Protein AF-A0A0D0AJJ2-F1 (afdb_monomer)

Radius of gyration: 29.8 Å; Cα contacts (8 Å, |Δi|>4): 495; chains: 1; bounding box: 60×66×116 Å

Organism: NCBI:txid930992

Structure (mmCIF, N/CA/C/O backbone):
data_AF-A0A0D0AJJ2-F1
#
_entry.id   AF-A0A0D0AJJ2-F1
#
loop_
_atom_site.group_PDB
_atom_site.id
_atom_site.type_symbol
_atom_site.label_atom_id
_atom_site.label_alt_id
_atom_site.label_comp_id
_atom_site.label_asym_id
_atom_site.label_entity_id
_atom_site.label_seq_id
_atom_site.pdbx_PDB_ins_code
_atom_site.Cartn_x
_atom_site.Cartn_y
_atom_site.Cartn_z
_atom_site.occupancy
_atom_site.B_iso_or_equiv
_atom_site.auth_seq_id
_atom_site.auth_comp_id
_atom_site.auth_asym_id
_atom_site.auth_atom_id
_atom_site.pdbx_PDB_model_num
ATOM 1 N N . MET A 1 1 ? -5.517 36.984 -80.073 1.00 37.66 1 MET A N 1
ATOM 2 C CA . MET A 1 1 ? -5.107 38.208 -80.796 1.00 37.66 1 MET A CA 1
ATOM 3 C C . MET A 1 1 ? -4.324 39.102 -79.851 1.00 37.66 1 MET A C 1
ATOM 5 O O . MET A 1 1 ? -4.838 39.381 -78.784 1.00 37.66 1 MET A O 1
ATOM 9 N N . ARG A 1 2 ? -3.126 39.508 -80.302 1.00 31.66 2 ARG A N 1
ATOM 10 C CA . ARG A 1 2 ? -2.302 40.687 -79.943 1.00 31.66 2 ARG A CA 1
ATOM 11 C C . ARG A 1 2 ? -1.964 40.911 -78.452 1.00 31.66 2 ARG A C 1
ATOM 13 O O . ARG A 1 2 ? -2.852 41.133 -77.652 1.00 31.66 2 ARG A O 1
ATOM 20 N N . CYS A 1 3 ? -0.715 40.757 -78.002 1.00 28.09 3 CYS A N 1
ATOM 21 C CA . CYS A 1 3 ? 0.563 41.408 -78.376 1.00 28.09 3 CYS A CA 1
ATOM 22 C C . CYS A 1 3 ? 0.842 42.684 -77.554 1.00 28.09 3 CYS A C 1
ATOM 24 O O . CYS A 1 3 ? 0.042 43.613 -77.550 1.00 28.09 3 CYS A O 1
ATOM 26 N N . GLY A 1 4 ? 2.016 42.696 -76.911 1.00 30.55 4 GLY A N 1
ATOM 27 C CA . GLY A 1 4 ? 2.645 43.797 -76.173 1.00 30.55 4 GLY A CA 1
ATOM 28 C C . GLY A 1 4 ? 3.995 43.305 -75.616 1.00 30.55 4 GLY A C 1
ATOM 29 O O . GLY A 1 4 ? 3.999 42.688 -74.563 1.00 30.55 4 GLY A O 1
ATOM 30 N N . ILE A 1 5 ? 5.074 43.247 -76.421 1.00 34.22 5 ILE A N 1
ATOM 31 C CA . ILE A 1 5 ? 6.163 44.262 -76.512 1.00 34.22 5 ILE A CA 1
ATOM 32 C C . ILE A 1 5 ? 6.996 44.262 -75.204 1.00 34.22 5 ILE A C 1
ATOM 34 O O . ILE A 1 5 ? 6.437 44.506 -74.150 1.00 34.22 5 ILE A O 1
ATOM 38 N N . ARG A 1 6 ? 8.314 44.020 -75.112 1.00 32.75 6 ARG A N 1
ATOM 39 C CA . ARG A 1 6 ? 9.496 44.157 -75.992 1.00 32.75 6 ARG A CA 1
ATOM 40 C C . ARG A 1 6 ? 10.627 43.298 -75.386 1.00 32.75 6 ARG A C 1
ATOM 42 O O . ARG A 1 6 ? 10.822 43.344 -74.175 1.00 32.75 6 ARG A O 1
ATOM 49 N N . ARG A 1 7 ? 11.442 42.621 -76.201 1.00 29.42 7 ARG A N 1
ATOM 50 C CA . ARG A 1 7 ? 12.826 42.265 -75.830 1.00 29.42 7 ARG A CA 1
ATOM 51 C C . ARG A 1 7 ? 13.749 42.548 -77.006 1.00 29.42 7 ARG A C 1
ATOM 53 O O . ARG A 1 7 ? 13.540 42.041 -78.103 1.00 29.42 7 ARG A O 1
ATOM 60 N N . THR A 1 8 ? 14.737 43.389 -76.742 1.00 36.38 8 THR A N 1
ATOM 61 C CA . THR A 1 8 ? 15.866 43.683 -77.618 1.00 36.38 8 THR A CA 1
ATOM 62 C C . THR A 1 8 ? 16.871 42.540 -77.513 1.00 36.38 8 THR A C 1
ATOM 64 O O . THR A 1 8 ? 17.176 42.078 -76.415 1.00 36.38 8 THR A O 1
ATOM 67 N N . VAL A 1 9 ? 17.364 42.091 -78.663 1.00 33.66 9 VAL A N 1
ATOM 68 C CA . VAL A 1 9 ? 18.460 41.131 -78.811 1.00 33.66 9 VAL A CA 1
ATOM 69 C C . VAL A 1 9 ? 19.753 41.919 -79.011 1.00 33.66 9 VAL A C 1
ATOM 71 O O . VAL A 1 9 ? 19.797 42.782 -79.884 1.00 33.66 9 VAL A O 1
ATOM 74 N N . ILE A 1 10 ? 20.808 41.588 -78.264 1.00 36.53 10 ILE A N 1
ATOM 75 C CA . ILE A 1 10 ? 22.197 41.854 -78.662 1.00 36.53 10 ILE A CA 1
ATOM 76 C C . ILE A 1 10 ? 22.985 40.554 -78.462 1.00 36.53 10 ILE A C 1
ATOM 78 O O . ILE A 1 10 ? 22.958 39.957 -77.389 1.00 36.53 10 ILE A O 1
ATOM 82 N N . TRP A 1 11 ? 23.637 40.109 -79.534 1.00 31.25 11 TRP A N 1
ATOM 83 C CA . TRP A 1 11 ? 24.570 38.983 -79.585 1.00 31.25 11 TRP A CA 1
ATOM 84 C C . TRP A 1 11 ? 25.996 39.458 -79.274 1.00 31.25 11 TRP A C 1
ATOM 86 O O . TRP A 1 11 ? 26.391 40.477 -79.831 1.00 31.25 11 TRP A O 1
ATOM 96 N N . ALA A 1 12 ? 26.782 38.676 -78.515 1.00 30.44 12 ALA A N 1
ATOM 97 C CA . ALA A 1 12 ? 28.177 38.329 -78.855 1.00 30.44 12 ALA A CA 1
ATOM 98 C C . ALA A 1 12 ? 28.852 37.377 -77.833 1.00 30.44 12 ALA A C 1
ATOM 100 O O . ALA A 1 12 ? 29.087 37.736 -76.688 1.00 30.44 12 ALA A O 1
ATOM 101 N N . LYS A 1 13 ? 29.168 36.172 -78.333 1.00 31.47 13 LYS A N 1
ATOM 102 C CA . LYS A 1 13 ? 30.389 35.338 -78.211 1.00 31.47 13 LYS A CA 1
ATOM 103 C C . LYS A 1 13 ? 31.195 35.190 -76.892 1.00 31.47 13 LYS A C 1
ATOM 105 O O . LYS A 1 13 ? 31.893 36.095 -76.467 1.00 31.47 13 LYS A O 1
ATOM 110 N N . SER A 1 14 ? 31.214 33.921 -76.450 1.00 34.16 14 SER A N 1
ATOM 111 C CA . SER A 1 14 ? 32.345 33.013 -76.120 1.00 34.16 14 SER A CA 1
ATOM 112 C C . SER A 1 14 ? 33.456 33.415 -75.135 1.00 34.16 14 SER A C 1
ATOM 114 O O . SER A 1 14 ? 34.305 34.226 -75.487 1.00 34.16 14 SER A O 1
ATOM 116 N N . SER A 1 15 ? 33.590 32.646 -74.045 1.00 31.12 15 SER A N 1
ATOM 117 C CA . SER A 1 15 ? 34.752 31.770 -73.756 1.00 31.12 15 SER A CA 1
ATOM 118 C C . SER A 1 15 ? 34.526 30.957 -72.468 1.00 31.12 15 SER A C 1
ATOM 120 O O . SER A 1 15 ? 33.682 31.298 -71.647 1.00 31.12 15 SER A O 1
ATOM 122 N N . GLU A 1 16 ? 35.246 29.847 -72.347 1.00 37.22 16 GLU A N 1
ATOM 123 C CA . GLU A 1 16 ? 35.117 28.768 -71.362 1.00 37.22 16 GLU A CA 1
ATOM 124 C C . GLU A 1 16 ? 35.533 29.110 -69.914 1.00 37.22 16 GLU A C 1
ATOM 126 O O . GLU A 1 16 ? 36.331 30.010 -69.665 1.00 37.22 16 GLU A O 1
ATOM 131 N N . SER A 1 17 ? 35.085 28.232 -69.002 1.00 42.56 17 SER A N 1
ATOM 132 C CA . SER A 1 17 ? 35.671 27.855 -67.698 1.00 42.56 17 SER A CA 1
ATOM 133 C C . SER A 1 17 ? 35.572 28.832 -66.515 1.00 42.56 17 SER A C 1
ATOM 135 O O . SER A 1 17 ? 36.281 29.823 -66.438 1.00 42.56 17 SER A O 1
ATOM 137 N N . HIS A 1 18 ? 34.728 28.500 -65.532 1.00 34.88 18 HIS A N 1
ATOM 138 C CA . HIS A 1 18 ? 35.127 28.032 -64.192 1.00 34.88 18 HIS A CA 1
ATOM 139 C C . HIS A 1 18 ? 33.882 27.903 -63.292 1.00 34.88 18 HIS A C 1
ATOM 141 O O . HIS A 1 18 ? 32.962 28.713 -63.341 1.00 34.88 18 HIS A O 1
ATOM 147 N N . LEU A 1 19 ? 33.837 26.820 -62.516 1.00 46.78 19 LEU A N 1
ATOM 148 C CA . LEU A 1 19 ? 32.821 26.534 -61.504 1.00 46.78 19 LEU A CA 1
ATOM 149 C C . LEU A 1 19 ? 32.898 27.568 -60.373 1.00 46.78 19 LEU A C 1
ATOM 151 O O . LEU A 1 19 ? 33.898 27.583 -59.663 1.00 46.78 19 LEU A O 1
ATOM 155 N N . ASP A 1 20 ? 31.828 28.338 -60.161 1.00 35.00 20 ASP A N 1
ATOM 156 C CA . ASP A 1 20 ? 31.618 29.118 -58.936 1.00 35.00 20 ASP A CA 1
ATOM 157 C C . ASP A 1 20 ? 30.305 28.694 -58.269 1.00 35.00 20 ASP A C 1
ATOM 159 O O . ASP A 1 20 ? 29.195 29.062 -58.657 1.00 35.00 20 ASP A O 1
ATOM 163 N N . VAL A 1 21 ? 30.459 27.855 -57.248 1.00 45.28 21 VAL A N 1
ATOM 164 C CA . VAL A 1 21 ? 29.452 27.556 -56.235 1.00 45.28 21 VAL A CA 1
ATOM 165 C C . VAL A 1 21 ? 29.857 28.362 -55.013 1.00 45.28 21 VAL A C 1
ATOM 167 O O . VAL A 1 21 ? 30.838 27.987 -54.385 1.00 45.28 21 VAL A O 1
ATOM 170 N N . CYS A 1 22 ? 29.128 29.428 -54.670 1.00 46.69 22 CYS A N 1
ATOM 171 C CA . CYS A 1 22 ? 28.903 29.886 -53.288 1.00 46.69 22 CYS A CA 1
ATOM 172 C C . CYS A 1 22 ? 28.241 31.268 -53.259 1.00 46.69 22 CYS A C 1
ATOM 174 O O . CYS A 1 22 ? 28.935 32.262 -53.392 1.00 46.69 22 CYS A O 1
ATOM 176 N N . GLU A 1 23 ? 26.934 31.344 -52.970 1.00 45.22 23 GLU A N 1
ATOM 177 C CA . GLU A 1 23 ? 26.356 32.499 -52.246 1.00 45.22 23 GLU A CA 1
ATOM 178 C C . GLU A 1 23 ? 24.932 32.238 -51.696 1.00 45.22 23 GLU A C 1
ATOM 180 O O . GLU A 1 23 ? 24.041 33.078 -51.747 1.00 45.22 23 GLU A O 1
ATOM 185 N N . HIS A 1 24 ? 24.677 31.046 -51.140 1.00 45.22 24 HIS A N 1
ATOM 186 C CA . HIS A 1 24 ? 23.452 30.757 -50.355 1.00 45.22 24 HIS A CA 1
ATOM 187 C C . HIS A 1 24 ? 23.743 30.354 -48.894 1.00 45.22 24 HIS A C 1
ATOM 189 O O . HIS A 1 24 ? 22.840 30.020 -48.129 1.00 45.22 24 HIS A O 1
ATOM 195 N N . SER A 1 25 ? 25.009 30.442 -48.471 1.00 47.09 25 SER A N 1
ATOM 196 C CA . SER A 1 25 ? 25.468 30.038 -47.134 1.00 47.09 25 SER A CA 1
ATOM 197 C C . SER A 1 25 ? 25.171 31.077 -46.033 1.00 47.09 25 SER A C 1
ATOM 199 O O . SER A 1 25 ? 24.982 30.712 -44.871 1.00 47.09 25 SER A O 1
ATOM 201 N N . SER A 1 26 ? 25.047 32.372 -46.362 1.00 55.12 26 SER A N 1
ATOM 202 C CA . SER A 1 26 ? 24.964 33.421 -45.327 1.00 55.12 26 SER A CA 1
ATOM 203 C C . SER A 1 26 ? 23.614 33.465 -44.595 1.00 55.12 26 SER A C 1
ATOM 205 O O . SER A 1 26 ? 23.579 33.690 -43.386 1.00 55.12 26 SER A O 1
ATOM 207 N N . SER A 1 27 ? 22.503 33.161 -45.275 1.00 50.34 27 SER A N 1
ATOM 208 C CA . SER A 1 27 ? 21.161 33.223 -44.672 1.00 50.34 27 SER A CA 1
ATOM 209 C C . SER A 1 27 ? 20.883 32.033 -43.742 1.00 50.34 27 SER A C 1
ATOM 211 O O . SER A 1 27 ? 20.305 32.193 -42.667 1.00 50.34 27 SER A O 1
ATOM 213 N N . ILE A 1 28 ? 21.397 30.845 -44.090 1.00 48.75 28 ILE A N 1
ATOM 214 C CA . ILE A 1 28 ? 21.332 29.648 -43.237 1.00 48.75 28 ILE A CA 1
ATOM 215 C C . ILE A 1 28 ? 22.198 29.828 -41.989 1.00 48.75 28 ILE A C 1
ATOM 217 O O . ILE A 1 28 ? 21.760 29.483 -40.897 1.00 48.75 28 ILE A O 1
ATOM 221 N N . HIS A 1 29 ? 23.387 30.423 -42.107 1.00 51.34 29 HIS A N 1
ATOM 222 C CA . HIS A 1 29 ? 24.236 30.697 -40.945 1.00 51.34 29 HIS A CA 1
ATOM 223 C C . HIS A 1 29 ? 23.624 31.712 -39.973 1.00 51.34 29 HIS A C 1
ATOM 225 O O . HIS A 1 29 ? 23.730 31.539 -38.757 1.00 51.34 29 HIS A O 1
ATOM 231 N N . VAL A 1 30 ? 22.937 32.741 -40.477 1.00 65.62 30 VAL A N 1
ATOM 232 C CA . VAL A 1 30 ? 22.210 33.705 -39.633 1.00 65.62 30 VAL A CA 1
ATOM 233 C C . VAL A 1 30 ? 21.010 33.046 -38.950 1.00 65.62 30 VAL A C 1
ATOM 235 O O . VAL A 1 30 ? 20.792 33.264 -37.755 1.00 65.62 30 VAL A O 1
ATOM 238 N N . LEU A 1 31 ? 20.271 32.192 -39.666 1.00 50.78 31 LEU A N 1
ATOM 239 C CA . LEU A 1 31 ? 19.170 31.416 -39.097 1.00 50.78 31 LEU A CA 1
ATOM 240 C C . LEU A 1 31 ? 19.677 30.450 -38.017 1.00 50.78 31 LEU A C 1
ATOM 242 O O . LEU A 1 31 ? 19.117 30.403 -36.927 1.00 50.78 31 LEU A O 1
ATOM 246 N N . PHE A 1 32 ? 20.786 29.755 -38.275 1.00 52.06 32 PHE A N 1
ATOM 247 C CA . PHE A 1 32 ? 21.394 28.812 -37.340 1.00 52.06 32 PHE A CA 1
ATOM 248 C C . PHE A 1 32 ? 21.908 29.516 -36.083 1.00 52.06 32 PHE A C 1
ATOM 250 O O . PHE A 1 32 ? 21.661 29.042 -34.980 1.00 52.06 32 PHE A O 1
ATOM 257 N N . ARG A 1 33 ? 22.532 30.697 -36.213 1.00 61.56 33 ARG A N 1
ATOM 258 C CA . ARG A 1 33 ? 22.940 31.516 -35.058 1.00 61.56 33 ARG A CA 1
ATOM 259 C C . ARG A 1 33 ? 21.752 32.034 -34.254 1.00 61.56 33 ARG A C 1
ATOM 261 O O . ARG A 1 33 ? 21.841 32.066 -33.032 1.00 61.56 33 ARG A O 1
ATOM 268 N N . ARG A 1 34 ? 20.642 32.408 -34.899 1.00 57.22 34 ARG A N 1
ATOM 269 C CA . ARG A 1 34 ? 19.408 32.805 -34.197 1.00 57.22 34 ARG A CA 1
ATOM 270 C C . ARG A 1 34 ? 18.747 31.628 -33.490 1.00 57.22 34 ARG A C 1
ATOM 272 O O . ARG A 1 34 ? 18.330 31.783 -32.349 1.00 57.22 34 ARG A O 1
ATOM 279 N N . VAL A 1 35 ? 18.710 30.455 -34.119 1.00 54.44 35 VAL A N 1
ATOM 280 C CA . VAL A 1 35 ? 18.224 29.220 -33.489 1.00 54.44 35 VAL A CA 1
ATOM 281 C C . VAL A 1 35 ? 19.116 28.839 -32.312 1.00 54.44 35 VAL A C 1
ATOM 283 O O . VAL A 1 35 ? 18.584 28.534 -31.255 1.00 54.44 35 VAL A O 1
ATOM 286 N N . LEU A 1 36 ? 20.444 28.940 -32.434 1.00 49.81 36 LEU A N 1
ATOM 287 C CA . LEU A 1 36 ? 21.376 28.711 -31.325 1.00 49.81 36 LEU A CA 1
ATOM 288 C C . LEU A 1 36 ? 21.236 29.747 -30.209 1.00 49.81 36 LEU A C 1
ATOM 290 O O . LEU A 1 36 ? 21.339 29.387 -29.045 1.00 49.81 36 LEU A O 1
ATOM 294 N N . ALA A 1 37 ? 20.989 31.016 -30.535 1.00 63.06 37 ALA A N 1
ATOM 295 C CA . ALA A 1 37 ? 20.765 32.060 -29.541 1.00 63.06 37 ALA A CA 1
ATOM 296 C C . ALA A 1 37 ? 19.466 31.816 -28.763 1.00 63.06 37 ALA A C 1
ATOM 298 O O . ALA A 1 37 ? 19.498 31.823 -27.540 1.00 63.06 37 ALA A O 1
ATOM 299 N N . VAL A 1 38 ? 18.365 31.490 -29.451 1.00 56.25 38 VAL A N 1
ATOM 300 C CA . VAL A 1 38 ? 17.088 31.111 -28.820 1.00 56.25 38 VAL A CA 1
ATOM 301 C C . VAL A 1 38 ? 17.230 29.800 -28.045 1.00 56.25 38 VAL A C 1
ATOM 303 O O . VAL A 1 38 ? 16.714 29.678 -26.943 1.00 56.25 38 VAL A O 1
ATOM 306 N N . HIS A 1 39 ? 17.970 28.826 -28.575 1.00 50.66 39 HIS A N 1
ATOM 307 C CA . HIS A 1 39 ? 18.276 27.573 -27.889 1.00 50.66 39 HIS A CA 1
ATOM 308 C C . HIS A 1 39 ? 19.058 27.831 -26.596 1.00 50.66 39 HIS A C 1
ATOM 310 O O . HIS A 1 39 ? 18.680 27.328 -25.545 1.00 50.66 39 HIS A O 1
ATOM 316 N N . ASN A 1 40 ? 20.079 28.685 -26.638 1.00 54.28 40 ASN A N 1
ATOM 317 C CA . ASN A 1 40 ? 20.877 29.060 -25.473 1.00 54.28 40 ASN A CA 1
ATOM 318 C C . ASN A 1 40 ? 20.111 29.957 -24.492 1.00 54.28 40 ASN A C 1
ATOM 320 O O . ASN A 1 40 ? 20.358 29.876 -23.296 1.00 54.28 40 ASN A O 1
ATOM 324 N N . GLU A 1 41 ? 19.163 30.767 -24.959 1.00 53.69 41 GLU A N 1
ATOM 325 C CA . GLU A 1 41 ? 18.272 31.582 -24.125 1.00 53.69 41 GLU A CA 1
ATOM 326 C C . GLU A 1 41 ? 17.201 30.721 -23.430 1.00 53.69 41 GLU A C 1
ATOM 328 O O . GLU A 1 41 ? 16.898 30.922 -22.256 1.00 53.69 41 GLU A O 1
ATOM 333 N N . VAL A 1 42 ? 16.691 29.687 -24.108 1.00 49.16 42 VAL A N 1
ATOM 334 C CA . VAL A 1 42 ? 15.792 28.669 -23.533 1.00 49.16 42 VAL A CA 1
ATOM 335 C C . VAL A 1 42 ? 16.531 27.764 -22.535 1.00 49.16 42 VAL A C 1
ATOM 337 O O . VAL A 1 42 ? 15.946 27.356 -21.525 1.00 49.16 42 VAL A O 1
ATOM 340 N N . LEU A 1 43 ? 17.812 27.478 -22.797 1.00 45.22 43 LEU A N 1
ATOM 341 C CA . LEU A 1 43 ? 18.710 26.712 -21.927 1.00 45.22 43 LEU A CA 1
ATOM 342 C C . LEU A 1 43 ? 19.395 27.558 -20.843 1.00 45.22 43 LEU A C 1
ATOM 344 O O . LEU A 1 43 ? 20.015 26.984 -19.944 1.00 45.22 43 LEU A O 1
ATOM 348 N N . ALA A 1 44 ? 19.285 28.892 -20.883 1.00 47.28 44 ALA A N 1
ATOM 349 C CA . ALA A 1 44 ? 19.825 29.769 -19.854 1.00 47.28 44 ALA A CA 1
ATOM 350 C C . ALA A 1 44 ? 19.129 29.453 -18.523 1.00 47.28 44 ALA A C 1
ATOM 352 O O . ALA A 1 44 ? 17.945 29.711 -18.292 1.00 47.28 44 ALA A O 1
ATOM 353 N N . VAL A 1 45 ? 19.903 28.792 -17.671 1.00 50.97 45 VAL A N 1
ATOM 354 C CA . VAL A 1 45 ? 19.521 28.179 -16.407 1.00 50.97 45 VAL A CA 1
ATOM 355 C C . VAL A 1 45 ? 18.888 29.228 -15.491 1.00 50.97 45 VAL A C 1
ATOM 357 O O . VAL A 1 45 ? 19.569 30.088 -14.946 1.00 50.97 45 VAL A O 1
ATOM 360 N N . GLY A 1 46 ? 17.569 29.150 -15.310 1.00 45.09 46 GLY A N 1
ATOM 361 C CA . GLY A 1 46 ? 16.859 30.027 -14.373 1.00 45.09 46 GLY A CA 1
ATOM 362 C C . GLY A 1 46 ? 15.364 29.760 -14.224 1.00 45.09 46 GLY A C 1
ATOM 363 O O . GLY A 1 46 ? 14.807 29.998 -13.154 1.00 45.09 46 GLY A O 1
ATOM 364 N N . ARG A 1 47 ? 14.691 29.209 -15.245 1.00 47.91 47 ARG A N 1
ATOM 365 C CA . ARG A 1 47 ? 13.261 28.866 -15.154 1.00 47.91 47 ARG A CA 1
ATOM 366 C C . ARG A 1 47 ? 13.022 27.373 -15.366 1.00 47.91 47 ARG A C 1
ATOM 368 O O . ARG A 1 47 ? 13.464 26.777 -16.347 1.00 47.91 47 ARG A O 1
ATOM 375 N N . SER A 1 48 ? 12.312 26.771 -14.412 1.00 45.12 48 SER A N 1
ATOM 376 C CA . SER A 1 48 ? 11.869 25.377 -14.466 1.00 45.12 48 SER A CA 1
ATOM 377 C C . SER A 1 48 ? 10.800 25.246 -15.552 1.00 45.12 48 SER A C 1
ATOM 379 O O . SER A 1 48 ? 9.633 25.559 -15.330 1.00 45.12 48 SER A O 1
ATOM 381 N N . ASN A 1 49 ? 11.213 24.847 -16.754 1.00 49.06 49 ASN A N 1
ATOM 382 C CA . ASN A 1 49 ? 10.312 24.481 -17.841 1.00 49.06 49 ASN A CA 1
ATOM 383 C C . ASN A 1 49 ? 10.396 22.957 -18.084 1.00 49.06 49 ASN A C 1
ATOM 385 O O . ASN A 1 49 ? 11.329 22.284 -17.635 1.00 49.06 49 ASN A O 1
ATOM 389 N N . THR A 1 50 ? 9.397 22.391 -18.767 1.00 44.88 50 THR A N 1
ATOM 390 C CA . THR A 1 50 ? 9.316 20.942 -19.038 1.00 44.88 50 THR A CA 1
ATOM 391 C C . THR A 1 50 ? 10.526 20.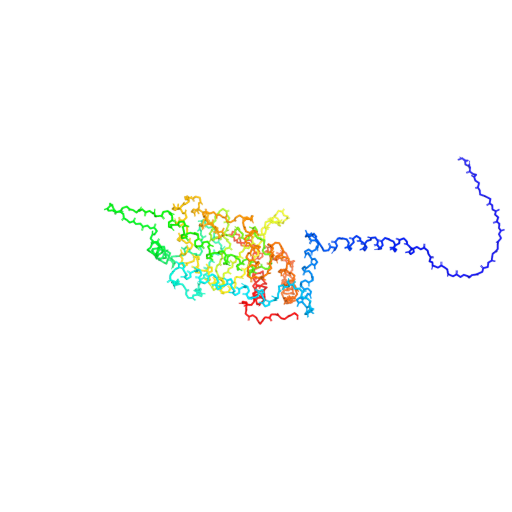422 -19.824 1.00 44.88 50 THR A C 1
ATOM 393 O O . THR A 1 50 ? 10.958 19.296 -19.587 1.00 44.88 50 THR A O 1
ATOM 396 N N . PHE A 1 51 ? 11.100 21.245 -20.708 1.00 39.56 51 PHE A N 1
ATOM 397 C CA . PHE A 1 51 ? 12.273 20.904 -21.518 1.00 39.56 51 PHE A CA 1
ATOM 398 C C . PHE A 1 51 ? 13.559 20.838 -20.687 1.00 39.56 51 PHE A C 1
ATOM 400 O O . PHE A 1 51 ? 14.308 19.879 -20.811 1.00 39.56 51 PHE A O 1
ATOM 407 N N . ASN A 1 52 ? 13.765 21.776 -19.765 1.00 49.59 52 ASN A N 1
ATOM 408 C CA . ASN A 1 52 ? 14.893 21.813 -18.839 1.00 49.59 52 ASN A CA 1
ATOM 409 C C . ASN A 1 52 ? 14.843 20.633 -17.868 1.00 49.59 52 ASN A C 1
ATOM 411 O O . ASN A 1 52 ? 15.883 20.068 -17.551 1.00 49.59 52 ASN A O 1
ATOM 415 N N . MET A 1 53 ? 13.647 20.205 -17.446 1.00 52.28 53 MET A N 1
ATOM 416 C CA . MET A 1 53 ? 13.510 18.958 -16.689 1.00 52.28 53 MET A CA 1
ATOM 417 C C . MET A 1 53 ? 13.885 17.741 -17.537 1.00 52.28 53 MET A C 1
ATOM 419 O O . MET A 1 53 ? 14.680 16.932 -17.082 1.00 52.28 53 MET A O 1
ATOM 423 N N . LEU A 1 54 ? 13.356 17.609 -18.760 1.00 47.22 54 LEU A N 1
ATOM 424 C CA . LEU A 1 54 ? 13.694 16.506 -19.674 1.00 47.22 54 LEU A CA 1
ATOM 425 C C . LEU A 1 54 ? 15.195 16.445 -19.986 1.00 47.22 54 LEU A C 1
ATOM 427 O O . LEU A 1 54 ? 15.774 15.366 -19.944 1.00 47.22 54 LEU A O 1
ATOM 431 N N . PHE A 1 55 ? 15.829 17.592 -20.219 1.00 49.75 55 PHE A N 1
ATOM 432 C CA . PHE A 1 55 ? 17.266 17.698 -20.445 1.00 49.75 55 PHE A CA 1
ATOM 433 C C . PHE A 1 55 ? 18.070 17.340 -19.191 1.00 49.75 55 PHE A C 1
ATOM 435 O O . PHE A 1 55 ? 19.010 16.563 -19.278 1.00 49.75 55 PHE A O 1
ATOM 442 N N . GLN A 1 56 ? 17.674 17.816 -18.005 1.00 55.00 56 GLN A N 1
ATOM 443 C CA . GLN A 1 56 ? 18.288 17.394 -16.740 1.00 55.00 56 GLN A CA 1
ATOM 444 C C . GLN A 1 56 ? 18.090 15.897 -16.473 1.00 55.00 56 GLN A C 1
ATOM 446 O O . GLN A 1 56 ? 18.980 15.267 -15.914 1.00 55.00 56 GLN A O 1
ATOM 451 N N . TYR A 1 57 ? 16.964 15.314 -16.895 1.00 58.66 57 TYR A N 1
ATOM 452 C CA . TYR A 1 57 ? 16.716 13.873 -16.828 1.00 58.66 57 TYR A CA 1
ATOM 453 C C . TYR A 1 57 ? 17.601 13.096 -17.791 1.00 58.66 57 TYR A C 1
ATOM 455 O O . TYR A 1 57 ? 18.200 12.111 -17.385 1.00 58.66 57 TYR A O 1
ATOM 463 N N . GLN A 1 58 ? 17.736 13.553 -19.033 1.00 53.94 58 GLN A N 1
ATOM 464 C CA . GLN A 1 58 ? 18.658 12.955 -19.991 1.00 53.94 58 GLN A CA 1
ATOM 465 C C . GLN A 1 58 ? 20.099 13.085 -19.509 1.00 53.94 58 GLN A C 1
ATOM 467 O O . GLN A 1 58 ? 20.822 12.103 -19.554 1.00 53.94 58 GLN A O 1
ATOM 472 N N . GLN A 1 59 ? 20.505 14.237 -18.969 1.00 54.78 59 GLN A N 1
ATOM 473 C CA . GLN A 1 59 ? 21.811 14.408 -18.335 1.00 54.78 59 GLN A CA 1
ATOM 474 C C . GLN A 1 59 ? 21.977 13.515 -17.108 1.00 54.78 59 GLN A C 1
ATOM 476 O O . GLN A 1 59 ? 23.074 13.026 -16.876 1.00 54.78 59 GLN A O 1
ATOM 481 N N . PHE A 1 60 ? 20.919 13.291 -16.329 1.00 58.47 60 PHE A N 1
ATOM 482 C CA . PHE A 1 60 ? 20.936 12.393 -15.182 1.00 58.47 60 PHE A CA 1
ATOM 483 C C . PHE A 1 60 ? 21.111 10.933 -15.613 1.00 58.47 60 PHE A C 1
ATOM 485 O O . PHE A 1 60 ? 22.069 10.301 -15.182 1.00 58.47 60 PHE A O 1
ATOM 492 N N . SER A 1 61 ? 20.255 10.426 -16.501 1.00 51.06 61 SER A N 1
ATOM 493 C CA . SER A 1 61 ? 20.355 9.076 -17.065 1.00 51.06 61 SER A CA 1
ATOM 494 C C . SER A 1 61 ? 21.685 8.872 -17.782 1.00 51.06 61 SER A C 1
ATOM 496 O O . SER A 1 61 ? 22.387 7.918 -17.484 1.00 51.06 61 SER A O 1
ATOM 498 N N . SER A 1 62 ? 22.115 9.844 -18.591 1.00 50.25 62 SER A N 1
ATOM 499 C CA . SER A 1 62 ? 23.435 9.824 -19.233 1.00 50.25 62 SER A CA 1
ATOM 500 C C . SER A 1 62 ? 24.569 9.901 -18.212 1.00 50.25 62 SER A C 1
ATOM 502 O O . SER A 1 62 ? 25.627 9.344 -18.444 1.00 50.25 62 SER A O 1
ATOM 504 N N . SER A 1 63 ? 24.399 10.580 -17.072 1.00 54.31 63 SER A N 1
ATOM 505 C CA . SER A 1 63 ? 25.426 10.615 -16.022 1.00 54.31 63 SER A CA 1
ATOM 506 C C . SER A 1 63 ? 25.509 9.327 -15.213 1.00 54.31 63 SER A C 1
ATOM 508 O O . SER A 1 63 ? 26.593 8.996 -14.741 1.00 54.31 63 SER A O 1
ATOM 510 N N . LEU A 1 64 ? 24.383 8.626 -15.059 1.00 52.47 64 LEU A N 1
ATOM 511 C CA . LEU A 1 64 ? 24.335 7.287 -14.486 1.00 52.47 64 LEU A CA 1
ATOM 512 C C . LEU A 1 64 ? 25.002 6.276 -15.434 1.00 52.47 64 LEU A C 1
ATOM 514 O O . LEU A 1 64 ? 25.782 5.457 -14.966 1.00 52.47 64 LEU A O 1
ATOM 518 N N . ALA A 1 65 ? 24.753 6.401 -16.740 1.00 47.59 65 ALA A N 1
ATOM 519 C CA . ALA A 1 65 ? 25.345 5.584 -17.799 1.00 47.59 65 ALA A CA 1
ATOM 520 C C . ALA A 1 65 ? 26.850 5.832 -18.004 1.00 47.59 65 ALA A C 1
ATOM 522 O O . ALA A 1 65 ? 27.648 4.911 -18.115 1.00 47.59 65 ALA A O 1
ATOM 523 N N . LEU A 1 66 ? 27.267 7.103 -18.045 1.00 44.09 66 LEU A N 1
ATOM 524 C CA . LEU A 1 66 ? 28.607 7.504 -18.498 1.00 44.09 66 LEU A CA 1
ATOM 525 C C . LEU A 1 66 ? 29.602 7.781 -17.364 1.00 44.09 66 LEU A C 1
ATOM 527 O O . LEU A 1 66 ? 30.689 8.289 -17.631 1.00 44.09 66 LEU A O 1
ATOM 531 N N . ASN A 1 67 ? 29.249 7.499 -16.105 1.00 43.06 67 ASN A N 1
ATOM 532 C CA . ASN A 1 67 ? 30.131 7.624 -14.934 1.00 43.06 67 ASN A CA 1
ATOM 533 C C . ASN A 1 67 ? 30.920 8.961 -14.860 1.00 43.06 67 ASN A C 1
ATOM 535 O O . ASN A 1 67 ? 32.062 9.015 -14.403 1.00 43.06 67 ASN A O 1
ATOM 539 N N . GLN A 1 68 ? 30.345 10.070 -15.352 1.00 42.22 68 GLN A N 1
ATOM 540 C CA . GLN A 1 68 ? 31.053 11.353 -15.439 1.00 42.22 68 GLN A CA 1
ATOM 541 C C . GLN A 1 68 ? 30.947 12.149 -14.131 1.00 42.22 68 GLN A C 1
ATOM 543 O O . GLN A 1 68 ? 29.882 12.676 -13.788 1.00 42.22 68 GLN A O 1
ATOM 548 N N . GLN A 1 69 ? 32.084 12.303 -13.444 1.00 38.72 69 GLN A N 1
ATOM 549 C CA . GLN A 1 69 ? 32.296 13.168 -12.277 1.00 38.72 69 GLN A CA 1
ATOM 550 C C . GLN A 1 69 ? 32.048 14.658 -12.600 1.00 38.72 69 GLN A C 1
ATOM 552 O O . GLN A 1 69 ? 32.961 15.374 -13.003 1.00 38.72 69 GLN A O 1
ATOM 557 N N . ARG A 1 70 ? 30.826 15.165 -12.392 1.00 39.56 70 ARG A N 1
ATOM 558 C CA . ARG A 1 70 ? 30.556 16.605 -12.177 1.00 39.56 70 ARG A CA 1
ATOM 559 C C . ARG A 1 70 ? 29.420 16.787 -11.146 1.00 39.56 70 ARG A C 1
ATOM 561 O O . ARG A 1 70 ? 28.295 16.353 -11.386 1.00 39.56 70 ARG A O 1
ATOM 568 N N . GLU A 1 71 ? 29.755 17.389 -10.001 1.00 46.41 71 GLU A N 1
ATOM 569 C CA . GLU A 1 71 ? 28.947 17.736 -8.797 1.00 46.41 71 GLU A CA 1
ATOM 570 C C . GLU A 1 71 ? 28.058 19.002 -8.979 1.00 46.41 71 GLU A C 1
ATOM 572 O O . GLU A 1 71 ? 28.298 19.733 -9.944 1.00 46.41 71 GLU A O 1
ATOM 577 N N . PRO A 1 72 ? 27.124 19.385 -8.059 1.00 47.25 72 PRO A N 1
ATOM 578 C CA . PRO A 1 72 ? 26.487 18.664 -6.942 1.00 47.25 72 PRO A CA 1
ATOM 579 C C . PRO A 1 72 ? 24.934 18.605 -7.075 1.00 47.25 72 PRO A C 1
ATOM 581 O O . PRO A 1 72 ? 24.307 19.491 -7.652 1.00 47.25 72 PRO A O 1
ATOM 584 N N . LYS A 1 73 ? 24.283 17.603 -6.459 1.00 46.34 73 LYS A N 1
ATOM 585 C CA . LYS A 1 73 ? 22.832 17.237 -6.518 1.00 46.34 73 LYS A CA 1
ATOM 586 C C . LYS A 1 73 ? 22.408 16.266 -7.627 1.00 46.34 73 LYS A C 1
ATOM 588 O O . LYS A 1 73 ? 21.276 16.312 -8.110 1.00 46.34 73 LYS A O 1
ATOM 593 N N . ARG A 1 74 ? 23.276 15.327 -7.994 1.00 53.12 74 ARG A N 1
ATOM 594 C CA . ARG A 1 74 ? 22.839 14.112 -8.696 1.00 53.12 74 ARG A CA 1
ATOM 595 C C . ARG A 1 74 ? 22.386 13.081 -7.666 1.00 53.12 74 ARG A C 1
ATOM 597 O O . ARG A 1 74 ? 23.072 12.864 -6.671 1.00 53.12 74 ARG A O 1
ATOM 604 N N . MET A 1 75 ? 21.229 12.461 -7.890 1.00 56.69 75 MET A N 1
ATOM 605 C CA . MET A 1 75 ? 20.813 11.299 -7.106 1.00 56.69 75 MET A CA 1
ATOM 606 C C . MET A 1 75 ? 21.751 10.139 -7.454 1.00 56.69 75 MET A C 1
ATOM 608 O O . MET A 1 75 ? 21.596 9.498 -8.486 1.00 56.69 75 MET A O 1
ATOM 612 N N . CYS A 1 76 ? 22.765 9.889 -6.630 1.00 75.50 76 CYS A N 1
ATOM 613 C CA . CYS A 1 76 ? 23.604 8.707 -6.800 1.00 75.50 76 CYS A CA 1
ATOM 614 C C . CYS A 1 76 ? 22.720 7.450 -6.717 1.00 75.50 76 CYS A C 1
ATOM 616 O O . CYS A 1 76 ? 21.833 7.384 -5.866 1.00 75.50 76 CYS A O 1
ATOM 618 N N . LEU A 1 77 ? 22.954 6.445 -7.564 1.00 82.44 77 LEU A N 1
ATOM 619 C CA . LEU A 1 77 ? 22.228 5.169 -7.509 1.00 82.44 77 LEU A CA 1
ATOM 620 C C . LEU A 1 77 ? 22.289 4.544 -6.104 1.00 82.44 77 LEU A C 1
ATOM 622 O O . LEU A 1 77 ? 21.292 4.023 -5.605 1.00 82.44 77 LEU A O 1
ATOM 626 N N . ALA A 1 78 ? 23.431 4.683 -5.425 1.00 85.62 78 ALA A N 1
ATOM 627 C CA . ALA A 1 78 ? 23.579 4.293 -4.027 1.00 85.62 78 ALA A CA 1
ATOM 628 C C . ALA A 1 78 ? 22.632 5.074 -3.100 1.00 85.62 78 ALA A C 1
ATOM 630 O O . ALA A 1 78 ? 21.999 4.473 -2.241 1.00 85.62 78 ALA A O 1
ATOM 631 N N . ALA A 1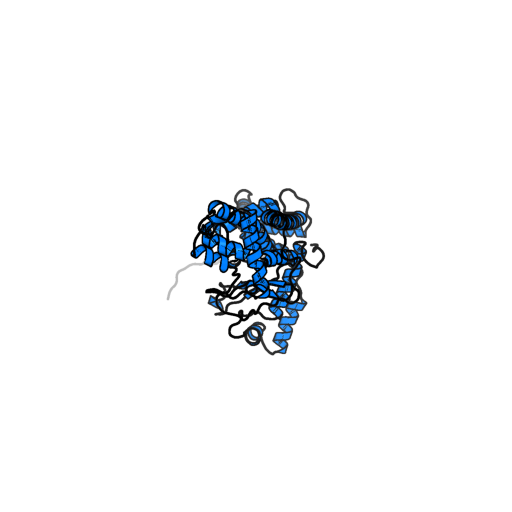 79 ? 22.468 6.386 -3.303 1.00 86.12 79 ALA A N 1
ATOM 632 C CA . ALA A 1 79 ? 21.535 7.207 -2.529 1.00 86.12 79 ALA A CA 1
ATOM 633 C C . ALA A 1 79 ? 20.067 6.834 -2.802 1.00 86.12 79 ALA A C 1
ATOM 635 O O . ALA A 1 79 ? 19.256 6.825 -1.880 1.00 86.12 79 ALA A O 1
ATOM 636 N N . PHE A 1 80 ? 19.725 6.474 -4.044 1.00 89.50 80 PHE A N 1
ATOM 637 C CA . PHE A 1 80 ? 18.389 5.976 -4.381 1.00 89.50 80 PHE A CA 1
ATOM 638 C C . PHE A 1 80 ? 18.076 4.666 -3.647 1.00 89.50 80 PHE A C 1
ATOM 640 O O . PHE A 1 80 ? 17.074 4.577 -2.938 1.00 89.50 80 PHE A O 1
ATOM 647 N N . ARG A 1 81 ? 18.973 3.677 -3.743 1.00 92.62 81 ARG A N 1
ATOM 648 C CA . ARG A 1 81 ? 18.847 2.391 -3.036 1.00 92.62 81 ARG A CA 1
ATOM 649 C C . ARG A 1 81 ? 18.818 2.583 -1.521 1.00 92.62 81 ARG A C 1
ATOM 651 O O . ARG A 1 81 ? 17.969 2.003 -0.850 1.00 92.62 81 ARG A O 1
ATOM 658 N N . GLN A 1 82 ? 19.680 3.447 -0.988 1.00 94.25 82 GLN A N 1
ATOM 659 C CA . GLN A 1 82 ? 19.696 3.782 0.434 1.00 94.25 82 GLN A CA 1
ATOM 660 C C . GLN A 1 82 ? 18.363 4.388 0.882 1.00 94.25 82 GLN A C 1
ATOM 662 O O . GLN A 1 82 ? 17.839 3.983 1.913 1.00 94.25 82 GLN A O 1
ATOM 667 N N . GLY A 1 83 ? 17.770 5.290 0.097 1.00 95.75 83 GLY A N 1
ATOM 668 C CA . GLY A 1 83 ? 16.454 5.848 0.404 1.00 95.75 83 GLY A CA 1
ATOM 669 C C . GLY A 1 83 ? 15.342 4.795 0.433 1.00 95.75 83 GLY A C 1
ATOM 670 O O . GLY A 1 83 ? 14.445 4.879 1.270 1.00 95.75 83 GLY A O 1
ATOM 671 N N . ILE A 1 84 ? 15.420 3.761 -0.414 1.00 96.69 84 ILE A N 1
ATOM 672 C CA . ILE A 1 84 ? 14.497 2.614 -0.372 1.00 96.69 84 ILE A CA 1
ATOM 673 C C . ILE A 1 84 ? 14.680 1.825 0.931 1.00 96.69 84 ILE A C 1
ATOM 675 O O . ILE A 1 84 ? 13.689 1.513 1.592 1.00 96.69 84 ILE A O 1
ATOM 679 N N . GLN A 1 85 ? 15.924 1.563 1.349 1.00 97.12 85 GLN A N 1
ATOM 680 C CA . GLN A 1 85 ? 16.198 0.917 2.640 1.00 97.12 85 GLN A CA 1
ATOM 681 C C . GLN A 1 85 ? 15.705 1.769 3.817 1.00 97.12 85 GLN A C 1
ATOM 683 O O . GLN A 1 85 ? 15.086 1.250 4.744 1.00 97.12 85 GLN A O 1
ATOM 688 N N . THR A 1 86 ? 15.894 3.089 3.758 1.00 97.56 86 THR A N 1
ATOM 689 C CA . THR A 1 86 ? 15.362 4.025 4.755 1.00 97.56 86 THR A CA 1
ATOM 690 C C . THR A 1 86 ? 13.839 3.957 4.832 1.00 97.56 86 THR A C 1
ATOM 692 O O . THR A 1 86 ? 13.296 3.945 5.932 1.00 97.56 86 THR A O 1
ATOM 695 N N . LEU A 1 87 ? 13.132 3.873 3.702 1.00 97.81 87 LEU A N 1
ATOM 696 C CA . LEU A 1 87 ? 11.677 3.714 3.710 1.00 97.81 87 LEU A CA 1
ATOM 697 C C . LEU A 1 87 ? 11.244 2.378 4.329 1.00 97.81 87 LEU A C 1
ATOM 699 O O . LEU A 1 87 ? 10.307 2.374 5.123 1.00 97.81 87 LEU A O 1
ATOM 703 N N . LEU A 1 88 ? 11.921 1.266 4.015 1.00 97.69 88 LEU A N 1
ATOM 704 C CA . LEU A 1 88 ? 11.638 -0.041 4.629 1.00 97.69 88 LEU A CA 1
ATOM 705 C C . LEU A 1 88 ? 11.802 0.014 6.149 1.00 97.69 88 LEU A C 1
ATOM 707 O O . LEU A 1 88 ? 10.921 -0.429 6.887 1.00 97.69 88 LEU A O 1
ATOM 711 N N . GLN A 1 89 ? 12.896 0.618 6.611 1.00 97.94 89 GLN A N 1
ATOM 712 C CA . GLN A 1 89 ? 13.157 0.794 8.033 1.00 97.94 89 GLN A CA 1
ATOM 713 C C . GLN A 1 89 ? 12.093 1.684 8.693 1.00 97.94 89 GLN A C 1
ATOM 715 O O . GLN A 1 89 ? 11.576 1.333 9.747 1.00 97.94 89 GLN A O 1
ATOM 720 N N . GLN A 1 90 ? 11.676 2.775 8.039 1.00 98.00 90 GLN A N 1
ATOM 721 C CA . GLN A 1 90 ? 10.592 3.629 8.534 1.00 98.00 90 GLN A CA 1
ATOM 722 C C . GLN A 1 90 ? 9.263 2.880 8.675 1.00 98.00 90 GLN A C 1
ATOM 724 O O . GLN A 1 90 ? 8.557 3.117 9.653 1.00 98.00 90 GLN A O 1
ATOM 729 N N . VAL A 1 91 ? 8.899 2.008 7.724 1.00 98.00 91 VAL A N 1
ATOM 730 C CA . VAL A 1 91 ? 7.688 1.176 7.849 1.00 98.00 91 VAL A CA 1
ATOM 731 C C . VAL A 1 91 ? 7.804 0.286 9.084 1.00 98.00 91 VAL A C 1
ATOM 733 O O . VAL A 1 91 ? 6.907 0.298 9.924 1.00 98.00 91 VAL A O 1
ATOM 736 N N . LYS A 1 92 ? 8.927 -0.431 9.220 1.00 97.25 92 LYS A N 1
ATOM 737 C CA . LYS A 1 92 ? 9.180 -1.344 10.338 1.00 97.25 92 LYS A CA 1
ATOM 738 C C . LYS A 1 92 ? 9.118 -0.632 11.688 1.00 97.25 92 LYS A C 1
ATOM 740 O O . LYS A 1 92 ? 8.352 -1.044 12.551 1.00 97.25 92 LYS A O 1
ATOM 745 N N . ASP A 1 93 ? 9.882 0.443 11.857 1.00 97.88 93 ASP A N 1
ATOM 746 C CA . ASP A 1 93 ? 9.996 1.156 13.133 1.00 97.88 93 ASP A CA 1
ATOM 747 C C . ASP A 1 93 ? 8.658 1.752 13.563 1.00 97.88 93 ASP A C 1
ATOM 749 O O . ASP A 1 93 ? 8.263 1.645 14.722 1.00 97.88 93 ASP A O 1
ATOM 753 N N . ARG A 1 94 ? 7.925 2.358 12.621 1.00 97.88 94 ARG A N 1
ATOM 754 C CA . ARG A 1 94 ? 6.617 2.954 12.915 1.00 97.88 94 ARG A CA 1
ATOM 755 C C . ARG A 1 94 ? 5.572 1.888 13.218 1.00 97.88 94 ARG A C 1
ATOM 757 O O . ARG A 1 94 ? 4.736 2.116 14.087 1.00 97.88 94 ARG A O 1
ATOM 764 N N . TYR A 1 95 ? 5.614 0.751 12.522 1.00 97.31 95 TYR A N 1
ATOM 765 C CA . TYR A 1 95 ? 4.713 -0.364 12.796 1.00 97.31 95 TYR A CA 1
ATOM 766 C C . TYR A 1 95 ? 4.970 -0.944 14.186 1.00 97.31 95 TYR A C 1
ATOM 768 O O . TYR A 1 95 ? 4.047 -0.986 14.989 1.00 97.31 95 TYR A O 1
ATOM 776 N N . LEU A 1 96 ? 6.225 -1.265 14.516 1.00 96.56 96 LEU A N 1
ATOM 777 C CA . LEU A 1 96 ? 6.593 -1.770 15.841 1.00 96.56 96 LEU A CA 1
ATOM 778 C C . LEU A 1 96 ? 6.266 -0.767 16.952 1.00 96.56 96 LEU A C 1
ATOM 780 O O . LEU A 1 96 ? 5.833 -1.171 18.024 1.00 96.56 96 LEU A O 1
ATOM 784 N N . LEU A 1 97 ? 6.423 0.537 16.713 1.00 96.44 97 LEU A N 1
ATOM 785 C CA . LEU A 1 97 ? 6.013 1.554 17.681 1.00 96.44 97 LEU A CA 1
ATOM 786 C C . LEU A 1 97 ? 4.489 1.581 17.885 1.00 96.44 97 LEU A C 1
ATOM 788 O O . LEU A 1 97 ? 4.027 1.762 19.006 1.00 96.44 97 LEU A O 1
ATOM 792 N N . LEU A 1 98 ? 3.704 1.420 16.816 1.00 96.31 98 LEU A N 1
ATOM 793 C CA . LEU A 1 98 ? 2.241 1.376 16.895 1.00 96.31 98 LEU A CA 1
ATOM 794 C C . LEU A 1 98 ? 1.747 0.131 17.644 1.00 96.31 98 LEU A C 1
ATOM 796 O O . LEU A 1 98 ? 0.772 0.218 18.392 1.00 96.31 98 LEU A O 1
ATOM 800 N N . THR A 1 99 ? 2.412 -1.003 17.425 1.00 94.81 99 THR A N 1
ATOM 801 C CA . THR A 1 99 ? 2.028 -2.319 17.946 1.00 94.81 99 THR A CA 1
ATOM 802 C C . THR A 1 99 ? 2.802 -2.735 19.194 1.00 94.81 99 THR A C 1
ATOM 804 O O . THR A 1 99 ? 2.748 -3.902 19.566 1.00 94.81 99 THR A O 1
ATOM 807 N N . ASN A 1 100 ? 3.557 -1.828 19.825 1.00 94.25 100 ASN A N 1
ATOM 808 C CA . ASN A 1 100 ? 4.405 -2.125 20.987 1.00 94.25 100 ASN A CA 1
ATOM 809 C C . ASN A 1 100 ? 5.341 -3.336 20.781 1.00 94.25 100 ASN A C 1
ATOM 811 O O . ASN A 1 100 ? 5.576 -4.135 21.683 1.00 94.25 100 ASN A O 1
ATOM 815 N N . GLY A 1 101 ? 5.887 -3.472 19.572 1.00 93.00 101 GLY A N 1
ATOM 816 C CA . GLY A 1 101 ? 6.818 -4.531 19.188 1.00 93.00 101 GLY A CA 1
ATOM 817 C C . GLY A 1 101 ? 6.153 -5.810 18.677 1.00 93.00 101 GLY A C 1
ATOM 818 O O . GLY A 1 101 ? 6.863 -6.731 18.280 1.00 93.00 101 GLY A O 1
ATOM 819 N N . HIS A 1 102 ? 4.821 -5.883 18.650 1.00 89.88 102 HIS A N 1
ATOM 820 C CA . HIS A 1 102 ? 4.112 -7.071 18.190 1.00 89.88 102 HIS A CA 1
ATOM 821 C C . HIS A 1 102 ? 4.036 -7.150 16.661 1.00 89.88 102 HIS A C 1
ATOM 823 O O . HIS A 1 102 ? 3.629 -6.202 15.987 1.00 89.88 102 HIS A O 1
ATOM 829 N N . THR A 1 103 ? 4.364 -8.323 16.129 1.00 89.44 103 THR A N 1
ATOM 830 C CA . THR A 1 103 ? 4.105 -8.733 14.745 1.00 89.44 103 THR A CA 1
ATOM 831 C C . THR A 1 103 ? 3.136 -9.911 14.746 1.00 89.44 103 THR A C 1
ATOM 833 O O . THR A 1 103 ? 3.095 -10.687 15.703 1.00 89.44 103 THR A O 1
ATOM 836 N N . VAL A 1 104 ? 2.317 -10.020 13.704 1.00 88.75 104 VAL A N 1
ATOM 837 C CA . VAL A 1 104 ? 1.324 -11.089 13.559 1.00 88.75 104 VAL A CA 1
ATOM 838 C C . VAL A 1 104 ? 1.877 -12.222 12.709 1.00 88.75 104 VAL A C 1
ATOM 840 O O . VAL A 1 104 ? 1.748 -13.384 13.090 1.00 88.75 104 VAL A O 1
ATOM 843 N N . PHE A 1 105 ? 2.511 -11.891 11.585 1.00 88.06 105 PHE A N 1
ATOM 844 C CA . PHE A 1 105 ? 3.097 -12.868 10.682 1.00 88.06 105 PHE A CA 1
ATOM 845 C C . PHE A 1 105 ? 4.609 -12.697 10.543 1.00 88.06 105 PHE A C 1
ATOM 847 O O . PHE A 1 105 ? 5.123 -11.599 10.323 1.00 88.06 105 PHE A O 1
ATOM 854 N N . ASP A 1 106 ? 5.315 -13.827 10.549 1.00 83.00 106 ASP A N 1
ATOM 855 C CA . ASP A 1 106 ? 6.739 -13.888 10.202 1.00 83.00 106 ASP A CA 1
ATOM 856 C C . ASP A 1 106 ? 6.970 -13.871 8.678 1.00 83.00 106 ASP A C 1
ATOM 858 O O . ASP A 1 106 ? 8.089 -13.648 8.213 1.00 83.00 106 ASP A O 1
ATOM 862 N N . GLY A 1 107 ? 5.911 -14.069 7.884 1.00 85.62 107 GLY A N 1
ATOM 863 C CA . GLY A 1 107 ? 5.942 -14.078 6.424 1.00 85.62 107 GLY A CA 1
ATOM 864 C C . GLY A 1 107 ? 4.593 -14.451 5.802 1.00 85.62 107 GLY A C 1
ATOM 865 O O . GLY A 1 107 ? 3.634 -14.771 6.503 1.00 85.62 107 GLY A O 1
ATOM 866 N N . MET A 1 108 ? 4.517 -14.409 4.470 1.00 88.81 108 MET A N 1
ATOM 867 C CA . MET A 1 108 ? 3.314 -14.811 3.735 1.00 88.81 108 MET A CA 1
ATOM 868 C C . MET A 1 108 ? 3.192 -16.345 3.668 1.00 88.81 108 MET A C 1
ATOM 870 O O . MET A 1 108 ? 4.190 -17.008 3.360 1.00 88.81 108 MET A O 1
ATOM 874 N N . PRO A 1 109 ? 1.998 -16.925 3.899 1.00 88.94 109 PRO A N 1
ATOM 875 C CA . PRO A 1 109 ? 1.774 -18.360 3.730 1.00 88.94 109 PRO A CA 1
ATOM 876 C C . PRO A 1 109 ? 2.025 -18.830 2.288 1.00 88.94 109 PRO A C 1
ATOM 878 O O . PRO A 1 109 ? 1.622 -18.169 1.337 1.00 88.94 109 PRO A O 1
ATOM 881 N N . ASN A 1 110 ? 2.633 -20.007 2.114 1.00 86.31 110 ASN A N 1
ATOM 882 C CA . ASN A 1 110 ? 3.002 -20.537 0.788 1.00 86.31 110 ASN A CA 1
ATOM 883 C C . ASN A 1 110 ? 1.806 -20.935 -0.088 1.00 86.31 110 ASN A C 1
ATOM 885 O O . ASN A 1 110 ? 1.922 -21.005 -1.307 1.00 86.31 110 ASN A O 1
ATOM 889 N N . ASN A 1 111 ? 0.676 -21.254 0.534 1.00 86.81 111 ASN A N 1
ATOM 890 C CA . ASN A 1 111 ? -0.510 -21.822 -0.102 1.00 86.81 111 ASN A CA 1
ATOM 891 C C . ASN A 1 111 ? -1.684 -20.834 -0.164 1.00 86.81 111 ASN A C 1
ATOM 893 O O . ASN A 1 111 ? -2.825 -21.255 -0.352 1.00 86.81 111 ASN A O 1
ATOM 897 N N . LEU A 1 112 ? -1.422 -19.537 0.013 1.00 89.88 112 LEU A N 1
ATOM 898 C CA . LEU A 1 112 ? -2.449 -18.512 -0.091 1.00 89.88 112 LEU A CA 1
ATOM 899 C C . LEU A 1 112 ? -2.710 -18.190 -1.565 1.00 89.88 112 LEU A C 1
ATOM 901 O O . LEU A 1 112 ? -1.829 -17.701 -2.258 1.00 89.88 112 LEU A O 1
ATOM 905 N N . ASN A 1 113 ? -3.918 -18.453 -2.051 1.00 88.00 113 ASN A N 1
ATOM 906 C CA . ASN A 1 113 ? -4.314 -18.121 -3.417 1.00 88.00 113 ASN A CA 1
ATOM 907 C C . ASN A 1 113 ? -5.652 -17.390 -3.393 1.00 88.00 113 ASN A C 1
ATOM 909 O O . ASN A 1 113 ? -6.619 -17.893 -2.827 1.00 88.00 113 ASN A O 1
ATOM 913 N N . ASP A 1 114 ? -5.689 -16.211 -4.004 1.00 90.31 114 ASP A N 1
ATOM 914 C CA . ASP A 1 114 ? -6.900 -15.413 -4.157 1.00 90.31 114 ASP A CA 1
ATOM 915 C C . ASP A 1 114 ? -7.675 -15.841 -5.415 1.00 90.31 114 ASP A C 1
ATOM 917 O O . ASP A 1 114 ? -7.090 -16.066 -6.477 1.00 90.31 114 ASP A O 1
ATOM 921 N N . ASP A 1 115 ? -9.004 -15.910 -5.324 1.00 88.31 115 ASP A N 1
ATOM 922 C CA . ASP A 1 115 ? -9.863 -16.167 -6.482 1.00 88.31 115 ASP A CA 1
ATOM 923 C C . ASP A 1 115 ? -10.042 -14.879 -7.293 1.00 88.31 115 ASP A C 1
ATOM 925 O O . ASP A 1 115 ? -10.971 -14.090 -7.084 1.00 88.31 115 ASP A O 1
ATOM 929 N N . MET A 1 116 ? -9.141 -14.667 -8.251 1.00 86.62 116 MET A N 1
ATOM 930 C CA . MET A 1 116 ? -9.126 -13.503 -9.143 1.00 86.62 116 MET A CA 1
ATOM 931 C C . MET A 1 116 ? -10.408 -13.347 -9.983 1.00 86.62 116 MET A C 1
ATOM 933 O O . MET A 1 116 ? -10.666 -12.255 -10.489 1.00 86.62 116 MET A O 1
ATOM 937 N N . THR A 1 117 ? -11.227 -14.399 -10.110 1.00 82.56 117 THR A N 1
ATOM 938 C CA . THR A 1 117 ? -12.505 -14.373 -10.844 1.00 82.56 117 THR A CA 1
ATOM 939 C C . THR A 1 117 ? -13.688 -13.972 -9.967 1.00 82.56 117 THR A C 1
ATOM 941 O O . THR A 1 117 ? -14.765 -13.661 -10.473 1.00 82.56 117 THR A O 1
ATOM 944 N N . ASN A 1 118 ? -13.508 -13.921 -8.645 1.00 86.50 118 ASN A N 1
ATOM 945 C CA . ASN A 1 118 ? -14.582 -13.564 -7.736 1.00 86.50 118 ASN A CA 1
ATOM 946 C C . ASN A 1 118 ? -14.953 -12.084 -7.880 1.00 86.50 118 ASN A C 1
ATOM 948 O O . ASN A 1 118 ? -14.168 -11.186 -7.548 1.00 86.50 118 ASN A O 1
ATOM 952 N N . THR A 1 119 ? -16.188 -11.842 -8.313 1.00 87.81 119 THR A N 1
ATOM 953 C CA . THR A 1 119 ? -16.770 -10.514 -8.543 1.00 87.81 119 THR A CA 1
ATOM 954 C C . THR A 1 119 ? -17.718 -10.063 -7.431 1.00 87.81 119 THR A C 1
ATOM 956 O O . THR A 1 119 ? -18.227 -8.943 -7.472 1.00 87.81 119 THR A O 1
ATOM 959 N N . ILE A 1 120 ? -17.941 -10.891 -6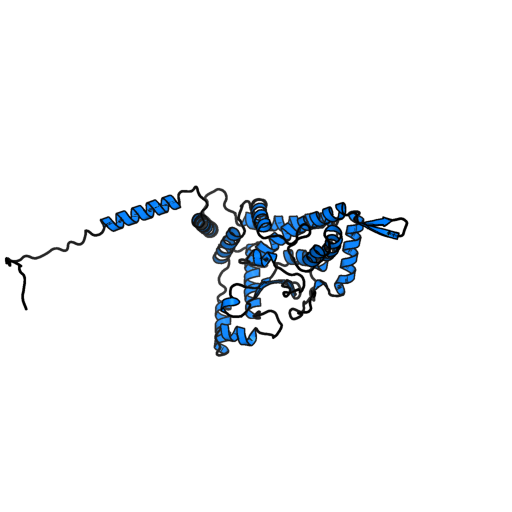.403 1.00 93.56 120 ILE A N 1
ATOM 960 C CA . ILE A 1 120 ? -18.903 -10.611 -5.331 1.00 93.56 120 ILE A CA 1
ATOM 961 C C . ILE A 1 120 ? -18.505 -9.322 -4.611 1.00 93.56 120 ILE A C 1
ATOM 963 O O . ILE A 1 120 ? -17.358 -9.160 -4.180 1.00 93.56 120 ILE A O 1
ATOM 967 N N . ARG A 1 121 ? -19.463 -8.401 -4.448 1.00 93.31 121 ARG A N 1
ATOM 968 C CA . ARG A 1 121 ? -19.234 -7.121 -3.771 1.00 93.31 121 ARG A CA 1
ATOM 969 C C . ARG A 1 121 ? -18.697 -7.348 -2.358 1.00 93.31 121 ARG A C 1
ATOM 971 O O . ARG A 1 121 ? -19.250 -8.092 -1.553 1.00 93.31 121 ARG A O 1
ATOM 978 N N . GLY A 1 122 ? -17.610 -6.662 -2.048 1.00 91.44 122 GLY A N 1
ATOM 979 C CA . GLY A 1 122 ? -16.883 -6.747 -0.796 1.00 91.44 122 GLY A CA 1
ATOM 980 C C . GLY A 1 122 ? -15.917 -7.924 -0.703 1.00 91.44 122 GLY A C 1
ATOM 981 O O . GLY A 1 122 ? -15.231 -7.999 0.310 1.00 91.44 122 GLY A O 1
ATOM 982 N N . HIS A 1 123 ? -15.835 -8.837 -1.668 1.00 93.81 123 HIS A N 1
ATOM 983 C CA . HIS A 1 123 ? -14.865 -9.930 -1.604 1.00 93.81 123 HIS A CA 1
ATOM 984 C C . HIS A 1 123 ? -13.408 -9.414 -1.638 1.00 93.81 123 HIS A C 1
ATOM 986 O O . HIS A 1 123 ? -13.114 -8.387 -2.254 1.00 93.81 123 HIS A O 1
ATOM 992 N N . SER A 1 124 ? -12.528 -10.105 -0.911 1.00 93.00 124 SER A N 1
ATOM 993 C CA . SER A 1 124 ? -11.085 -9.866 -0.776 1.00 93.00 124 SER A CA 1
ATOM 994 C C . SER A 1 124 ? -10.455 -11.101 -0.127 1.00 93.00 124 SER A C 1
ATOM 996 O O . SER A 1 124 ? -11.082 -11.658 0.777 1.00 93.00 124 SER A O 1
ATOM 998 N N . PHE A 1 125 ? -9.226 -11.474 -0.496 1.00 91.88 125 PHE A N 1
ATOM 999 C CA . PHE A 1 125 ? -8.515 -12.612 0.114 1.00 91.88 125 PHE A CA 1
ATOM 1000 C C . PHE A 1 125 ? -8.406 -12.509 1.644 1.00 91.88 125 PHE A C 1
ATOM 1002 O O . PHE A 1 125 ? -8.453 -13.504 2.360 1.00 91.88 125 PHE A O 1
ATOM 1009 N N . VAL A 1 126 ? -8.338 -11.290 2.192 1.00 89.94 126 VAL A N 1
ATOM 1010 C CA . VAL A 1 126 ? -8.266 -11.083 3.649 1.00 89.94 126 VAL A CA 1
ATOM 1011 C C . VAL A 1 126 ? -9.560 -11.438 4.378 1.00 89.94 126 VAL A C 1
ATOM 1013 O O . VAL A 1 126 ? -9.590 -11.424 5.606 1.00 89.94 126 VAL A O 1
ATOM 1016 N N . LYS A 1 127 ? -10.654 -11.721 3.662 1.00 86.75 127 LYS A N 1
ATOM 1017 C CA . LYS A 1 127 ? -11.934 -12.143 4.249 1.00 86.75 127 LYS A CA 1
ATOM 1018 C C . LYS A 1 127 ? -12.058 -13.647 4.434 1.00 86.75 127 LYS A C 1
ATOM 1020 O O . LYS A 1 127 ? -13.083 -14.087 4.950 1.00 86.75 127 LYS A O 1
ATOM 1025 N N . ASP A 1 128 ? -11.040 -14.410 4.066 1.00 84.94 128 ASP A N 1
ATOM 1026 C CA . ASP A 1 128 ? -11.026 -15.835 4.348 1.00 84.94 128 ASP A CA 1
ATOM 1027 C C . ASP A 1 128 ? -11.065 -16.095 5.856 1.00 84.94 128 ASP A C 1
ATOM 1029 O O . ASP A 1 128 ? -10.427 -15.394 6.649 1.00 84.94 128 ASP A O 1
ATOM 1033 N N . LYS A 1 129 ? -11.797 -17.148 6.240 1.00 85.12 129 LYS A N 1
ATOM 1034 C CA . LYS A 1 129 ? -12.047 -17.524 7.643 1.00 85.12 129 LYS A CA 1
ATOM 1035 C C . LYS A 1 129 ? -10.768 -17.703 8.460 1.00 85.12 129 LYS A C 1
ATOM 1037 O O . LYS A 1 129 ? -10.769 -17.469 9.664 1.00 85.12 129 LYS A O 1
ATOM 1042 N N . GLN A 1 130 ? -9.673 -18.094 7.806 1.00 87.12 130 GLN A N 1
ATOM 1043 C CA . GLN A 1 130 ? -8.365 -18.268 8.440 1.00 87.12 130 GLN A CA 1
ATOM 1044 C C . GLN A 1 130 ? -7.824 -16.987 9.097 1.00 87.12 130 GLN A C 1
ATOM 1046 O O . GLN A 1 130 ? -6.979 -17.072 9.981 1.00 87.12 130 GLN A O 1
ATOM 1051 N N . PHE A 1 131 ? -8.320 -15.810 8.704 1.00 88.88 131 PHE A N 1
ATOM 1052 C CA . PHE A 1 131 ? -7.879 -14.527 9.249 1.00 88.88 131 PHE A CA 1
ATOM 1053 C C . PHE A 1 131 ? -8.832 -13.946 10.305 1.00 88.88 131 PHE A C 1
ATOM 1055 O O . PHE A 1 131 ? -8.553 -12.877 10.837 1.00 88.88 131 PHE A O 1
ATOM 1062 N N . ASP A 1 132 ? -9.972 -14.574 10.606 1.00 85.44 132 ASP A N 1
ATOM 1063 C CA . ASP A 1 132 ? -11.024 -13.924 11.404 1.00 85.44 132 ASP A CA 1
ATOM 1064 C C . ASP A 1 132 ? -10.644 -13.693 12.873 1.00 85.44 132 ASP A C 1
ATOM 1066 O O . ASP A 1 132 ? -10.901 -12.606 13.395 1.00 85.44 132 ASP A O 1
ATOM 1070 N N . SER A 1 133 ? -9.983 -14.656 13.524 1.00 84.31 133 SER A N 1
ATOM 1071 C CA . SER A 1 133 ? -9.499 -14.498 14.906 1.00 84.31 133 SER A CA 1
ATOM 1072 C C . SER A 1 133 ? -8.455 -13.385 15.019 1.00 84.31 133 SER A C 1
ATOM 1074 O O . SER A 1 133 ? -8.564 -12.500 15.865 1.00 84.31 133 SER A O 1
ATOM 1076 N N . ILE A 1 134 ? -7.503 -13.369 14.085 1.00 87.81 134 ILE A N 1
ATOM 1077 C CA . ILE A 1 134 ? -6.388 -12.417 14.034 1.00 87.81 134 ILE A CA 1
ATOM 1078 C C . ILE A 1 134 ? -6.885 -10.965 14.001 1.00 87.81 134 ILE A C 1
ATOM 1080 O O . ILE A 1 134 ? -6.353 -10.098 14.696 1.00 87.81 134 ILE A O 1
ATOM 1084 N N . LYS A 1 135 ? -7.931 -10.688 13.215 1.00 85.88 135 LYS A N 1
ATOM 1085 C CA . LYS A 1 135 ? -8.477 -9.331 13.047 1.00 85.88 135 LYS A CA 1
ATOM 1086 C C . LYS A 1 135 ? -9.023 -8.757 14.348 1.00 85.88 135 LYS A C 1
ATOM 1088 O O . LYS A 1 135 ? -8.815 -7.576 14.627 1.00 85.88 135 LYS A O 1
ATOM 1093 N N . LEU A 1 136 ? -9.757 -9.573 15.102 1.00 86.56 136 LEU A N 1
ATOM 1094 C CA . LEU A 1 136 ? -10.359 -9.150 16.362 1.00 86.56 136 LEU A CA 1
ATOM 1095 C C . LEU A 1 136 ? -9.287 -8.985 17.435 1.00 86.56 136 LEU A C 1
ATOM 1097 O O . LEU A 1 136 ? -9.280 -7.965 18.121 1.00 86.56 136 LEU A O 1
ATOM 1101 N N . ASP A 1 137 ? -8.337 -9.915 17.508 1.00 91.38 137 ASP A N 1
ATOM 1102 C CA . ASP A 1 137 ? -7.236 -9.852 18.468 1.00 91.38 137 ASP A CA 1
ATOM 1103 C C . ASP A 1 137 ? -6.395 -8.582 18.288 1.00 91.38 137 ASP A C 1
ATOM 1105 O O . ASP A 1 137 ? -6.061 -7.916 19.270 1.00 91.38 137 ASP A O 1
ATOM 1109 N N . PHE A 1 138 ? -6.100 -8.193 17.042 1.00 93.12 138 PHE A N 1
ATOM 1110 C CA . PHE A 1 138 ? -5.351 -6.968 16.756 1.00 93.12 138 PHE A CA 1
ATOM 1111 C C . PHE A 1 138 ? -6.097 -5.708 17.220 1.00 93.12 138 PHE A C 1
ATOM 1113 O O . PHE A 1 138 ? -5.507 -4.833 17.858 1.00 93.12 138 PHE A O 1
ATOM 1120 N N . LEU A 1 139 ? -7.404 -5.614 16.943 1.00 94.56 139 LEU A N 1
ATOM 1121 C CA . LEU A 1 139 ? -8.220 -4.493 17.413 1.00 94.56 139 LEU A CA 1
ATOM 1122 C C . LEU A 1 139 ? -8.265 -4.443 18.945 1.00 94.56 139 LEU A C 1
ATOM 1124 O O . LEU A 1 139 ? -8.087 -3.369 19.513 1.00 94.56 139 LEU A O 1
ATOM 1128 N N . CYS A 1 140 ? -8.478 -5.582 19.608 1.00 94.00 140 CYS A N 1
ATOM 1129 C CA . CYS A 1 140 ? -8.512 -5.665 21.068 1.00 94.00 140 CYS A CA 1
ATOM 1130 C C . CYS A 1 140 ? -7.212 -5.150 21.694 1.00 94.00 140 CYS A C 1
ATOM 1132 O O . CYS A 1 140 ? -7.266 -4.358 22.634 1.00 94.00 140 CYS A O 1
ATOM 1134 N N . ARG A 1 141 ? -6.055 -5.521 21.130 1.00 94.38 141 ARG A N 1
ATOM 1135 C CA . ARG A 1 141 ? -4.753 -5.006 21.578 1.00 94.38 141 ARG A CA 1
ATOM 1136 C C . ARG A 1 141 ? -4.647 -3.500 21.398 1.00 94.38 141 ARG A C 1
ATOM 1138 O O . ARG A 1 141 ? -4.314 -2.809 22.350 1.00 94.38 141 ARG A O 1
ATOM 1145 N N . LEU A 1 142 ? -5.006 -2.964 20.228 1.00 95.44 142 LEU A N 1
ATOM 1146 C CA . LEU A 1 142 ? -4.998 -1.511 20.027 1.00 95.44 142 LEU A CA 1
ATOM 1147 C C . LEU A 1 142 ? -5.905 -0.783 21.024 1.00 95.44 142 LEU A C 1
ATOM 1149 O O . LEU A 1 142 ? -5.539 0.282 21.519 1.00 95.44 142 LEU A O 1
ATOM 1153 N N . VAL A 1 143 ? -7.079 -1.348 21.322 1.00 95.75 143 VAL A N 1
ATOM 1154 C CA . VAL A 1 143 ? -8.013 -0.783 22.301 1.00 95.75 143 VAL A CA 1
ATOM 1155 C C . VAL A 1 143 ? -7.389 -0.726 23.693 1.00 95.75 143 VAL A C 1
ATOM 1157 O O . VAL A 1 143 ? -7.509 0.309 24.346 1.00 95.75 143 VAL A O 1
ATOM 1160 N N . GLN A 1 144 ? -6.712 -1.794 24.116 1.00 94.62 144 GLN A N 1
ATOM 1161 C CA . GLN A 1 144 ? -6.040 -1.883 25.414 1.00 94.62 144 GLN A CA 1
ATOM 1162 C C . GLN A 1 144 ? -4.819 -0.955 25.486 1.00 94.62 144 GLN A C 1
ATOM 1164 O O . GLN A 1 144 ? -4.750 -0.094 26.359 1.00 94.62 144 GLN A O 1
ATOM 1169 N N . ASP A 1 145 ? -3.904 -1.071 24.527 1.00 95.50 145 ASP A N 1
ATOM 1170 C CA . ASP A 1 145 ? -2.614 -0.375 24.524 1.00 95.50 145 ASP A CA 1
ATOM 1171 C C . ASP A 1 145 ? -2.754 1.148 24.426 1.00 95.50 145 ASP A C 1
ATOM 1173 O O . ASP A 1 145 ? -1.946 1.895 24.978 1.00 95.50 145 ASP A O 1
ATOM 1177 N N . HIS A 1 146 ? -3.787 1.622 23.723 1.00 96.12 146 HIS A N 1
ATOM 1178 C CA . HIS A 1 146 ? -4.011 3.050 23.482 1.00 96.12 146 HIS A CA 1
ATOM 1179 C C . HIS A 1 146 ? -5.243 3.598 24.216 1.00 96.12 146 HIS A C 1
ATOM 1181 O O . HIS A 1 146 ? -5.619 4.747 23.984 1.00 96.12 146 HIS A O 1
ATOM 1187 N N . ASN A 1 147 ? -5.862 2.812 25.109 1.00 96.06 147 ASN A N 1
ATOM 1188 C CA . ASN A 1 147 ? -7.060 3.185 25.876 1.00 96.06 147 ASN A CA 1
ATOM 1189 C C . ASN A 1 147 ? -8.182 3.766 24.990 1.00 96.06 147 ASN A C 1
ATOM 1191 O O . ASN A 1 147 ? -8.723 4.847 25.247 1.00 96.06 147 ASN A O 1
ATOM 1195 N N . LEU A 1 148 ? -8.503 3.066 23.897 1.00 97.44 148 LEU A N 1
ATOM 1196 C CA . LEU A 1 148 ? -9.418 3.577 22.867 1.00 97.44 148 LEU A CA 1
ATOM 1197 C C . LEU A 1 148 ? -10.885 3.505 23.269 1.00 97.44 148 LEU A C 1
ATOM 1199 O O . LEU A 1 148 ? -11.701 4.266 22.747 1.00 97.44 148 LEU A O 1
ATOM 1203 N N . ALA A 1 149 ? -11.228 2.587 24.163 1.00 96.69 149 ALA A N 1
ATOM 1204 C CA . ALA A 1 149 ? -12.584 2.403 24.636 1.00 96.69 149 ALA A CA 1
ATOM 1205 C C . ALA A 1 149 ? -12.592 1.942 26.091 1.00 96.69 149 ALA A C 1
ATOM 1207 O O . ALA A 1 149 ? -11.637 1.335 26.571 1.00 96.69 149 ALA A O 1
ATOM 1208 N N . MET A 1 150 ? -13.693 2.225 26.773 1.00 94.75 150 MET A N 1
ATOM 1209 C CA . MET A 1 150 ? -13.934 1.817 28.148 1.00 94.75 150 MET A CA 1
ATOM 1210 C C . MET A 1 150 ? -15.381 1.371 28.313 1.00 94.75 150 MET A C 1
ATOM 1212 O O . MET A 1 150 ? -16.266 1.838 27.597 1.00 94.75 150 MET A O 1
ATOM 1216 N N . VAL A 1 151 ? -15.612 0.455 29.246 1.00 94.19 151 VAL A N 1
ATOM 1217 C CA . VAL A 1 151 ? -16.955 0.018 29.625 1.00 94.19 151 VAL A CA 1
ATOM 1218 C C . VAL A 1 151 ? -17.336 0.759 30.900 1.00 94.19 151 VAL A C 1
ATOM 1220 O O . VAL A 1 151 ? -16.561 0.766 31.857 1.00 94.19 151 VAL A O 1
ATOM 1223 N N . ASP A 1 152 ? -18.481 1.436 30.893 1.00 92.69 152 ASP A N 1
ATOM 1224 C CA . ASP A 1 152 ? -18.993 2.120 32.081 1.00 92.69 152 ASP A CA 1
ATOM 1225 C C . ASP A 1 152 ? -19.605 1.136 33.098 1.00 92.69 152 ASP A C 1
ATOM 1227 O O . ASP A 1 152 ? -19.671 -0.075 32.873 1.00 92.69 152 ASP A O 1
ATOM 1231 N N . GLY A 1 153 ? -20.048 1.654 34.249 1.00 91.00 153 GLY A N 1
ATOM 1232 C CA . GLY A 1 153 ? -20.662 0.840 35.306 1.00 91.00 153 GLY A CA 1
ATOM 1233 C C . GLY A 1 153 ? -21.966 0.142 34.895 1.00 91.00 153 GLY A C 1
ATOM 1234 O O . GLY A 1 153 ? -22.340 -0.841 35.529 1.00 91.00 153 GLY A O 1
ATOM 1235 N N . ASP 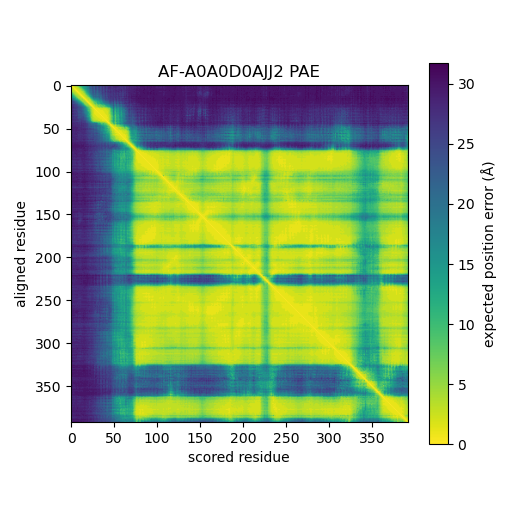A 1 154 ? -22.613 0.600 33.818 1.00 94.50 154 ASP A N 1
ATOM 1236 C CA . ASP A 1 154 ? -23.840 0.021 33.261 1.00 94.50 154 ASP A CA 1
ATOM 1237 C C . ASP A 1 154 ? -23.548 -1.006 32.149 1.00 94.50 154 ASP A C 1
ATOM 1239 O O . ASP A 1 154 ? -24.466 -1.511 31.497 1.00 94.50 154 ASP A O 1
ATOM 1243 N N . GLY A 1 155 ? -22.272 -1.314 31.893 1.00 92.81 155 GLY A N 1
ATOM 1244 C CA . GLY A 1 155 ? -21.862 -2.252 30.852 1.00 92.81 155 GLY A CA 1
ATOM 1245 C C . GLY A 1 155 ? -21.884 -1.667 29.436 1.00 92.81 155 GLY A C 1
ATOM 1246 O O . GLY A 1 155 ? -21.817 -2.423 28.464 1.00 92.81 155 GLY A O 1
ATOM 1247 N N . ARG A 1 156 ? -21.983 -0.342 29.276 1.00 92.81 156 ARG A N 1
ATOM 1248 C CA . ARG A 1 156 ? -22.002 0.311 27.960 1.00 92.81 156 ARG A CA 1
ATOM 1249 C C . ARG A 1 156 ? -20.592 0.659 27.511 1.00 92.81 156 ARG A C 1
ATOM 1251 O O . ARG A 1 156 ? -19.779 1.171 28.274 1.00 92.81 156 ARG A O 1
ATOM 1258 N N . LEU A 1 157 ? -20.319 0.420 26.232 1.00 93.56 157 LEU A N 1
ATOM 1259 C CA . LEU A 1 157 ? -19.042 0.751 25.611 1.00 93.56 157 LEU A CA 1
ATOM 1260 C C . LEU A 1 157 ? -19.004 2.232 25.202 1.00 93.56 157 LEU A C 1
ATOM 1262 O O . LEU A 1 157 ? -19.752 2.658 24.321 1.00 93.56 157 LEU A O 1
ATOM 1266 N N . GLY A 1 158 ? -18.093 2.996 25.799 1.00 95.44 158 GLY A N 1
ATOM 1267 C CA . GLY A 1 158 ? -17.749 4.360 25.406 1.00 95.44 158 GLY A CA 1
ATOM 1268 C C . GLY A 1 158 ? -16.417 4.410 24.656 1.00 95.44 158 GLY A C 1
ATOM 1269 O O . GLY A 1 158 ? -15.429 3.834 25.104 1.00 95.44 158 GLY A O 1
ATOM 1270 N N . TRP A 1 159 ? -16.370 5.121 23.526 1.00 97.56 159 TRP A N 1
ATOM 1271 C CA . TRP A 1 159 ? -15.142 5.324 22.747 1.00 97.56 159 TRP A CA 1
ATOM 1272 C C . TRP A 1 159 ? -14.466 6.651 23.094 1.00 97.56 159 TRP A C 1
ATOM 1274 O O . TRP A 1 159 ? -15.097 7.709 23.069 1.00 97.56 159 TRP A O 1
ATOM 1284 N N . ASN A 1 160 ? -13.153 6.622 23.313 1.00 97.69 160 ASN A N 1
ATOM 1285 C CA . ASN A 1 160 ? -12.330 7.821 23.397 1.00 97.69 160 ASN A CA 1
ATOM 1286 C C . ASN A 1 160 ? -11.984 8.308 21.983 1.00 97.69 160 ASN A C 1
ATOM 1288 O O . ASN A 1 160 ? -10.951 7.960 21.411 1.00 97.69 160 ASN A O 1
ATOM 1292 N N . ILE A 1 161 ? -12.861 9.134 21.407 1.00 97.88 161 ILE A N 1
ATOM 1293 C CA . ILE A 1 161 ? -12.745 9.599 20.015 1.00 97.88 161 ILE A CA 1
ATOM 1294 C C . ILE A 1 161 ? -11.407 10.302 19.730 1.00 97.88 161 ILE A C 1
ATOM 1296 O O . ILE A 1 161 ? -10.878 10.181 18.625 1.00 97.88 161 ILE A O 1
ATOM 1300 N N . LEU A 1 162 ? -10.836 11.019 20.704 1.00 98.00 162 LEU A N 1
ATOM 1301 C CA . LEU A 1 162 ? -9.541 11.683 20.532 1.00 98.00 162 LEU A CA 1
ATOM 1302 C C . LEU A 1 162 ? -8.399 10.667 20.427 1.00 98.00 162 LEU A C 1
ATOM 1304 O O . LEU A 1 162 ? -7.583 10.775 19.512 1.00 98.00 162 LEU A O 1
ATOM 1308 N N . ALA A 1 163 ? -8.380 9.654 21.298 1.00 98.12 163 ALA A N 1
ATOM 1309 C CA . ALA A 1 163 ? -7.395 8.574 21.232 1.00 98.12 163 ALA A CA 1
ATOM 1310 C C . ALA A 1 163 ? -7.541 7.749 19.943 1.00 98.12 163 ALA A C 1
ATOM 1312 O O . ALA A 1 163 ? -6.548 7.437 19.289 1.00 98.12 163 ALA A O 1
ATOM 1313 N N . VAL A 1 164 ? -8.779 7.478 19.510 1.00 98.38 164 VAL A N 1
ATOM 1314 C CA . VAL A 1 164 ? -9.061 6.797 18.236 1.00 98.38 164 VAL A CA 1
ATOM 1315 C C . VAL A 1 164 ? -8.480 7.575 17.053 1.00 9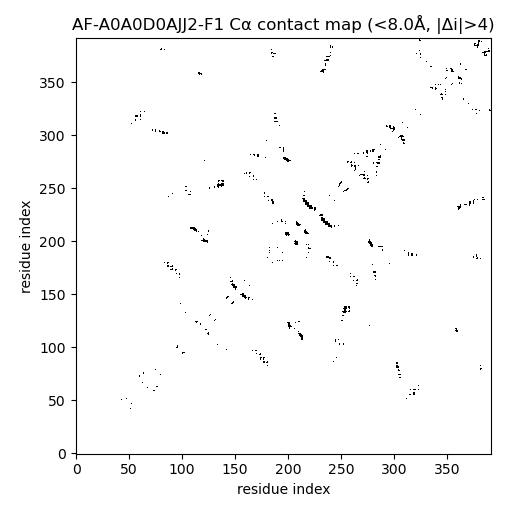8.38 164 VAL A C 1
ATOM 1317 O O . VAL A 1 164 ? -7.803 6.996 16.203 1.00 98.38 164 VAL A O 1
ATOM 1320 N N . LYS A 1 165 ? -8.704 8.894 16.997 1.00 98.31 165 LYS A N 1
ATOM 1321 C CA . LYS A 1 165 ? -8.137 9.748 15.941 1.00 98.31 165 LYS A CA 1
ATOM 1322 C C . LYS A 1 165 ? -6.611 9.789 15.992 1.00 98.31 165 LYS A C 1
ATOM 1324 O O . LYS A 1 165 ? -5.979 9.783 14.938 1.00 98.31 165 LYS A O 1
ATOM 1329 N N . ASP A 1 166 ? -6.015 9.798 17.183 1.00 98.06 166 ASP A N 1
ATOM 1330 C CA . ASP A 1 166 ? -4.558 9.739 17.328 1.00 98.06 166 ASP A CA 1
ATOM 1331 C C . ASP A 1 166 ? -3.975 8.417 16.804 1.00 98.06 166 ASP A C 1
ATOM 1333 O O . ASP A 1 166 ? -2.992 8.434 16.060 1.00 98.06 166 ASP A O 1
ATOM 1337 N N . VAL A 1 167 ? -4.610 7.281 17.110 1.00 98.00 167 VAL A N 1
ATOM 1338 C CA . VAL A 1 167 ? -4.210 5.977 16.563 1.00 98.00 167 VAL A CA 1
ATOM 1339 C C . VAL A 1 167 ? -4.368 5.938 15.047 1.00 98.00 167 VAL A C 1
ATOM 1341 O O . VAL A 1 167 ? -3.419 5.569 14.366 1.00 98.00 167 VAL A O 1
ATOM 1344 N N . LEU A 1 168 ? -5.491 6.396 14.486 1.00 98.38 168 LEU A N 1
ATOM 1345 C CA . LEU A 1 168 ? -5.672 6.451 13.026 1.00 98.38 168 LEU A CA 1
ATOM 1346 C C . LEU A 1 168 ? -4.616 7.329 12.338 1.00 98.38 168 LEU A C 1
ATOM 1348 O O . LEU A 1 168 ? -4.103 6.968 11.278 1.00 98.38 168 LEU A O 1
ATOM 1352 N N . ARG A 1 169 ? -4.233 8.451 12.957 1.00 98.12 169 ARG A N 1
ATOM 1353 C CA . ARG A 1 169 ? -3.128 9.295 12.485 1.00 98.12 169 ARG A CA 1
ATOM 1354 C C . ARG A 1 169 ? -1.795 8.541 12.516 1.00 98.12 169 ARG A C 1
ATOM 1356 O O . ARG A 1 169 ? -1.033 8.622 11.552 1.00 98.12 169 ARG A O 1
ATOM 1363 N N . LYS A 1 170 ? -1.502 7.800 13.592 1.00 97.88 170 LYS A N 1
ATOM 1364 C CA . LYS A 1 170 ? -0.306 6.942 13.688 1.00 97.88 170 LYS A CA 1
ATOM 1365 C C . LYS A 1 170 ? -0.318 5.844 12.620 1.00 97.88 170 LYS A C 1
ATOM 1367 O O . LYS A 1 170 ? 0.705 5.658 11.968 1.00 97.88 170 LYS A O 1
ATOM 1372 N N . CYS A 1 171 ? -1.457 5.199 12.358 1.00 97.88 171 CYS A N 1
ATOM 1373 C CA . CYS A 1 171 ? -1.606 4.250 11.250 1.00 97.88 171 CYS A CA 1
ATOM 1374 C C . CYS A 1 171 ? -1.278 4.910 9.904 1.00 97.88 171 CYS A C 1
ATOM 1376 O O . CYS A 1 171 ? -0.508 4.359 9.121 1.00 97.88 171 CYS A O 1
ATOM 1378 N N . GLY A 1 172 ? -1.771 6.130 9.661 1.00 97.56 172 GLY A N 1
ATOM 1379 C CA . GLY A 1 172 ? -1.407 6.921 8.482 1.00 97.56 172 GLY A CA 1
ATOM 1380 C C . GLY A 1 172 ? 0.107 7.136 8.357 1.00 97.56 172 GLY A C 1
ATOM 1381 O O . GLY A 1 172 ? 0.669 7.015 7.268 1.00 97.56 172 GLY A O 1
ATOM 1382 N N . GLU A 1 173 ? 0.807 7.382 9.467 1.00 97.38 173 GLU A N 1
ATOM 1383 C CA . GLU A 1 173 ? 2.270 7.484 9.472 1.00 97.38 173 GLU A CA 1
ATOM 1384 C C . GLU A 1 173 ? 2.985 6.162 9.171 1.00 97.38 173 GLU A C 1
ATOM 1386 O O . GLU A 1 173 ? 4.060 6.200 8.569 1.00 97.38 173 GLU A O 1
ATOM 1391 N N . VAL A 1 174 ? 2.409 5.012 9.520 1.00 97.88 174 VAL A N 1
ATOM 1392 C CA . VAL A 1 174 ? 2.916 3.692 9.106 1.00 97.88 174 VAL A CA 1
ATOM 1393 C C . VAL A 1 174 ? 2.681 3.467 7.607 1.00 97.88 174 VAL A C 1
ATOM 1395 O O . VAL A 1 174 ? 3.584 3.052 6.879 1.00 97.88 174 VAL A O 1
ATOM 1398 N N . TRP A 1 175 ? 1.488 3.801 7.116 1.00 98.25 175 TRP A N 1
ATOM 1399 C CA . TRP A 1 175 ? 1.084 3.579 5.731 1.00 98.25 175 TRP A CA 1
ATOM 1400 C C . TRP A 1 175 ? 1.819 4.461 4.719 1.00 98.25 175 TRP A C 1
ATOM 1402 O O . TRP A 1 175 ? 2.184 3.980 3.650 1.00 98.25 175 TRP A O 1
ATOM 1412 N N . LYS A 1 176 ? 2.069 5.742 5.017 1.00 97.69 176 LYS A N 1
ATOM 1413 C CA . LYS A 1 176 ? 2.711 6.682 4.074 1.00 97.69 176 LYS A CA 1
ATOM 1414 C C . LYS A 1 176 ? 4.047 6.185 3.485 1.00 97.69 176 LYS A C 1
ATOM 1416 O O . LYS A 1 176 ? 4.188 6.252 2.261 1.00 97.69 176 LYS A O 1
ATOM 1421 N N . PRO A 1 177 ? 5.037 5.705 4.270 1.00 98.12 177 PRO A N 1
ATOM 1422 C CA . PRO A 1 177 ? 6.255 5.131 3.700 1.00 98.12 177 PRO A CA 1
ATOM 1423 C C . PRO A 1 177 ? 5.981 3.860 2.885 1.00 98.12 177 PRO A C 1
ATOM 1425 O O . PRO A 1 177 ? 6.605 3.690 1.839 1.00 98.12 177 PRO A O 1
ATOM 1428 N N . LEU A 1 178 ? 5.012 3.024 3.282 1.00 98.12 178 LEU A N 1
ATOM 1429 C CA . LEU A 1 178 ? 4.629 1.837 2.513 1.00 98.12 178 LEU A CA 1
ATOM 1430 C C . LEU A 1 178 ? 3.981 2.205 1.170 1.00 98.12 178 LEU A C 1
ATOM 1432 O O . LEU A 1 178 ? 4.359 1.648 0.145 1.00 98.12 178 LEU A O 1
ATOM 1436 N N . TYR A 1 179 ? 3.067 3.178 1.130 1.00 97.94 179 TYR A N 1
ATOM 1437 C CA . TYR A 1 179 ? 2.493 3.680 -0.123 1.00 97.94 179 TYR A CA 1
ATOM 1438 C C . TYR A 1 179 ? 3.584 4.195 -1.063 1.00 97.94 179 TYR A C 1
ATOM 1440 O O . TYR A 1 179 ? 3.547 3.938 -2.266 1.00 97.94 179 TYR A O 1
ATOM 1448 N N . HIS A 1 180 ? 4.574 4.903 -0.516 1.00 97.25 180 HIS A N 1
ATOM 1449 C CA . HIS A 1 180 ? 5.705 5.402 -1.293 1.00 97.25 180 HIS A CA 1
ATOM 1450 C C . HIS A 1 180 ? 6.571 4.261 -1.833 1.00 97.25 180 HIS A C 1
ATOM 1452 O O . HIS A 1 180 ? 6.916 4.279 -3.012 1.00 97.25 180 HIS A O 1
ATOM 1458 N N . LEU A 1 181 ? 6.869 3.249 -1.012 1.00 96.88 181 LEU A N 1
ATOM 1459 C CA . LEU A 1 181 ? 7.577 2.038 -1.440 1.00 96.88 181 LEU A CA 1
ATOM 1460 C C . LEU A 1 181 ? 6.829 1.318 -2.553 1.00 96.88 181 LEU A C 1
ATOM 1462 O O . LEU A 1 181 ? 7.422 1.047 -3.593 1.00 96.88 181 LEU A O 1
ATOM 1466 N N . LEU A 1 182 ? 5.536 1.048 -2.365 1.00 96.75 182 LEU A N 1
ATOM 1467 C CA . LEU A 1 182 ? 4.702 0.398 -3.370 1.00 96.75 182 LEU A CA 1
ATOM 1468 C C . LEU A 1 182 ? 4.743 1.187 -4.678 1.00 96.75 182 LEU A C 1
ATOM 1470 O O . LEU A 1 182 ? 5.038 0.615 -5.721 1.00 96.75 182 LEU A O 1
ATOM 1474 N N . TYR A 1 183 ? 4.552 2.506 -4.637 1.00 95.38 183 TYR A N 1
ATOM 1475 C CA . TYR A 1 183 ? 4.575 3.332 -5.843 1.00 95.38 183 TYR A CA 1
ATOM 1476 C C . TYR A 1 183 ? 5.939 3.343 -6.557 1.00 95.38 183 TYR A C 1
ATOM 1478 O O . TYR A 1 183 ? 5.990 3.341 -7.783 1.00 95.38 183 TYR A O 1
ATOM 1486 N N . VAL A 1 184 ? 7.046 3.365 -5.808 1.00 93.94 184 VAL A N 1
ATOM 1487 C CA . VAL A 1 184 ? 8.409 3.426 -6.368 1.00 93.94 184 VAL A CA 1
ATOM 1488 C C . VAL A 1 184 ? 8.881 2.066 -6.891 1.00 93.94 184 VAL A C 1
ATOM 1490 O O . VAL A 1 184 ? 9.604 2.016 -7.883 1.00 93.94 184 VAL A O 1
ATOM 1493 N N . THR A 1 185 ? 8.490 0.967 -6.243 1.00 93.75 185 THR A N 1
ATOM 1494 C CA . THR A 1 185 ? 9.086 -0.365 -6.470 1.00 93.75 185 THR A CA 1
ATOM 1495 C C . THR A 1 185 ? 8.190 -1.340 -7.231 1.00 93.75 185 THR A C 1
ATOM 1497 O O . THR A 1 185 ? 8.715 -2.267 -7.838 1.00 93.75 185 THR A O 1
ATOM 1500 N N . SER A 1 186 ? 6.864 -1.155 -7.238 1.00 84.81 186 SER A N 1
ATOM 1501 C CA . SER A 1 186 ? 5.952 -2.141 -7.843 1.00 84.81 186 SER A CA 1
ATOM 1502 C C . SER A 1 186 ? 5.867 -2.051 -9.361 1.00 84.81 186 SER A C 1
ATOM 1504 O O . SER A 1 186 ? 5.701 -3.077 -10.000 1.00 84.81 186 SER A O 1
ATOM 1506 N N . GLN A 1 187 ? 5.975 -0.868 -9.972 1.00 79.69 187 GLN A N 1
ATOM 1507 C CA . GLN A 1 187 ? 5.926 -0.731 -11.429 1.00 79.69 187 GLN A CA 1
ATOM 1508 C C . GLN A 1 187 ? 6.525 0.606 -11.883 1.00 79.69 187 GLN A C 1
ATOM 1510 O O . GLN A 1 187 ? 6.143 1.678 -11.419 1.00 79.69 187 GLN A O 1
ATOM 1515 N N . ILE A 1 188 ? 7.431 0.539 -12.865 1.00 74.19 188 ILE A N 1
ATOM 1516 C CA . ILE A 1 188 ? 8.219 1.673 -13.390 1.00 74.19 188 ILE A CA 1
ATOM 1517 C C . ILE A 1 188 ? 7.336 2.844 -13.866 1.00 74.19 188 ILE A C 1
ATOM 1519 O O . ILE A 1 188 ? 7.738 4.009 -13.838 1.00 74.19 188 ILE A O 1
ATOM 1523 N N . SER A 1 189 ? 6.123 2.548 -14.343 1.00 71.94 189 SER A N 1
ATOM 1524 C CA . SER A 1 189 ? 5.290 3.494 -15.088 1.00 71.94 189 SER A CA 1
ATOM 1525 C C . SER A 1 189 ? 3.852 3.632 -14.575 1.00 71.94 189 SER A C 1
ATOM 1527 O O . SER A 1 189 ? 2.971 4.067 -15.325 1.00 71.94 189 SER A O 1
ATOM 1529 N N . THR A 1 190 ? 3.583 3.354 -13.299 1.00 78.88 190 THR A N 1
ATOM 1530 C CA . THR A 1 190 ? 2.243 3.570 -12.721 1.00 78.88 190 THR A CA 1
ATOM 1531 C C . THR A 1 190 ? 1.875 5.054 -12.750 1.00 78.88 190 THR A C 1
ATOM 1533 O O . THR A 1 190 ? 2.713 5.939 -12.544 1.00 78.88 190 THR A O 1
ATOM 1536 N N . ARG A 1 191 ? 0.624 5.396 -13.096 1.00 82.19 191 ARG A N 1
ATOM 1537 C CA . ARG A 1 191 ? 0.131 6.773 -12.893 1.00 82.19 191 ARG A CA 1
ATOM 1538 C C . ARG A 1 191 ? -0.300 6.908 -11.446 1.00 82.19 191 ARG A C 1
ATOM 1540 O O . ARG A 1 191 ? -1.048 6.069 -10.966 1.00 82.19 191 ARG A O 1
ATOM 1547 N N . SER A 1 192 ? 0.068 7.994 -10.770 1.00 88.94 192 SER A N 1
ATOM 1548 C CA . SER A 1 192 ? -0.378 8.185 -9.383 1.00 88.94 192 SER A CA 1
ATOM 1549 C C . SER A 1 192 ? -1.890 8.165 -9.216 1.00 88.94 192 SER A C 1
ATOM 1551 O O . SER A 1 192 ? -2.354 7.591 -8.250 1.00 88.94 192 SER A O 1
ATOM 1553 N N . VAL A 1 193 ? -2.667 8.702 -10.160 1.00 89.50 193 VAL A N 1
ATOM 1554 C CA . VAL A 1 193 ? -4.136 8.606 -10.079 1.00 89.50 193 VAL A CA 1
ATOM 1555 C C . VAL A 1 193 ? -4.630 7.155 -10.089 1.00 89.50 193 VAL A C 1
ATOM 1557 O O . VAL A 1 193 ? -5.507 6.826 -9.309 1.00 89.50 193 VAL A O 1
ATOM 1560 N N . GLN A 1 194 ? -4.006 6.272 -10.879 1.00 86.69 194 GLN A N 1
ATOM 1561 C CA . GLN A 1 194 ? -4.307 4.834 -10.863 1.00 86.69 194 GLN A CA 1
ATOM 1562 C C . GLN A 1 194 ? -3.853 4.204 -9.541 1.00 86.69 194 GLN A C 1
ATOM 1564 O O . GLN A 1 194 ? -4.572 3.408 -8.951 1.00 86.69 194 GLN A O 1
ATOM 1569 N N . PHE A 1 195 ? -2.686 4.610 -9.026 1.00 92.69 195 PHE A N 1
ATOM 1570 C CA . PHE A 1 195 ? -2.193 4.139 -7.734 1.00 92.69 195 PHE A CA 1
ATOM 1571 C C . PHE A 1 195 ? -3.154 4.467 -6.576 1.00 92.69 195 PHE A C 1
ATOM 1573 O O . PHE A 1 195 ? -3.474 3.593 -5.777 1.00 92.69 195 PHE A O 1
ATOM 1580 N N . LEU A 1 196 ? -3.673 5.695 -6.529 1.00 94.75 196 LEU A N 1
ATOM 1581 C CA . LEU A 1 196 ? -4.628 6.162 -5.515 1.00 94.75 196 LEU A CA 1
ATOM 1582 C C . LEU A 1 196 ? -6.025 5.517 -5.631 1.00 94.75 196 LEU A C 1
ATOM 1584 O O . LEU A 1 196 ? -6.874 5.729 -4.765 1.00 94.75 196 LEU A O 1
ATOM 1588 N N . GLU A 1 197 ? -6.283 4.761 -6.698 1.00 92.56 197 GLU A N 1
ATOM 1589 C CA . GLU A 1 197 ? -7.530 4.027 -6.945 1.00 92.56 197 GLU A CA 1
ATOM 1590 C C . GLU A 1 197 ? -7.392 2.519 -6.673 1.00 92.56 197 GLU A C 1
ATOM 1592 O O . GLU A 1 197 ? -8.279 1.747 -7.036 1.00 92.56 197 GLU A O 1
ATOM 1597 N N . HIS A 1 198 ? -6.305 2.070 -6.030 1.00 94.12 198 HIS A N 1
ATOM 1598 C CA . HIS A 1 198 ? -6.203 0.660 -5.657 1.00 94.12 198 HIS A CA 1
ATOM 1599 C C . HIS A 1 198 ? -7.270 0.275 -4.631 1.00 94.12 198 HIS A C 1
ATOM 1601 O O . HIS A 1 198 ? -7.445 0.941 -3.606 1.00 94.12 198 HIS A O 1
ATOM 1607 N N . HIS A 1 199 ? -7.951 -0.827 -4.916 1.00 95.38 199 HIS A N 1
ATOM 1608 C CA . HIS A 1 199 ? -9.025 -1.404 -4.138 1.00 95.38 199 HIS A CA 1
ATOM 1609 C C . HIS A 1 199 ? -8.563 -2.689 -3.461 1.00 95.38 199 HIS A C 1
ATOM 1611 O O . HIS A 1 199 ? -8.105 -3.624 -4.120 1.00 95.38 199 HIS A O 1
ATOM 1617 N N . THR A 1 200 ? -8.754 -2.759 -2.149 1.00 95.69 200 THR A N 1
ATOM 1618 C CA . THR A 1 200 ? -8.491 -3.959 -1.345 1.00 95.69 200 THR A CA 1
ATOM 1619 C C . THR A 1 200 ? -9.638 -4.964 -1.425 1.00 95.69 200 THR A C 1
ATOM 1621 O 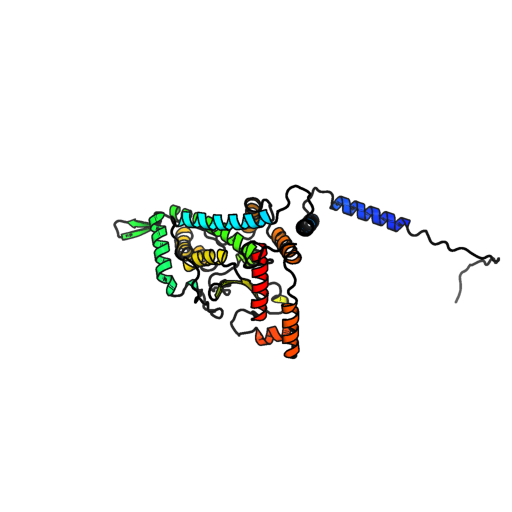O . THR A 1 200 ? -9.428 -6.152 -1.186 1.00 95.69 200 THR A O 1
ATOM 1624 N N . SER A 1 201 ? -10.850 -4.508 -1.756 1.00 94.88 201 SER A N 1
ATOM 1625 C CA . SER A 1 201 ? -12.034 -5.351 -1.909 1.00 94.88 201 SER A CA 1
ATOM 1626 C C . SER A 1 201 ? -12.896 -4.924 -3.093 1.00 94.88 201 SER A C 1
ATOM 1628 O O . SER A 1 201 ? -12.852 -3.774 -3.532 1.00 94.88 201 SER A O 1
ATOM 1630 N N . ASN A 1 202 ? -13.675 -5.865 -3.629 1.00 91.94 202 ASN A N 1
ATOM 1631 C CA . ASN A 1 202 ? -14.602 -5.577 -4.719 1.00 91.94 202 ASN A CA 1
ATOM 1632 C C . ASN A 1 202 ? -15.631 -4.532 -4.268 1.00 91.94 202 ASN A C 1
ATOM 1634 O O . ASN A 1 202 ? -16.211 -4.638 -3.186 1.00 91.94 202 ASN A O 1
ATOM 1638 N N . SER A 1 203 ? -15.908 -3.550 -5.109 1.00 90.62 203 SER A N 1
ATOM 1639 C CA . SER A 1 203 ? -16.920 -2.522 -4.873 1.00 90.62 203 SER A CA 1
ATOM 1640 C C . SER A 1 203 ? -17.705 -2.293 -6.163 1.00 90.62 203 SER A C 1
ATOM 1642 O O . SER A 1 203 ? -18.070 -3.260 -6.825 1.00 90.62 203 SER A O 1
ATOM 1644 N N . ASP A 1 204 ? -17.961 -1.041 -6.530 1.00 86.56 204 ASP A N 1
ATOM 1645 C CA . ASP A 1 204 ? -18.530 -0.696 -7.834 1.00 86.56 204 ASP A CA 1
ATOM 1646 C C . ASP A 1 204 ? -17.516 -0.966 -8.966 1.00 86.56 204 ASP A C 1
ATOM 1648 O O . ASP A 1 204 ? -17.882 -1.068 -10.133 1.00 86.56 204 ASP A O 1
ATOM 1652 N N . ARG A 1 205 ? -16.231 -1.123 -8.615 1.00 85.44 205 ARG A N 1
ATOM 1653 C CA . ARG A 1 205 ? -15.179 -1.687 -9.469 1.00 85.44 205 ARG A CA 1
ATOM 1654 C C . ARG A 1 205 ? -14.560 -2.915 -8.801 1.00 85.44 205 ARG A C 1
ATOM 1656 O O . ARG A 1 205 ? -14.576 -3.036 -7.573 1.00 85.44 205 ARG A O 1
ATOM 1663 N N . HIS A 1 206 ? -13.961 -3.794 -9.600 1.00 87.69 206 HIS A N 1
ATOM 1664 C CA . HIS A 1 206 ? -13.195 -4.926 -9.081 1.00 87.69 206 HIS A CA 1
ATOM 1665 C C . HIS A 1 206 ? -12.039 -4.473 -8.185 1.00 87.69 206 HIS A C 1
ATOM 1667 O O . HIS A 1 206 ? -11.465 -3.388 -8.364 1.00 87.69 206 HIS A O 1
ATOM 1673 N N . ARG A 1 207 ? -11.696 -5.330 -7.216 1.00 92.44 207 ARG A N 1
ATOM 1674 C CA . ARG A 1 207 ? -10.440 -5.197 -6.480 1.00 92.44 207 ARG A CA 1
ATOM 1675 C C . ARG A 1 207 ? -9.267 -5.327 -7.441 1.00 92.44 207 ARG A C 1
ATOM 1677 O O . ARG A 1 207 ? -9.392 -5.904 -8.518 1.00 92.44 207 ARG A O 1
ATOM 1684 N N . ASN A 1 208 ? -8.124 -4.806 -7.033 1.00 92.62 208 ASN A N 1
ATOM 1685 C CA . ASN A 1 208 ? -6.919 -4.855 -7.852 1.00 92.62 208 ASN A CA 1
ATOM 1686 C C . ASN A 1 208 ? -5.663 -5.191 -7.045 1.00 92.62 208 ASN A C 1
ATOM 1688 O O . ASN A 1 208 ? -4.550 -4.876 -7.457 1.00 92.62 208 ASN A O 1
ATOM 1692 N N . ILE A 1 209 ? -5.858 -5.839 -5.901 1.00 94.94 209 ILE A N 1
ATOM 1693 C CA . ILE A 1 209 ? -4.802 -6.396 -5.068 1.00 94.94 209 ILE A CA 1
ATOM 1694 C C . ILE A 1 209 ? -5.127 -7.871 -4.899 1.00 94.94 209 ILE A C 1
ATOM 1696 O O . ILE A 1 209 ? -6.200 -8.202 -4.392 1.00 94.94 209 ILE A O 1
ATOM 1700 N N . PHE A 1 210 ? -4.205 -8.723 -5.325 1.00 94.19 210 PHE A N 1
ATOM 1701 C CA . PHE A 1 210 ? -4.359 -10.172 -5.314 1.00 94.19 210 PHE A CA 1
ATOM 1702 C C . PHE A 1 210 ? -3.148 -10.830 -4.668 1.00 94.19 210 PHE A C 1
ATOM 1704 O O . PHE A 1 210 ? -2.079 -10.218 -4.557 1.00 94.19 210 PHE A O 1
ATOM 1711 N N . VAL A 1 211 ? -3.328 -12.085 -4.267 1.00 93.81 211 VAL A N 1
ATOM 1712 C CA . VAL A 1 211 ? -2.260 -12.941 -3.754 1.00 93.81 211 VAL A CA 1
ATOM 1713 C C . VAL A 1 211 ? -2.231 -14.246 -4.537 1.00 93.81 211 VAL A C 1
ATOM 1715 O O . VAL A 1 211 ? -3.278 -14.846 -4.780 1.00 93.81 211 VAL A O 1
ATOM 1718 N N . GLN A 1 212 ? -1.033 -14.682 -4.913 1.00 90.44 212 GLN A N 1
ATOM 1719 C CA . GLN A 1 212 ? -0.786 -15.976 -5.537 1.00 90.44 212 GLN A CA 1
ATOM 1720 C C . GLN A 1 212 ? 0.460 -16.605 -4.903 1.00 90.44 212 GLN A C 1
ATOM 1722 O O . GLN A 1 212 ? 1.585 -16.154 -5.119 1.00 90.44 212 GLN A O 1
ATOM 1727 N N . GLY A 1 213 ? 0.265 -17.629 -4.076 1.00 89.62 213 GLY A N 1
ATOM 1728 C CA . GLY A 1 213 ? 1.304 -18.172 -3.205 1.00 89.62 213 GLY A CA 1
ATOM 1729 C C . GLY A 1 213 ? 1.868 -17.103 -2.264 1.00 89.62 213 GLY A C 1
ATOM 1730 O O . GLY A 1 213 ? 1.147 -16.526 -1.457 1.00 89.62 213 GLY A O 1
ATOM 1731 N N . GLN A 1 214 ? 3.170 -16.833 -2.387 1.00 90.75 214 GLN A N 1
ATOM 1732 C CA . GLN A 1 214 ? 3.873 -15.803 -1.608 1.00 90.75 214 GLN A CA 1
ATOM 1733 C C . GLN A 1 214 ? 3.989 -14.451 -2.330 1.00 90.75 214 GLN A C 1
ATOM 1735 O O . GLN A 1 214 ? 4.700 -13.554 -1.869 1.00 90.75 214 GLN A O 1
ATOM 1740 N N . GLU A 1 215 ? 3.334 -14.296 -3.479 1.00 92.38 215 GLU A N 1
ATOM 1741 C CA . GLU A 1 215 ? 3.418 -13.085 -4.284 1.00 92.38 215 GLU A CA 1
ATOM 1742 C C . GLU A 1 215 ? 2.165 -12.234 -4.119 1.00 92.38 215 GLU A C 1
ATOM 1744 O O . GLU A 1 215 ? 1.038 -12.720 -4.215 1.00 92.38 215 GLU A O 1
ATOM 1749 N N . MET A 1 216 ? 2.369 -10.929 -3.935 1.00 95.38 216 MET A N 1
ATOM 1750 C CA . MET A 1 216 ? 1.296 -9.950 -4.061 1.00 95.38 216 MET A CA 1
ATOM 1751 C C . MET A 1 216 ? 1.362 -9.273 -5.419 1.00 95.38 216 MET A C 1
ATOM 1753 O O . MET A 1 216 ? 2.432 -8.859 -5.873 1.00 95.38 216 MET A O 1
ATOM 1757 N N . ILE A 1 217 ? 0.196 -9.103 -6.029 1.00 94.31 217 ILE A N 1
ATOM 1758 C CA . ILE A 1 217 ? 0.055 -8.529 -7.361 1.00 94.31 217 ILE A CA 1
ATOM 1759 C C . ILE A 1 217 ? -0.876 -7.321 -7.269 1.00 94.31 217 ILE A C 1
ATOM 1761 O O . ILE A 1 217 ? -2.007 -7.432 -6.793 1.00 94.31 217 ILE A O 1
ATOM 1765 N N . LEU A 1 218 ? -0.405 -6.167 -7.744 1.00 93.69 218 LEU A N 1
ATOM 1766 C CA . LEU A 1 218 ? -1.240 -4.993 -7.990 1.00 93.69 218 LEU A CA 1
ATOM 1767 C C . LEU A 1 218 ? -1.628 -4.958 -9.466 1.00 93.69 218 LEU A C 1
ATOM 1769 O O . LEU A 1 218 ? -0.762 -5.059 -10.331 1.00 93.69 218 LEU A O 1
ATOM 1773 N N . LEU A 1 219 ? -2.909 -4.779 -9.772 1.00 89.19 219 LEU A N 1
ATOM 1774 C CA . LEU A 1 219 ? -3.373 -4.633 -11.149 1.00 89.19 219 LEU A CA 1
ATOM 1775 C C . LEU A 1 219 ? -3.774 -3.194 -11.447 1.00 89.19 219 LEU A C 1
ATOM 1777 O O . LEU A 1 219 ? -4.757 -2.665 -10.937 1.00 89.19 219 LEU A O 1
ATOM 1781 N N . SER A 1 220 ? -3.050 -2.550 -12.351 1.00 83.19 220 SER A N 1
ATOM 1782 C CA . SER A 1 220 ? -3.447 -1.231 -12.836 1.00 83.19 220 SER A CA 1
ATOM 1783 C C . SER A 1 220 ? -4.326 -1.369 -14.079 1.00 83.19 220 SER A C 1
ATOM 1785 O O . SER A 1 220 ? -3.868 -1.864 -15.105 1.00 83.19 220 SER A O 1
ATOM 1787 N N . GLY A 1 221 ? -5.575 -0.900 -14.012 1.00 70.00 221 GLY A N 1
ATOM 1788 C CA . GLY A 1 221 ? -6.455 -0.779 -15.183 1.00 70.00 221 GLY A CA 1
ATOM 1789 C C . GLY A 1 221 ? -6.126 0.462 -16.020 1.00 70.00 221 GLY A C 1
ATOM 1790 O O . GLY A 1 221 ? -5.913 1.554 -15.475 1.00 70.00 221 GLY A O 1
ATOM 1791 N N . TYR A 1 222 ? -6.061 0.324 -17.345 1.00 59.75 222 TYR A N 1
ATOM 1792 C CA . TYR A 1 222 ? -5.701 1.411 -18.260 1.00 59.75 222 TYR A CA 1
ATOM 1793 C C . TYR A 1 222 ? -6.932 2.060 -18.916 1.00 59.75 222 TYR A C 1
ATOM 1795 O O . TYR A 1 222 ? -7.271 1.772 -20.053 1.00 59.75 222 TYR A O 1
ATOM 1803 N N . SER A 1 223 ? -7.551 3.034 -18.242 1.00 53.03 223 SER A N 1
ATOM 1804 C CA . SER A 1 223 ? -8.805 3.662 -18.706 1.00 53.03 223 SER A CA 1
ATOM 1805 C C . SER A 1 223 ? -8.712 4.535 -19.970 1.00 53.03 223 SER A C 1
ATOM 1807 O O . SER A 1 223 ? -9.730 4.965 -20.505 1.00 53.03 223 SER A O 1
ATOM 1809 N N . LYS A 1 224 ? -7.503 4.877 -20.442 1.00 47.94 224 LYS A N 1
ATOM 1810 C CA . LYS A 1 224 ? -7.339 5.790 -21.594 1.00 47.94 224 LYS A CA 1
ATOM 1811 C C . LYS A 1 224 ? -7.466 5.101 -22.949 1.00 47.94 224 LYS A C 1
ATOM 1813 O O . LYS A 1 224 ? -7.816 5.765 -23.916 1.00 47.94 224 LYS A O 1
ATOM 1818 N N . THR A 1 225 ? -7.147 3.816 -23.028 1.00 45.81 225 THR A N 1
ATOM 1819 C CA . THR A 1 225 ? -7.273 3.015 -24.253 1.00 45.81 225 THR A CA 1
ATOM 1820 C C . THR A 1 225 ? -8.623 2.316 -24.334 1.00 45.81 225 THR A C 1
ATOM 1822 O O . THR A 1 225 ? -9.045 1.999 -25.440 1.00 45.81 225 THR A O 1
ATOM 1825 N N . THR A 1 226 ? -9.349 2.201 -23.217 1.00 47.38 226 THR A N 1
ATOM 1826 C CA . THR A 1 226 ? -10.697 1.625 -23.167 1.00 47.38 226 THR A CA 1
ATOM 1827 C C . THR A 1 226 ? -11.672 2.309 -24.120 1.00 47.38 226 THR A C 1
ATOM 1829 O O . THR A 1 226 ? -12.459 1.639 -24.764 1.00 47.38 226 THR A O 1
ATOM 1832 N N . GLN A 1 227 ? -11.585 3.633 -24.294 1.00 43.72 227 GLN A N 1
ATOM 1833 C CA . GLN A 1 227 ? -12.458 4.354 -25.235 1.00 43.72 227 GLN A CA 1
ATOM 1834 C C . GLN A 1 227 ? -12.061 4.200 -26.712 1.00 43.72 227 GLN A C 1
ATOM 1836 O O . GLN A 1 227 ? -12.847 4.550 -27.583 1.00 43.72 227 GLN A O 1
ATOM 1841 N N . ILE A 1 228 ? -10.839 3.742 -27.002 1.00 45.81 228 ILE A N 1
ATOM 1842 C CA . ILE A 1 228 ? -10.313 3.642 -28.375 1.00 45.81 228 ILE A CA 1
ATOM 1843 C C . ILE A 1 228 ? -10.367 2.193 -28.876 1.00 45.81 228 ILE A C 1
ATOM 1845 O O . ILE A 1 228 ? -10.605 1.975 -30.058 1.00 45.81 228 ILE A O 1
ATOM 1849 N N . ALA A 1 229 ? -10.156 1.219 -27.989 1.00 50.22 229 ALA A N 1
ATOM 1850 C CA . ALA A 1 229 ? -10.150 -0.209 -28.305 1.00 50.22 229 ALA A CA 1
ATOM 1851 C C . ALA A 1 229 ? -11.399 -0.958 -27.800 1.00 50.22 229 ALA A C 1
ATOM 1853 O O . ALA A 1 229 ? -11.489 -2.165 -27.994 1.00 50.22 229 ALA A O 1
ATOM 1854 N N . ASP A 1 230 ? -12.329 -0.262 -27.133 1.00 53.72 230 ASP A N 1
ATOM 1855 C CA . ASP A 1 230 ? -13.539 -0.820 -26.497 1.00 53.72 230 ASP A CA 1
ATOM 1856 C C . ASP A 1 230 ? -13.256 -1.908 -25.436 1.00 53.72 230 ASP A C 1
ATOM 1858 O O . ASP A 1 230 ? -14.131 -2.687 -25.059 1.00 53.72 230 ASP A O 1
ATOM 1862 N N . LYS A 1 231 ? -12.007 -1.978 -24.946 1.00 56.69 231 LYS A N 1
ATOM 1863 C CA . LYS A 1 231 ? -11.517 -3.024 -24.039 1.00 56.69 231 LYS A CA 1
ATOM 1864 C C . LYS A 1 231 ? -10.618 -2.453 -22.948 1.00 56.69 231 LYS A C 1
ATOM 1866 O O . LYS A 1 231 ? -9.751 -1.612 -23.202 1.00 56.69 231 LYS A O 1
ATOM 1871 N N . ASP A 1 232 ? -10.836 -2.907 -21.718 1.00 61.09 232 ASP A N 1
ATOM 1872 C CA . ASP A 1 232 ? -9.975 -2.584 -20.585 1.00 61.09 232 ASP A CA 1
ATOM 1873 C C . ASP A 1 232 ? -8.729 -3.472 -20.631 1.00 61.09 232 ASP A C 1
ATOM 1875 O O . ASP A 1 232 ? -8.833 -4.687 -20.555 1.00 61.09 232 ASP A O 1
ATOM 1879 N N . SER A 1 233 ? -7.541 -2.877 -20.720 1.00 67.00 233 SER A N 1
ATOM 1880 C CA . SER A 1 233 ? -6.282 -3.612 -20.552 1.00 67.00 233 SER A CA 1
ATOM 1881 C C . SER A 1 233 ? -5.797 -3.482 -19.106 1.00 67.00 233 SER A C 1
ATOM 1883 O O . SER A 1 233 ? -5.741 -2.362 -18.571 1.00 67.00 233 SER A O 1
ATOM 1885 N N . CYS A 1 234 ? -5.382 -4.586 -18.486 1.00 77.12 234 CYS A N 1
ATOM 1886 C CA . CYS A 1 234 ? -4.775 -4.594 -17.155 1.00 77.12 234 CYS A CA 1
ATOM 1887 C C . CYS A 1 234 ? -3.259 -4.798 -17.226 1.00 77.12 234 CYS A C 1
ATOM 1889 O O . CYS A 1 234 ? -2.751 -5.604 -17.999 1.00 77.12 234 CYS A O 1
ATOM 1891 N N . THR A 1 235 ? -2.515 -4.076 -16.387 1.00 82.88 235 THR A N 1
ATOM 1892 C CA . THR A 1 235 ? -1.070 -4.271 -16.238 1.00 82.88 235 THR A CA 1
ATOM 1893 C C . THR A 1 235 ? -0.753 -4.802 -14.845 1.00 82.88 235 THR A C 1
ATOM 1895 O O . THR A 1 235 ? -1.002 -4.077 -13.873 1.00 82.88 235 THR A O 1
ATOM 1898 N N . PRO A 1 236 ? -0.213 -6.027 -14.725 1.00 89.38 236 PRO A N 1
ATOM 1899 C CA . PRO A 1 236 ? 0.203 -6.561 -13.442 1.00 89.38 236 PRO A CA 1
ATOM 1900 C C . PRO A 1 236 ? 1.514 -5.932 -12.973 1.00 89.38 236 PRO A C 1
ATOM 1902 O O . PRO A 1 236 ? 2.410 -5.620 -13.759 1.00 89.38 236 PRO A O 1
ATOM 1905 N N . ALA A 1 237 ? 1.598 -5.745 -11.664 1.00 91.19 237 ALA A N 1
ATOM 1906 C CA . ALA A 1 237 ? 2.750 -5.231 -10.954 1.00 91.19 237 ALA A CA 1
ATOM 1907 C C . ALA A 1 237 ? 3.028 -6.155 -9.765 1.00 91.19 237 ALA A C 1
ATOM 1909 O O . ALA A 1 237 ? 2.310 -6.134 -8.761 1.00 91.19 237 ALA A O 1
ATOM 1910 N N . PHE A 1 238 ? 4.060 -6.984 -9.899 1.00 93.56 238 PHE A N 1
ATOM 1911 C CA . PHE A 1 238 ? 4.495 -7.897 -8.847 1.00 93.56 238 PHE A CA 1
ATOM 1912 C C . PHE A 1 238 ? 5.230 -7.106 -7.769 1.00 93.56 238 PHE A C 1
ATOM 1914 O O . PHE A 1 238 ? 6.176 -6.361 -8.045 1.00 93.56 238 PHE A O 1
ATOM 1921 N N . ILE A 1 239 ? 4.772 -7.241 -6.529 1.00 95.56 239 ILE A N 1
ATOM 1922 C CA . ILE A 1 239 ? 5.341 -6.531 -5.389 1.00 95.56 239 ILE A CA 1
ATOM 1923 C C . ILE A 1 239 ? 6.545 -7.316 -4.876 1.00 95.56 239 ILE A C 1
ATOM 1925 O O . ILE A 1 239 ? 6.480 -8.530 -4.706 1.00 95.56 239 ILE A O 1
ATOM 1929 N N . ASN A 1 240 ? 7.638 -6.612 -4.582 1.00 95.31 240 ASN A N 1
ATOM 1930 C CA . ASN A 1 240 ? 8.818 -7.233 -3.994 1.00 95.31 240 ASN A CA 1
ATOM 1931 C C . ASN A 1 240 ? 8.466 -7.957 -2.681 1.00 95.31 240 ASN A C 1
ATOM 1933 O O . ASN A 1 240 ? 7.793 -7.337 -1.856 1.00 95.31 240 ASN A O 1
ATOM 1937 N N . PRO A 1 241 ? 8.975 -9.174 -2.411 1.00 94.44 241 PRO A N 1
ATOM 1938 C CA . PRO A 1 241 ? 8.603 -9.943 -1.221 1.00 94.44 241 PRO A CA 1
ATOM 1939 C C . PRO A 1 241 ? 8.752 -9.187 0.106 1.00 94.44 241 PRO A C 1
ATOM 1941 O O . PRO A 1 241 ? 7.871 -9.270 0.958 1.00 94.44 241 PRO A O 1
ATOM 1944 N N . LYS A 1 242 ? 9.802 -8.365 0.272 1.00 94.12 242 LYS A N 1
ATOM 1945 C CA . LYS A 1 242 ? 10.003 -7.573 1.502 1.00 94.12 242 LYS A CA 1
ATOM 1946 C C . LYS A 1 242 ? 8.928 -6.501 1.686 1.00 94.12 242 LYS A C 1
ATOM 1948 O O . LYS A 1 242 ? 8.500 -6.229 2.802 1.00 94.12 242 LYS A O 1
ATOM 1953 N N . VAL A 1 243 ? 8.491 -5.880 0.592 1.00 96.44 243 VAL A N 1
ATOM 1954 C CA . VAL A 1 243 ? 7.417 -4.872 0.604 1.00 96.44 243 VAL A CA 1
ATOM 1955 C C . VAL A 1 243 ? 6.050 -5.555 0.721 1.00 96.44 243 VAL A C 1
ATOM 1957 O O . VAL A 1 243 ? 5.185 -5.089 1.461 1.00 96.44 243 VAL A O 1
ATOM 1960 N N . GLY A 1 244 ? 5.876 -6.681 0.027 1.00 96.06 244 GLY A N 1
ATOM 1961 C CA . GLY A 1 244 ? 4.684 -7.520 0.051 1.00 96.06 244 GLY A CA 1
ATOM 1962 C C . GLY A 1 244 ? 4.406 -8.084 1.439 1.00 96.06 244 GLY A C 1
ATOM 1963 O O . GLY A 1 244 ? 3.254 -8.099 1.848 1.00 96.06 244 GLY A O 1
ATOM 1964 N N . GLN A 1 245 ? 5.438 -8.435 2.210 1.00 95.50 245 GLN A N 1
ATOM 1965 C CA . GLN A 1 245 ? 5.285 -8.862 3.601 1.00 95.50 245 GLN A CA 1
ATOM 1966 C C . GLN A 1 245 ? 4.623 -7.782 4.465 1.00 95.50 245 GLN A C 1
ATOM 1968 O O . GLN A 1 245 ? 3.680 -8.090 5.187 1.00 95.50 245 GLN A O 1
ATOM 1973 N N . PHE A 1 246 ? 5.053 -6.518 4.366 1.00 96.69 246 PHE A N 1
ATOM 1974 C CA . PHE A 1 246 ? 4.401 -5.424 5.097 1.00 96.69 246 PHE A CA 1
ATOM 1975 C C . PHE A 1 246 ? 2.967 -5.198 4.629 1.00 96.69 246 PHE A C 1
ATOM 1977 O O . PHE A 1 246 ? 2.071 -5.027 5.451 1.00 96.69 246 PHE A O 1
ATOM 1984 N N . LEU A 1 247 ? 2.730 -5.205 3.314 1.00 97.31 247 LEU A N 1
ATOM 1985 C CA . LEU A 1 247 ? 1.379 -5.035 2.788 1.00 97.31 247 LEU A CA 1
ATOM 1986 C C . LEU A 1 247 ? 0.453 -6.167 3.257 1.00 97.31 247 LEU A C 1
ATOM 1988 O O . LEU A 1 247 ? -0.669 -5.901 3.683 1.00 97.31 247 LEU A O 1
ATOM 1992 N N . PHE A 1 248 ? 0.931 -7.407 3.225 1.00 96.62 248 PHE A N 1
ATOM 1993 C CA . PHE A 1 248 ? 0.205 -8.571 3.712 1.00 96.62 248 PHE A CA 1
ATOM 1994 C C . PHE A 1 248 ? -0.073 -8.479 5.211 1.00 96.62 248 PHE A C 1
ATOM 1996 O O . PHE A 1 248 ? -1.228 -8.583 5.608 1.00 96.62 248 PHE A O 1
ATOM 2003 N N . GLU A 1 249 ? 0.943 -8.201 6.029 1.00 95.50 249 GLU A N 1
ATOM 2004 C CA . GLU A 1 249 ? 0.804 -7.975 7.472 1.00 95.50 249 GLU A CA 1
ATOM 2005 C C . GLU A 1 249 ? -0.253 -6.900 7.764 1.00 95.50 249 GLU A C 1
ATOM 2007 O O . GLU A 1 249 ? -1.117 -7.082 8.615 1.00 95.50 249 GLU A O 1
ATOM 2012 N N . PHE A 1 250 ? -0.264 -5.793 7.021 1.00 96.69 250 PHE A N 1
ATOM 2013 C CA . PHE A 1 250 ? -1.200 -4.705 7.304 1.00 96.69 250 PHE A CA 1
ATOM 2014 C C . PHE A 1 250 ? -2.631 -5.030 6.869 1.00 96.69 250 PHE A C 1
ATOM 2016 O O . PHE A 1 250 ? -3.591 -4.601 7.515 1.00 96.69 250 PHE A O 1
ATOM 2023 N N . LEU A 1 251 ? -2.798 -5.771 5.773 1.00 96.06 251 LEU A N 1
ATOM 2024 C CA . LEU A 1 251 ? -4.115 -6.138 5.256 1.00 96.06 251 LEU A CA 1
ATOM 2025 C C . LEU A 1 251 ? -4.704 -7.352 5.995 1.00 96.06 251 LEU A C 1
ATOM 2027 O O . LEU A 1 251 ? -5.852 -7.297 6.444 1.00 96.06 251 LEU A O 1
ATOM 2031 N N . ALA A 1 252 ? -3.932 -8.429 6.136 1.00 95.31 252 ALA A N 1
ATOM 2032 C CA . ALA A 1 252 ? -4.353 -9.696 6.731 1.00 95.31 252 ALA A CA 1
ATOM 2033 C C . ALA A 1 252 ? -4.125 -9.756 8.250 1.00 95.31 252 ALA A C 1
ATOM 2035 O O . ALA A 1 252 ? -4.911 -10.389 8.950 1.00 95.31 252 ALA A O 1
ATOM 2036 N N . GLY A 1 253 ? -3.106 -9.067 8.778 1.00 94.25 253 GLY A N 1
ATOM 2037 C CA . GLY A 1 253 ? -2.737 -9.086 10.205 1.00 94.25 253 GLY A CA 1
ATOM 2038 C C . GLY A 1 253 ? -3.640 -8.235 11.097 1.00 94.25 253 GLY A C 1
ATOM 2039 O O . GLY A 1 253 ? -3.446 -8.159 12.303 1.00 94.25 253 GLY A O 1
ATOM 2040 N N . GLY A 1 254 ? -4.664 -7.606 10.521 1.00 93.75 254 GLY A N 1
ATOM 2041 C CA . GLY A 1 254 ? -5.722 -6.941 11.275 1.00 93.75 254 GLY A CA 1
ATOM 2042 C C . GLY A 1 254 ? -5.613 -5.422 11.337 1.00 93.75 254 GLY A C 1
ATOM 2043 O O . GLY A 1 254 ? -6.634 -4.796 11.610 1.00 93.75 254 GLY A O 1
ATOM 2044 N N . LEU A 1 255 ? -4.472 -4.809 10.985 1.00 96.50 255 LEU A N 1
ATOM 2045 C CA . LEU A 1 255 ? -4.318 -3.345 11.005 1.00 96.50 255 LEU A CA 1
ATOM 2046 C C . LEU A 1 255 ? -5.402 -2.648 10.174 1.00 96.50 255 LEU A C 1
ATOM 2048 O O . LEU A 1 255 ? -6.144 -1.824 10.704 1.00 96.50 255 LEU A O 1
ATOM 2052 N N . ARG A 1 256 ? -5.573 -3.033 8.904 1.00 96.88 256 ARG A N 1
ATOM 2053 C CA . ARG A 1 256 ? -6.611 -2.453 8.040 1.00 96.88 256 ARG A CA 1
ATOM 2054 C C . ARG A 1 256 ? -8.023 -2.698 8.576 1.00 96.88 256 ARG A C 1
ATOM 2056 O O . ARG A 1 256 ? -8.874 -1.820 8.474 1.00 96.88 256 ARG A O 1
ATOM 2063 N N . ASN A 1 257 ? -8.291 -3.864 9.162 1.00 95.75 257 ASN A N 1
ATOM 2064 C CA . ASN A 1 257 ? -9.606 -4.158 9.740 1.00 95.75 257 ASN A CA 1
ATOM 2065 C C . ASN A 1 257 ? -9.887 -3.302 10.983 1.00 95.75 257 ASN A C 1
ATOM 2067 O O . ASN A 1 257 ? -10.990 -2.770 11.119 1.00 95.75 257 ASN A O 1
ATOM 2071 N N . ALA A 1 258 ? -8.886 -3.099 11.840 1.00 96.81 258 ALA A N 1
ATOM 2072 C CA . ALA A 1 258 ? -8.982 -2.180 12.962 1.00 96.81 258 ALA A CA 1
ATOM 2073 C C . ALA A 1 258 ? -9.216 -0.743 12.472 1.00 96.81 258 ALA A C 1
ATOM 2075 O O . ALA A 1 258 ? -10.138 -0.089 12.949 1.00 96.81 258 ALA A O 1
ATOM 2076 N N . GLU A 1 259 ? -8.476 -0.277 11.459 1.00 98.06 259 GLU A N 1
ATOM 2077 C CA . GLU A 1 259 ? -8.694 1.044 10.855 1.00 98.06 259 GLU A CA 1
ATOM 2078 C C . GLU A 1 259 ? -10.124 1.218 10.329 1.00 98.06 259 GLU A C 1
ATOM 2080 O O . GLU A 1 259 ? -10.731 2.254 10.570 1.00 98.06 259 GLU A O 1
ATOM 2085 N N . VAL A 1 260 ? -10.700 0.212 9.661 1.00 97.50 260 VAL A N 1
ATOM 2086 C CA . VAL A 1 260 ? -12.085 0.252 9.151 1.00 97.50 260 VAL A CA 1
ATOM 2087 C C . VAL A 1 260 ? -13.111 0.459 10.271 1.00 97.50 260 VAL A C 1
ATOM 2089 O O . VAL A 1 260 ? -14.091 1.192 10.095 1.00 97.50 260 VAL A O 1
ATOM 2092 N N . ILE A 1 261 ? -12.912 -0.191 11.419 1.00 97.50 261 ILE A N 1
ATOM 2093 C CA . ILE A 1 261 ? -13.803 -0.082 12.583 1.00 97.50 261 ILE A CA 1
ATOM 2094 C C . ILE A 1 261 ? -13.595 1.267 13.276 1.00 97.50 261 ILE A C 1
ATOM 2096 O O . ILE A 1 261 ? -14.553 2.005 13.507 1.00 97.50 261 ILE A O 1
ATOM 2100 N N . LEU A 1 262 ? -12.342 1.630 13.542 1.00 98.00 262 LEU A N 1
ATOM 2101 C CA . LEU A 1 262 ? -11.973 2.881 14.201 1.00 98.00 262 LEU A CA 1
ATOM 2102 C C . LEU A 1 262 ? -12.361 4.111 13.365 1.00 98.00 262 LEU A C 1
ATOM 2104 O O . LEU A 1 262 ? -12.835 5.106 13.911 1.00 98.00 262 LEU A O 1
ATOM 2108 N N . ALA A 1 263 ? -12.234 4.046 12.039 1.00 98.31 263 ALA A N 1
ATOM 2109 C CA . ALA A 1 263 ? -12.657 5.115 11.140 1.00 98.31 263 ALA A CA 1
ATOM 2110 C C . ALA A 1 263 ? -14.176 5.311 11.170 1.00 98.31 263 ALA A C 1
ATOM 2112 O O . ALA A 1 263 ? -14.633 6.453 11.160 1.00 98.31 263 ALA A O 1
ATOM 2113 N N . LYS A 1 264 ? -14.959 4.227 11.286 1.00 98.25 264 LYS A N 1
ATOM 2114 C CA . LYS A 1 264 ? -16.410 4.330 11.497 1.00 98.25 264 LYS A CA 1
ATOM 2115 C C . LYS A 1 264 ? -16.726 5.103 12.774 1.00 98.25 264 LYS A C 1
ATOM 2117 O O . LYS A 1 264 ? -17.556 6.005 12.751 1.00 98.25 264 LYS A O 1
ATOM 2122 N N . VAL A 1 265 ? -16.041 4.762 13.864 1.00 97.50 265 VAL A N 1
ATOM 2123 C CA . VAL A 1 265 ? -16.211 5.408 15.173 1.00 97.50 265 VAL A CA 1
ATOM 2124 C C . VAL A 1 265 ? -15.849 6.895 15.112 1.00 97.50 265 VAL A C 1
ATOM 2126 O O . VAL A 1 265 ? -16.595 7.730 15.613 1.00 97.50 265 VAL A O 1
ATOM 2129 N N . ALA A 1 266 ? -14.722 7.249 14.488 1.00 98.12 266 ALA A N 1
ATOM 2130 C CA . ALA A 1 266 ? -14.217 8.623 14.489 1.00 98.12 266 ALA A CA 1
ATOM 2131 C C . ALA A 1 266 ? -14.828 9.548 13.424 1.00 98.12 266 ALA A C 1
ATOM 2133 O O . ALA A 1 266 ? -14.848 10.767 13.633 1.00 98.12 266 ALA A O 1
ATOM 2134 N N . TYR A 1 267 ? -15.261 9.000 12.285 1.00 97.94 267 TYR A N 1
ATOM 2135 C CA . TYR A 1 267 ? -15.614 9.772 11.087 1.00 97.94 267 TYR A CA 1
ATOM 2136 C C . TYR A 1 267 ? -16.929 9.335 10.410 1.00 97.94 267 TYR A C 1
ATOM 2138 O O . TYR A 1 267 ? -17.373 10.003 9.478 1.00 97.94 267 TYR A O 1
ATOM 2146 N N . GLY A 1 268 ? -17.576 8.258 10.867 1.00 97.81 268 GLY A N 1
ATOM 2147 C CA . GLY A 1 268 ? -18.876 7.800 10.364 1.00 97.81 268 GLY A CA 1
ATOM 2148 C C . GLY A 1 268 ? -18.816 6.810 9.191 1.00 97.81 268 GLY A C 1
ATOM 2149 O O . GLY A 1 268 ? -17.761 6.289 8.819 1.00 97.81 268 GLY A O 1
ATOM 2150 N N . ASP A 1 269 ? -19.983 6.519 8.610 1.00 98.00 269 ASP A N 1
ATOM 2151 C CA . ASP A 1 269 ? -20.156 5.428 7.639 1.00 98.00 269 ASP A CA 1
ATOM 2152 C C . ASP A 1 269 ? -19.444 5.653 6.298 1.00 98.00 269 ASP A C 1
ATOM 2154 O O . ASP A 1 269 ? -18.992 4.689 5.677 1.00 98.00 269 ASP A O 1
ATOM 2158 N N . THR A 1 270 ? -19.278 6.904 5.861 1.00 97.62 270 THR A N 1
ATOM 2159 C CA . THR A 1 270 ? -18.523 7.205 4.635 1.00 97.62 270 THR A CA 1
ATOM 2160 C C . THR A 1 270 ? -17.070 6.758 4.774 1.00 97.62 270 THR A C 1
ATOM 2162 O O . THR A 1 270 ? -16.572 6.009 3.937 1.00 97.62 270 THR A O 1
ATOM 2165 N N . ALA A 1 271 ? -16.408 7.131 5.874 1.00 98.00 271 ALA A N 1
ATOM 2166 C CA . ALA A 1 271 ? -15.029 6.728 6.138 1.00 98.00 271 ALA A CA 1
ATOM 2167 C C . ALA A 1 271 ? -14.908 5.208 6.304 1.00 98.00 271 ALA A C 1
ATOM 2169 O O . ALA A 1 271 ? -13.980 4.599 5.774 1.00 98.00 271 ALA A O 1
ATOM 2170 N N . HIS A 1 272 ? -15.875 4.579 6.979 1.00 97.50 272 HIS A N 1
ATOM 2171 C CA . HIS A 1 272 ? -15.952 3.122 7.079 1.00 97.50 272 HIS A CA 1
ATOM 2172 C C . HIS A 1 272 ? -15.939 2.452 5.698 1.00 97.50 272 HIS A C 1
ATOM 2174 O O . HIS A 1 272 ? -15.176 1.512 5.460 1.00 97.50 272 HIS A O 1
ATOM 2180 N N . HIS A 1 273 ? -16.771 2.947 4.779 1.00 96.31 273 HIS A N 1
ATOM 2181 C CA . HIS A 1 273 ? -16.851 2.425 3.422 1.00 96.31 273 HIS A CA 1
ATOM 2182 C C . HIS A 1 273 ? -15.551 2.648 2.642 1.00 96.31 273 HIS A C 1
ATOM 2184 O O . HIS A 1 273 ? -15.064 1.718 1.994 1.00 96.31 273 HIS A O 1
ATOM 2190 N N . GLU A 1 274 ? -14.958 3.841 2.728 1.00 97.00 274 GLU A N 1
ATOM 2191 C CA . GLU A 1 274 ? -13.716 4.140 2.016 1.00 97.00 274 GLU A CA 1
ATOM 2192 C C . GLU A 1 274 ? -12.542 3.291 2.519 1.00 97.00 274 GLU A C 1
ATOM 2194 O O . GLU A 1 274 ? -11.861 2.675 1.703 1.00 97.00 274 GLU A O 1
ATOM 2199 N N . TYR A 1 275 ? -12.344 3.161 3.838 1.00 97.50 275 TYR A N 1
ATOM 2200 C CA . TYR A 1 275 ? -11.259 2.342 4.402 1.00 97.50 275 TYR A CA 1
ATOM 2201 C C . TYR A 1 275 ? -11.384 0.862 4.043 1.00 97.50 275 TYR A C 1
ATOM 2203 O O . TYR A 1 275 ? -10.374 0.175 3.881 1.00 97.50 275 TYR A O 1
ATOM 2211 N N . LYS A 1 276 ? -12.620 0.369 3.914 1.00 95.75 276 LYS A N 1
ATOM 2212 C CA . LYS A 1 276 ? -12.913 -1.016 3.531 1.00 95.75 276 LYS A CA 1
ATOM 2213 C C . LYS A 1 276 ? -12.624 -1.283 2.054 1.00 95.75 276 LYS A C 1
ATOM 2215 O O . LYS A 1 276 ? -12.383 -2.429 1.675 1.00 95.75 276 LYS A O 1
ATOM 2220 N N . THR A 1 277 ? -12.685 -0.242 1.233 1.00 96.19 277 THR A N 1
ATOM 2221 C CA . THR A 1 277 ? -12.662 -0.349 -0.226 1.00 96.19 277 THR A CA 1
ATOM 2222 C C . THR A 1 277 ? -11.294 -0.003 -0.793 1.00 96.19 277 THR A C 1
ATOM 2224 O O . THR A 1 277 ? -10.776 -0.750 -1.616 1.00 96.19 277 THR A O 1
ATOM 2227 N N . TYR A 1 278 ? -10.691 1.099 -0.350 1.00 97.44 278 TYR A N 1
ATOM 2228 C CA . TYR A 1 278 ? -9.481 1.665 -0.937 1.00 97.44 278 TYR A CA 1
ATOM 2229 C C . TYR A 1 278 ? -8.241 1.367 -0.101 1.00 97.44 278 TYR A C 1
ATOM 2231 O O . TYR A 1 278 ? -8.252 1.431 1.130 1.00 97.44 278 TYR A O 1
ATOM 2239 N N . LEU A 1 279 ? -7.129 1.111 -0.787 1.00 97.25 279 LEU A N 1
ATOM 2240 C CA . LEU A 1 279 ? -5.828 0.957 -0.151 1.00 97.25 279 LEU A CA 1
ATOM 2241 C C . LEU A 1 279 ? -5.345 2.293 0.420 1.00 97.25 279 LEU A C 1
ATOM 2243 O O . LEU A 1 279 ? -4.994 2.363 1.595 1.00 97.25 279 LEU A O 1
ATOM 2247 N N . VAL A 1 280 ? -5.339 3.349 -0.399 1.00 97.56 280 VAL A N 1
ATOM 2248 C CA . VAL A 1 280 ? -4.646 4.604 -0.082 1.00 97.56 280 VAL A CA 1
ATOM 2249 C C . VAL A 1 280 ? -5.549 5.582 0.675 1.00 97.56 280 VAL A C 1
ATOM 2251 O O . VAL A 1 280 ? -6.265 6.395 0.086 1.00 97.56 280 VAL A O 1
ATOM 2254 N N . MET A 1 281 ? -5.468 5.509 2.001 1.00 97.88 281 MET A N 1
ATOM 2255 C CA . MET A 1 281 ? -6.274 6.283 2.949 1.00 97.88 281 MET A CA 1
ATOM 2256 C C . MET A 1 281 ? -5.398 7.125 3.880 1.00 97.88 281 MET A C 1
ATOM 2258 O O . MET A 1 281 ? -4.279 6.720 4.203 1.00 97.88 281 MET A O 1
ATOM 2262 N N . ASP A 1 282 ? -5.917 8.269 4.329 1.00 95.38 282 ASP A N 1
ATOM 2263 C CA . ASP A 1 282 ? -5.346 9.080 5.410 1.00 95.38 282 ASP A CA 1
ATOM 2264 C C . ASP A 1 282 ? -6.448 9.878 6.127 1.00 95.38 282 ASP A C 1
ATOM 2266 O O . ASP A 1 282 ? -7.330 10.461 5.493 1.00 95.38 282 ASP A O 1
ATOM 2270 N N . ASN A 1 283 ? -6.386 9.932 7.459 1.00 93.06 283 ASN A N 1
ATOM 2271 C CA . ASN A 1 283 ? -7.257 10.763 8.303 1.00 93.06 283 ASN A CA 1
ATOM 2272 C C . ASN A 1 283 ? -8.762 10.712 7.956 1.00 93.06 283 ASN A C 1
ATOM 2274 O O . ASN A 1 283 ? -9.417 11.749 7.851 1.00 93.06 283 ASN A O 1
ATOM 2278 N N . GLY A 1 284 ? -9.323 9.513 7.780 1.00 94.25 284 GLY A N 1
ATOM 2279 C CA . GLY A 1 284 ? -10.766 9.355 7.558 1.00 94.25 284 GLY A CA 1
ATOM 2280 C C . GLY A 1 284 ? -11.217 9.493 6.103 1.00 94.25 284 GLY A C 1
ATOM 2281 O O . GLY A 1 284 ? -12.408 9.356 5.845 1.00 94.25 284 GLY A O 1
ATOM 2282 N N . SER A 1 285 ? -10.301 9.740 5.160 1.00 97.25 285 SER A N 1
ATOM 2283 C CA . SER A 1 285 ? -10.647 9.898 3.744 1.00 97.25 285 SER A CA 1
ATOM 2284 C C . SER A 1 285 ? -9.580 9.352 2.797 1.00 97.25 285 SER A C 1
ATOM 2286 O O . SER A 1 285 ? -8.439 9.092 3.190 1.00 97.25 285 SER A O 1
ATOM 2288 N N . ARG A 1 286 ? -9.938 9.178 1.526 1.00 97.31 286 ARG A N 1
ATOM 2289 C CA . ARG A 1 286 ? -8.964 8.877 0.470 1.00 97.31 286 ARG A CA 1
ATOM 2290 C C . ARG A 1 286 ? -7.936 9.996 0.316 1.00 97.31 286 ARG A C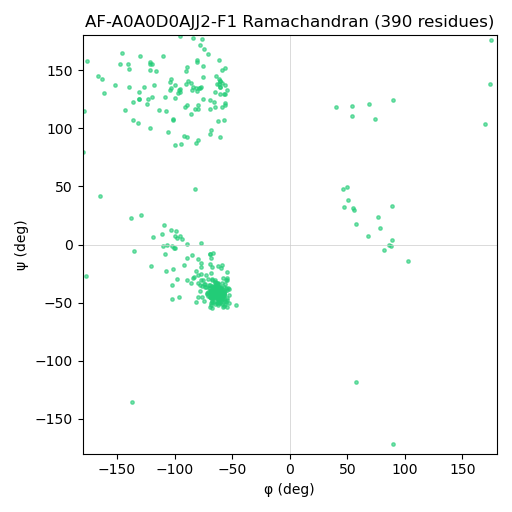 1
ATOM 2292 O O . ARG A 1 286 ? -8.291 11.175 0.258 1.00 97.31 286 ARG A O 1
ATOM 2299 N N . ILE A 1 287 ? -6.666 9.625 0.135 1.00 97.56 287 ILE A N 1
ATOM 2300 C CA . ILE A 1 287 ? -5.630 10.605 -0.217 1.00 97.56 287 ILE A CA 1
ATOM 2301 C C . ILE A 1 287 ? -5.935 11.163 -1.604 1.00 97.56 287 ILE A C 1
ATOM 2303 O O . ILE A 1 287 ? -5.998 10.431 -2.596 1.00 97.56 287 ILE A O 1
ATOM 2307 N N . ARG A 1 288 ? -6.087 12.483 -1.686 1.00 96.06 288 ARG A N 1
ATOM 2308 C CA . ARG A 1 288 ? -6.337 13.159 -2.956 1.00 96.06 288 ARG A CA 1
ATOM 2309 C C . ARG A 1 288 ? -5.044 13.370 -3.752 1.00 96.06 288 ARG A C 1
ATOM 2311 O O . ARG A 1 288 ? -3.961 13.460 -3.164 1.00 96.06 288 ARG A O 1
ATOM 2318 N N . PRO A 1 289 ? -5.124 13.526 -5.087 1.00 95.44 289 PRO A N 1
ATOM 2319 C CA . PRO A 1 289 ? -3.942 13.748 -5.916 1.00 95.44 289 PRO A CA 1
ATOM 2320 C C . PRO A 1 289 ? -3.074 14.941 -5.483 1.00 95.44 289 PRO A C 1
ATOM 2322 O O . PRO A 1 289 ? -1.854 14.826 -5.491 1.00 95.44 289 PRO A O 1
ATOM 2325 N N . ASP A 1 290 ? -3.663 16.063 -5.057 1.00 96.06 290 ASP A N 1
ATOM 2326 C CA . ASP A 1 290 ? -2.941 17.255 -4.580 1.00 96.06 290 ASP A CA 1
ATOM 2327 C C . ASP A 1 290 ? -2.101 16.975 -3.320 1.00 96.06 290 ASP A C 1
ATOM 2329 O O . ASP A 1 290 ? -0.931 17.372 -3.229 1.00 96.06 290 ASP A O 1
ATOM 2333 N N . GLN A 1 291 ? -2.675 16.228 -2.376 1.00 96.38 291 GLN A N 1
ATOM 2334 C CA . GLN A 1 291 ? -2.000 15.794 -1.151 1.00 96.38 291 GLN A CA 1
ATOM 2335 C C . GLN A 1 291 ? -0.885 14.793 -1.470 1.00 96.38 291 GLN A C 1
ATOM 2337 O O . GLN A 1 291 ? 0.229 14.910 -0.961 1.00 96.38 291 GLN A O 1
ATOM 2342 N N . TRP A 1 292 ? -1.153 13.846 -2.371 1.00 97.06 292 TRP A N 1
ATOM 2343 C CA . TRP A 1 292 ? -0.157 12.876 -2.809 1.00 97.06 292 TRP A CA 1
ATOM 2344 C C . TRP A 1 292 ? 1.023 13.546 -3.518 1.00 97.06 292 TRP A C 1
ATOM 2346 O O . TRP A 1 292 ? 2.173 13.248 -3.214 1.00 97.06 292 TRP A O 1
ATOM 2356 N N . TYR A 1 293 ? 0.780 14.484 -4.437 1.00 95.88 293 TYR A N 1
ATOM 2357 C CA . TYR A 1 293 ? 1.851 15.141 -5.193 1.00 95.88 293 TYR A CA 1
ATOM 2358 C C . TYR A 1 293 ? 2.786 15.961 -4.307 1.00 95.88 293 TYR A C 1
ATOM 2360 O O . TYR A 1 293 ? 4.005 15.928 -4.510 1.00 95.88 293 TYR A O 1
ATOM 2368 N N . SER A 1 294 ? 2.229 16.685 -3.335 1.00 95.06 294 SER A N 1
ATOM 2369 C CA . SER A 1 294 ? 3.016 17.461 -2.376 1.00 95.06 294 SER A CA 1
ATOM 2370 C C . SER A 1 294 ? 3.805 16.543 -1.437 1.00 95.06 294 SER A C 1
ATOM 2372 O O . SER A 1 294 ? 5.031 16.669 -1.360 1.00 95.06 294 SER A O 1
ATOM 2374 N N . GLY A 1 295 ? 3.140 15.554 -0.831 1.00 96.31 295 GLY A N 1
ATOM 2375 C CA . GLY A 1 295 ? 3.764 14.581 0.067 1.00 96.31 295 GLY A CA 1
ATOM 2376 C C . GLY A 1 295 ? 4.850 13.738 -0.606 1.00 96.31 295 GLY A C 1
ATOM 2377 O O . GLY A 1 295 ? 5.929 13.563 -0.047 1.00 96.31 295 GLY A O 1
ATOM 2378 N N . PHE A 1 296 ? 4.622 13.281 -1.840 1.00 96.25 296 PHE A N 1
ATOM 2379 C CA . PHE A 1 296 ? 5.593 12.498 -2.611 1.00 96.25 296 PHE A CA 1
ATOM 2380 C C . PHE A 1 296 ? 6.870 13.296 -2.897 1.00 96.25 296 PHE A C 1
ATOM 2382 O O . PHE A 1 296 ? 7.982 12.795 -2.726 1.00 96.25 296 PHE A O 1
ATOM 2389 N N . LYS A 1 297 ? 6.725 14.567 -3.295 1.00 94.75 297 LYS A N 1
ATOM 2390 C CA . LYS A 1 297 ? 7.862 15.456 -3.567 1.00 94.75 297 LYS A CA 1
ATOM 2391 C C . LYS A 1 297 ? 8.682 15.730 -2.308 1.00 94.75 297 LYS A C 1
ATOM 2393 O O . LYS A 1 297 ? 9.913 15.742 -2.371 1.00 94.75 297 LYS A O 1
ATOM 2398 N N . GLN A 1 298 ? 8.002 15.980 -1.191 1.00 96.00 298 GLN A N 1
ATOM 2399 C CA . GLN A 1 298 ? 8.640 16.182 0.104 1.00 96.00 298 GLN A CA 1
ATOM 2400 C C . GLN A 1 298 ? 9.402 14.925 0.531 1.00 96.00 298 GLN A C 1
ATOM 2402 O O . GLN A 1 298 ? 10.597 15.002 0.802 1.00 96.00 298 GLN A O 1
ATOM 2407 N N . ARG A 1 299 ? 8.751 13.761 0.487 1.00 95.56 299 ARG A N 1
ATOM 2408 C CA . ARG A 1 299 ? 9.363 12.493 0.885 1.00 95.56 299 ARG A CA 1
ATOM 2409 C C . ARG A 1 299 ? 10.566 12.138 0.020 1.00 95.56 299 ARG A C 1
ATOM 2411 O O . ARG A 1 299 ? 11.591 11.758 0.564 1.00 95.56 299 ARG A O 1
ATOM 2418 N N . ASN A 1 300 ? 10.507 12.349 -1.298 1.00 93.19 300 ASN A N 1
ATOM 2419 C CA . ASN A 1 300 ? 11.674 12.155 -2.165 1.00 93.19 300 ASN A CA 1
ATOM 2420 C C . ASN A 1 300 ? 12.859 13.042 -1.757 1.00 93.19 300 ASN A C 1
ATOM 2422 O O . ASN A 1 300 ? 14.004 12.594 -1.792 1.00 93.19 300 ASN A O 1
ATOM 2426 N N . ARG A 1 301 ? 12.605 14.287 -1.332 1.00 93.31 301 ARG A N 1
ATOM 2427 C CA . ARG A 1 301 ? 13.670 15.163 -0.828 1.00 93.31 301 ARG A CA 1
ATOM 2428 C C . ARG A 1 301 ? 14.281 14.602 0.453 1.00 93.31 301 ARG A C 1
ATOM 2430 O O . ARG A 1 301 ? 15.496 14.649 0.589 1.00 93.31 301 ARG A O 1
ATOM 2437 N N . GLU A 1 302 ? 13.447 14.096 1.355 1.00 94.12 302 GLU A N 1
ATOM 2438 C CA . GLU A 1 302 ? 13.869 13.537 2.641 1.00 94.12 302 GLU A CA 1
ATOM 2439 C C . GLU A 1 302 ? 14.669 12.238 2.476 1.00 94.12 302 GLU A C 1
ATOM 2441 O O . GLU A 1 302 ? 15.724 12.103 3.086 1.00 94.12 302 GLU A O 1
ATOM 2446 N N . VAL A 1 303 ? 14.203 11.299 1.643 1.00 95.12 303 VAL A N 1
ATOM 2447 C CA . VAL A 1 303 ? 14.792 9.947 1.564 1.00 95.12 303 VAL A CA 1
ATOM 2448 C C . VAL A 1 303 ? 15.781 9.762 0.416 1.00 95.12 303 VAL A C 1
ATOM 2450 O O . VAL A 1 303 ? 16.716 8.982 0.547 1.00 95.12 303 VAL A O 1
ATOM 2453 N N . PHE A 1 304 ? 15.617 10.480 -0.699 1.00 89.31 304 PHE A N 1
ATOM 2454 C CA . PHE A 1 304 ? 16.492 10.366 -1.877 1.00 89.31 304 PHE A CA 1
ATOM 2455 C C . PHE A 1 304 ? 17.377 11.598 -2.094 1.00 89.31 304 PHE A C 1
ATOM 2457 O O . PHE A 1 304 ? 18.124 11.660 -3.070 1.00 89.31 304 PHE A O 1
ATOM 2464 N N . GLY A 1 305 ? 17.257 12.625 -1.246 1.00 87.75 305 GLY A N 1
ATOM 2465 C CA . GLY A 1 305 ? 17.987 13.885 -1.402 1.00 87.75 305 GLY A CA 1
ATOM 2466 C C . GLY A 1 305 ? 17.554 14.719 -2.616 1.00 87.75 305 GLY A C 1
ATOM 2467 O O . GLY A 1 305 ? 18.179 15.738 -2.918 1.00 87.75 305 GLY A O 1
ATOM 2468 N N . CYS A 1 306 ? 16.481 14.335 -3.323 1.00 86.25 306 CYS A N 1
ATOM 2469 C CA . CYS A 1 306 ? 15.998 15.037 -4.512 1.00 86.25 306 CYS A CA 1
ATOM 2470 C C . CYS A 1 306 ? 14.486 15.299 -4.448 1.00 86.25 306 CYS A C 1
ATOM 2472 O O . CYS A 1 306 ? 13.680 14.424 -4.179 1.00 86.25 306 CYS A O 1
ATOM 2474 N N . GLY A 1 307 ? 14.058 16.534 -4.717 1.00 87.75 307 GLY A N 1
ATOM 2475 C CA . GLY A 1 307 ? 12.639 16.915 -4.661 1.00 87.75 307 GLY A CA 1
ATOM 2476 C C . GLY A 1 307 ? 11.858 16.556 -5.926 1.00 87.75 307 GLY A C 1
ATOM 2477 O O . GLY A 1 307 ? 11.182 17.430 -6.474 1.00 87.75 307 GLY A O 1
ATOM 2478 N N . TRP A 1 308 ? 11.989 15.330 -6.437 1.00 87.94 308 TRP A N 1
ATOM 2479 C CA . TRP A 1 308 ? 11.259 14.894 -7.628 1.00 87.94 308 TRP A CA 1
ATOM 2480 C C . TRP A 1 308 ? 9.767 14.759 -7.336 1.00 87.94 308 TRP A C 1
ATOM 2482 O O . TRP A 1 308 ? 9.358 14.023 -6.443 1.00 87.94 308 TRP A O 1
ATOM 2492 N N . GLY A 1 309 ? 8.937 15.455 -8.113 1.00 89.88 309 GLY A N 1
ATOM 2493 C CA . GLY A 1 309 ? 7.497 15.205 -8.116 1.00 89.88 309 GLY A CA 1
ATOM 2494 C C . GLY A 1 309 ? 7.157 13.911 -8.858 1.00 89.88 309 GLY A C 1
ATOM 2495 O O . GLY A 1 309 ? 7.973 13.381 -9.607 1.00 89.88 309 GLY A O 1
ATOM 2496 N N . VAL A 1 310 ? 5.917 13.446 -8.719 1.00 89.25 310 VAL A N 1
ATOM 2497 C CA . VAL A 1 310 ? 5.392 12.211 -9.336 1.00 89.25 310 VAL A CA 1
ATOM 2498 C C . VAL A 1 310 ? 5.738 12.056 -10.821 1.00 89.25 310 VAL A C 1
ATOM 2500 O O . VAL A 1 310 ? 6.257 11.022 -11.239 1.00 89.25 310 VAL A O 1
ATOM 2503 N N . ARG A 1 311 ? 5.451 13.081 -11.637 1.00 84.00 311 ARG A N 1
ATOM 2504 C CA . ARG A 1 311 ? 5.693 13.037 -13.091 1.00 84.00 311 ARG A CA 1
ATOM 2505 C C . ARG A 1 311 ? 7.181 12.918 -13.400 1.00 84.00 311 ARG A C 1
ATOM 2507 O O . ARG A 1 311 ? 7.565 12.194 -14.309 1.00 84.00 311 ARG A O 1
ATOM 2514 N N . ALA A 1 312 ? 7.974 13.662 -12.645 1.00 82.19 312 ALA A N 1
ATOM 2515 C CA . ALA A 1 312 ? 9.409 13.772 -12.800 1.00 82.19 312 ALA A CA 1
ATOM 2516 C C . ALA A 1 312 ? 10.069 12.423 -12.447 1.00 82.19 312 ALA A C 1
ATOM 2518 O O . ALA A 1 312 ? 10.783 11.850 -13.265 1.00 82.19 312 ALA A O 1
ATOM 2519 N N . PHE A 1 313 ? 9.687 11.842 -11.304 1.00 86.69 313 PHE A N 1
ATOM 2520 C CA . PHE A 1 313 ? 10.078 10.490 -10.909 1.00 86.69 313 PHE A CA 1
ATOM 2521 C C . PHE A 1 313 ? 9.707 9.451 -11.970 1.00 86.69 313 PHE A C 1
ATOM 2523 O O . PHE A 1 313 ? 10.571 8.698 -12.386 1.00 86.69 313 PHE A O 1
ATOM 2530 N N . ARG A 1 314 ? 8.463 9.440 -12.467 1.00 83.56 314 ARG A N 1
ATOM 2531 C CA . ARG A 1 314 ? 8.027 8.478 -13.494 1.00 83.56 314 ARG A CA 1
ATOM 2532 C C . ARG A 1 314 ? 8.889 8.539 -14.760 1.00 83.56 314 ARG A C 1
ATOM 2534 O O . ARG A 1 314 ? 9.243 7.502 -15.305 1.00 83.56 314 ARG A O 1
ATOM 2541 N N . GLN A 1 315 ? 9.198 9.740 -15.253 1.00 74.94 315 GLN A N 1
ATOM 2542 C CA . GLN A 1 315 ? 10.061 9.897 -16.432 1.00 74.94 315 GLN A CA 1
ATOM 2543 C C . GLN A 1 315 ? 11.484 9.413 -16.144 1.00 74.94 315 GLN A C 1
ATOM 2545 O O . GLN A 1 315 ? 12.047 8.674 -16.947 1.00 74.94 315 GLN A O 1
ATOM 2550 N N . GLY A 1 316 ? 12.025 9.762 -14.973 1.00 76.31 316 GLY A N 1
ATOM 2551 C CA . GLY A 1 316 ? 13.318 9.261 -14.513 1.00 76.31 316 GLY A CA 1
ATOM 2552 C C . GLY A 1 316 ? 13.349 7.738 -14.384 1.00 76.31 316 GLY A C 1
ATOM 2553 O O . GLY A 1 316 ? 14.294 7.121 -14.848 1.00 76.31 316 GLY A O 1
ATOM 2554 N N . ALA A 1 317 ? 12.306 7.121 -13.825 1.00 82.75 317 ALA A N 1
ATOM 2555 C CA . ALA A 1 317 ? 12.187 5.673 -13.678 1.00 82.75 317 ALA A CA 1
ATOM 2556 C C . ALA A 1 317 ? 12.175 4.962 -15.034 1.00 82.75 317 ALA A C 1
ATOM 2558 O O . ALA A 1 317 ? 12.899 3.992 -15.211 1.00 82.75 317 ALA A O 1
ATOM 2559 N N . ILE A 1 318 ? 11.425 5.478 -16.015 1.00 76.88 318 ILE A N 1
ATOM 2560 C CA . ILE A 1 318 ? 11.427 4.937 -17.385 1.00 76.88 318 ILE A CA 1
ATOM 2561 C C . ILE A 1 318 ? 12.815 5.056 -18.018 1.00 76.88 318 ILE A C 1
ATOM 2563 O O . ILE A 1 318 ? 13.273 4.118 -18.664 1.00 76.88 318 ILE A O 1
ATOM 2567 N N . ALA A 1 319 ? 13.482 6.198 -17.850 1.00 73.38 319 ALA A N 1
ATOM 2568 C CA . ALA A 1 319 ? 14.812 6.405 -18.406 1.00 73.38 319 ALA A CA 1
ATOM 2569 C C . ALA A 1 319 ? 15.863 5.507 -17.731 1.00 73.38 319 ALA A C 1
ATOM 2571 O O . ALA A 1 319 ? 16.681 4.923 -18.426 1.00 73.38 319 ALA A O 1
ATOM 2572 N N . MET A 1 320 ? 15.804 5.338 -16.405 1.00 76.69 320 MET A N 1
ATOM 2573 C CA . MET A 1 320 ? 16.654 4.391 -15.672 1.00 76.69 320 MET A CA 1
ATOM 2574 C C . MET A 1 320 ? 16.386 2.951 -16.113 1.00 76.69 320 MET A C 1
ATOM 2576 O O . MET A 1 320 ? 17.321 2.227 -16.409 1.00 76.69 320 MET A O 1
ATOM 2580 N N . ALA A 1 321 ? 15.123 2.542 -16.232 1.00 78.56 321 ALA A N 1
ATOM 2581 C CA . ALA A 1 321 ? 14.792 1.200 -16.696 1.00 78.56 321 ALA A CA 1
ATOM 2582 C C . ALA A 1 321 ? 15.343 0.921 -18.102 1.00 78.56 321 ALA A C 1
ATOM 2584 O O . ALA A 1 321 ? 15.897 -0.141 -18.326 1.00 78.56 321 ALA A O 1
ATOM 2585 N N . ARG A 1 322 ? 15.244 1.875 -19.035 1.00 73.69 322 ARG A N 1
ATOM 2586 C CA . ARG A 1 322 ? 15.792 1.717 -20.395 1.00 73.69 322 ARG A CA 1
ATOM 2587 C C . ARG A 1 322 ? 17.312 1.611 -20.442 1.00 73.69 322 ARG A C 1
ATOM 2589 O O . ARG A 1 322 ? 17.825 0.997 -21.365 1.00 73.69 322 ARG A O 1
ATOM 2596 N N . GLU A 1 323 ? 17.992 2.257 -19.503 1.00 75.62 323 GLU A N 1
ATOM 2597 C CA . GLU A 1 323 ? 19.451 2.247 -19.428 1.00 75.62 323 GLU A CA 1
ATOM 2598 C C . GLU A 1 323 ? 19.969 0.958 -18.781 1.00 75.62 323 GLU A C 1
ATOM 2600 O O . GLU A 1 323 ? 20.894 0.341 -19.285 1.00 75.62 323 GLU A O 1
ATOM 2605 N N . PHE A 1 324 ? 19.357 0.542 -17.669 1.00 77.50 324 PHE A N 1
ATOM 2606 C CA . PHE A 1 324 ? 19.900 -0.507 -16.799 1.00 77.50 324 PHE A CA 1
ATOM 2607 C C . PHE A 1 324 ? 19.246 -1.880 -16.978 1.00 77.50 324 PHE A C 1
ATOM 2609 O O . PHE A 1 324 ? 19.833 -2.891 -16.595 1.00 77.50 324 PHE A O 1
ATOM 2616 N N . ILE A 1 325 ? 18.034 -1.937 -17.534 1.00 78.75 325 ILE A N 1
ATOM 2617 C CA . ILE A 1 325 ? 17.328 -3.194 -17.790 1.00 78.75 325 ILE A CA 1
ATOM 2618 C C . ILE A 1 325 ? 17.475 -3.504 -19.275 1.00 78.75 325 ILE A C 1
ATOM 2620 O O . ILE A 1 325 ? 16.857 -2.858 -20.123 1.00 78.75 325 ILE A O 1
ATOM 2624 N N . SER A 1 326 ? 18.304 -4.503 -19.579 1.00 69.56 326 SER A N 1
ATOM 2625 C CA . SER A 1 326 ? 18.492 -4.968 -20.953 1.00 69.56 326 SER A CA 1
ATOM 2626 C C . SER A 1 326 ? 17.164 -5.469 -21.535 1.00 69.56 326 SER A C 1
ATOM 2628 O O . SER A 1 326 ? 16.403 -6.130 -20.821 1.00 69.56 326 SER A O 1
ATOM 2630 N N . PRO A 1 327 ? 16.865 -5.194 -22.818 1.00 68.25 327 PRO A N 1
ATOM 2631 C CA . PRO A 1 327 ? 15.755 -5.842 -23.499 1.00 68.25 327 PRO A CA 1
ATOM 2632 C C . PRO A 1 327 ? 15.910 -7.359 -23.395 1.00 68.25 327 PRO A C 1
ATOM 2634 O O . PRO A 1 327 ? 16.989 -7.898 -23.630 1.00 68.25 327 PRO A O 1
ATOM 2637 N N . ASN A 1 328 ? 14.837 -8.054 -23.032 1.00 68.00 328 ASN A N 1
ATOM 2638 C CA . ASN A 1 328 ? 14.825 -9.505 -23.091 1.00 68.00 328 ASN A CA 1
ATOM 2639 C C . ASN A 1 328 ? 14.278 -9.936 -24.453 1.00 68.00 328 ASN A C 1
ATOM 2641 O O . ASN A 1 328 ? 13.063 -10.053 -24.644 1.00 68.00 328 ASN A O 1
ATOM 2645 N N . ASP A 1 329 ? 15.195 -10.154 -25.394 1.00 62.25 329 ASP A N 1
ATOM 2646 C CA . ASP A 1 329 ? 14.880 -10.545 -26.770 1.00 62.25 329 ASP A CA 1
ATOM 2647 C C . ASP A 1 329 ? 14.077 -11.856 -26.831 1.00 62.25 329 ASP A C 1
ATOM 2649 O O . ASP A 1 329 ? 13.224 -12.016 -27.704 1.00 62.25 329 ASP A O 1
ATOM 2653 N N . ALA A 1 330 ? 14.247 -12.758 -25.855 1.00 60.16 330 ALA A N 1
ATOM 2654 C CA . ALA A 1 330 ? 13.510 -14.020 -25.805 1.00 60.16 330 ALA A CA 1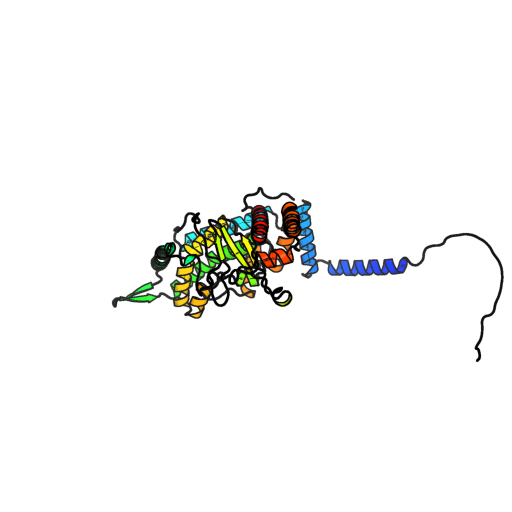
ATOM 2655 C C . ALA A 1 330 ? 11.996 -13.812 -25.621 1.00 60.16 330 ALA A C 1
ATOM 2657 O O . ALA A 1 330 ? 11.202 -14.550 -26.197 1.00 60.16 330 ALA A O 1
ATOM 2658 N N . PHE A 1 331 ? 11.571 -12.785 -24.875 1.00 61.75 331 PHE A N 1
ATOM 2659 C CA . PHE A 1 331 ? 10.146 -12.471 -24.708 1.00 61.75 331 PHE A CA 1
ATOM 2660 C C . PHE A 1 331 ? 9.533 -11.769 -25.920 1.00 61.75 331 PHE A C 1
ATOM 2662 O O . PHE A 1 331 ? 8.329 -11.912 -26.153 1.00 61.75 331 PHE A O 1
ATOM 2669 N N . ALA A 1 332 ? 10.320 -10.981 -26.656 1.00 59.28 332 ALA A N 1
ATOM 2670 C CA . ALA A 1 332 ? 9.873 -10.380 -27.909 1.00 59.28 332 ALA A CA 1
ATOM 2671 C C . ALA A 1 332 ? 9.671 -11.477 -28.965 1.00 59.28 332 ALA A C 1
ATOM 2673 O O . ALA A 1 332 ? 8.581 -11.607 -29.508 1.00 59.28 332 ALA A O 1
ATOM 2674 N N . MET A 1 333 ? 10.667 -12.351 -29.133 1.00 53.62 333 MET A N 1
ATOM 2675 C CA . MET A 1 333 ? 10.619 -13.440 -30.109 1.00 53.62 333 MET A CA 1
ATOM 2676 C C . MET A 1 333 ? 9.573 -14.513 -29.773 1.00 53.62 333 MET A C 1
ATOM 2678 O O . MET A 1 333 ? 8.906 -15.001 -30.674 1.00 53.62 333 MET A O 1
ATOM 2682 N N . ALA A 1 334 ? 9.390 -14.889 -28.501 1.00 55.84 334 ALA A N 1
ATOM 2683 C CA . ALA A 1 334 ? 8.450 -15.955 -28.137 1.00 55.84 334 ALA A CA 1
ATOM 2684 C C . ALA A 1 334 ? 6.970 -15.573 -28.320 1.00 55.84 334 ALA A C 1
ATOM 2686 O O . ALA A 1 334 ? 6.174 -16.431 -28.687 1.00 55.84 334 ALA A O 1
ATOM 2687 N N . GLU A 1 335 ? 6.584 -14.313 -28.074 1.00 55.34 335 GLU A N 1
ATOM 2688 C CA . GLU A 1 335 ? 5.203 -13.873 -28.349 1.00 55.34 335 GLU A CA 1
ATOM 2689 C C . GLU A 1 335 ? 4.911 -13.864 -29.848 1.00 55.34 335 GLU A C 1
ATOM 2691 O O . GLU A 1 335 ? 3.837 -14.305 -30.253 1.00 55.34 335 GLU A O 1
ATOM 2696 N N . ASP A 1 336 ? 5.875 -13.418 -30.652 1.00 52.47 336 ASP A N 1
ATOM 2697 C CA . ASP A 1 336 ? 5.737 -13.397 -32.104 1.00 52.47 336 ASP A CA 1
ATOM 2698 C C . ASP A 1 336 ? 5.682 -14.827 -32.671 1.00 52.47 336 ASP A C 1
ATOM 2700 O O . ASP A 1 336 ? 4.785 -15.127 -33.450 1.00 52.47 336 ASP A O 1
ATOM 2704 N N . LEU A 1 337 ? 6.538 -15.744 -32.199 1.00 45.16 337 LEU A N 1
ATOM 2705 C CA . LEU A 1 337 ? 6.558 -17.148 -32.639 1.00 45.16 337 LEU A CA 1
ATOM 2706 C C . LEU A 1 337 ? 5.314 -17.947 -32.221 1.00 45.16 337 LEU A C 1
ATOM 2708 O O . LEU A 1 337 ? 4.877 -18.822 -32.965 1.00 45.16 337 LEU A O 1
ATOM 2712 N N . LEU A 1 338 ? 4.750 -17.693 -31.033 1.00 46.44 338 LEU A N 1
ATOM 2713 C CA . LEU A 1 338 ? 3.523 -18.365 -30.585 1.00 46.44 338 LEU A CA 1
ATOM 2714 C C . LEU A 1 338 ? 2.299 -17.877 -31.363 1.00 46.44 338 LEU A C 1
ATOM 2716 O O . LEU A 1 338 ? 1.472 -18.696 -31.754 1.00 46.44 338 LEU A O 1
ATOM 2720 N N . ALA A 1 339 ? 2.215 -16.571 -31.625 1.00 47.22 339 ALA A N 1
ATOM 2721 C CA . ALA A 1 339 ? 1.157 -16.006 -32.453 1.00 47.22 339 ALA A CA 1
ATOM 2722 C C . ALA A 1 339 ? 1.274 -16.494 -33.910 1.00 47.22 339 ALA A C 1
ATOM 2724 O O . ALA A 1 339 ? 0.293 -16.962 -34.483 1.00 47.22 339 ALA A O 1
ATOM 2725 N N . GLU A 1 340 ? 2.487 -16.489 -34.471 1.00 40.47 340 GLU A N 1
ATOM 2726 C CA . GLU A 1 340 ? 2.780 -16.998 -35.817 1.00 40.47 340 GLU A CA 1
ATOM 2727 C C . GLU A 1 340 ? 2.489 -18.504 -35.938 1.00 40.47 340 GLU A C 1
ATOM 2729 O O . GLU A 1 340 ? 1.864 -18.940 -36.902 1.00 40.47 340 GLU A O 1
ATOM 2734 N N . GLY A 1 341 ? 2.855 -19.303 -34.931 1.00 35.53 341 GLY A N 1
ATOM 2735 C CA . GLY A 1 341 ? 2.553 -20.737 -34.878 1.00 35.53 341 GLY A CA 1
ATOM 2736 C C . GLY A 1 341 ? 1.062 -21.066 -34.725 1.00 35.53 341 GLY A C 1
ATOM 2737 O O . GLY A 1 341 ? 0.655 -22.185 -35.039 1.00 35.53 341 GLY A O 1
ATOM 2738 N N . ALA A 1 342 ? 0.254 -20.105 -34.269 1.00 41.97 342 ALA A N 1
ATOM 2739 C CA . ALA A 1 342 ? -1.200 -20.206 -34.159 1.00 41.97 342 ALA A CA 1
ATOM 2740 C C . ALA A 1 342 ? -1.951 -19.566 -35.348 1.00 41.97 342 ALA A C 1
ATOM 2742 O O . ALA A 1 342 ? -3.177 -19.509 -35.313 1.00 41.97 342 ALA A O 1
ATOM 2743 N N . ASP A 1 343 ? -1.237 -19.099 -36.383 1.00 41.50 343 ASP A N 1
ATOM 2744 C CA . ASP A 1 343 ? -1.777 -18.343 -37.531 1.00 41.50 343 ASP A CA 1
ATOM 2745 C C . ASP A 1 343 ? -2.573 -17.086 -37.115 1.00 41.50 343 ASP A C 1
ATOM 2747 O O . ASP A 1 343 ? -3.539 -16.663 -37.754 1.00 41.50 343 ASP A O 1
ATOM 2751 N N . HIS A 1 344 ? -2.171 -16.470 -36.001 1.00 43.03 344 HIS A N 1
ATOM 2752 C CA . HIS A 1 344 ? -2.789 -15.275 -35.442 1.00 43.03 344 HIS A CA 1
ATOM 2753 C C . HIS A 1 344 ? -1.784 -14.121 -35.370 1.00 43.03 344 HIS A C 1
ATOM 2755 O O . HIS A 1 344 ? -0.576 -14.298 -35.250 1.00 43.03 344 HIS A O 1
ATOM 2761 N N . SER A 1 345 ? -2.287 -12.886 -35.365 1.00 50.69 345 SER A N 1
ATOM 2762 C CA . SER A 1 345 ? -1.478 -11.769 -34.863 1.00 50.69 345 SER A CA 1
ATOM 2763 C C . SER A 1 345 ? -1.428 -11.813 -33.333 1.00 50.69 345 SER A C 1
ATOM 2765 O O . SER A 1 345 ? -2.380 -12.262 -32.694 1.00 50.69 345 SER A O 1
ATOM 2767 N N . THR A 1 346 ? -0.377 -11.265 -32.719 1.00 57.28 346 THR A N 1
ATOM 2768 C CA . THR A 1 346 ? -0.255 -11.147 -31.250 1.00 57.28 346 THR A CA 1
ATOM 2769 C C . THR A 1 346 ? -1.440 -10.431 -30.588 1.00 57.28 346 THR A C 1
ATOM 2771 O O . THR A 1 346 ? -1.709 -10.656 -29.408 1.00 57.28 346 THR A O 1
ATOM 2774 N N . ASN A 1 347 ? -2.173 -9.592 -31.329 1.00 57.81 347 ASN A N 1
ATOM 2775 C CA . ASN A 1 347 ? -3.420 -8.983 -30.861 1.00 57.81 347 ASN A CA 1
ATOM 2776 C C . ASN A 1 347 ? -4.600 -9.969 -30.888 1.00 57.81 347 ASN A C 1
ATOM 2778 O O . ASN A 1 347 ? -5.315 -10.057 -29.897 1.00 57.81 347 ASN A O 1
ATOM 2782 N N . ILE A 1 348 ? -4.778 -10.737 -31.968 1.00 54.16 348 ILE A N 1
ATOM 2783 C CA . ILE A 1 348 ? -5.854 -11.746 -32.085 1.00 54.16 348 ILE A CA 1
ATOM 2784 C C . ILE A 1 348 ? -5.666 -12.862 -31.047 1.00 54.16 348 ILE A C 1
ATOM 2786 O O . ILE A 1 348 ? -6.627 -13.320 -30.434 1.00 54.16 348 ILE A O 1
ATOM 2790 N N . ASP A 1 349 ? -4.420 -13.246 -30.777 1.00 51.41 349 ASP A N 1
ATOM 2791 C CA . ASP A 1 349 ? -4.108 -14.301 -29.813 1.00 51.41 349 ASP A CA 1
ATOM 2792 C C . ASP A 1 349 ? -4.451 -13.889 -28.366 1.00 51.41 349 ASP A C 1
ATOM 2794 O O . ASP A 1 349 ? -5.059 -14.647 -27.605 1.00 51.41 349 ASP A O 1
ATOM 2798 N N . LYS A 1 350 ? -4.171 -12.628 -28.004 1.00 56.00 350 LYS A N 1
ATOM 2799 C CA . LYS A 1 350 ? -4.594 -12.032 -26.721 1.00 56.00 350 LYS A CA 1
ATOM 2800 C C . LYS A 1 350 ? -6.117 -11.952 -26.596 1.00 56.00 350 LYS A C 1
ATOM 2802 O O . LYS A 1 350 ? -6.641 -12.133 -25.497 1.00 56.00 350 LYS A O 1
ATOM 2807 N N . GLU A 1 351 ? -6.823 -11.725 -27.701 1.00 53.38 351 GLU A N 1
ATOM 2808 C CA . GLU A 1 351 ? -8.287 -11.676 -27.737 1.00 53.38 351 GLU A CA 1
ATOM 2809 C C . GLU A 1 351 ? -8.941 -13.055 -27.595 1.00 53.38 351 GLU A C 1
ATOM 2811 O O . GLU A 1 351 ? -9.976 -13.166 -26.942 1.00 53.38 351 GLU A O 1
ATOM 2816 N N . HIS A 1 352 ? -8.358 -14.111 -28.165 1.00 49.84 352 HIS A N 1
ATOM 2817 C CA . HIS A 1 352 ? -8.936 -15.457 -28.103 1.00 49.84 352 HIS A CA 1
ATOM 2818 C C . HIS A 1 352 ? -8.561 -16.239 -26.841 1.00 49.84 352 HIS A C 1
ATOM 2820 O O . HIS A 1 352 ? -9.398 -16.981 -26.329 1.00 49.84 352 HIS A O 1
ATOM 2826 N N . TYR A 1 353 ? -7.359 -16.038 -26.292 1.00 49.91 353 TYR A N 1
ATOM 2827 C CA . TYR A 1 353 ? -6.873 -16.811 -25.140 1.00 49.91 353 TYR A CA 1
ATOM 2828 C C . TYR A 1 353 ? -6.802 -16.018 -23.822 1.00 49.91 353 TYR A C 1
ATOM 2830 O O . TYR A 1 353 ? -6.571 -16.608 -22.767 1.00 49.91 353 TYR A O 1
ATOM 2838 N N . GLY A 1 354 ? -7.009 -14.694 -23.849 1.00 45.94 354 GLY A N 1
ATOM 2839 C CA . GLY A 1 354 ? -6.955 -13.813 -22.671 1.00 45.94 354 GLY A CA 1
ATOM 2840 C C . GLY A 1 354 ? -8.307 -13.427 -22.060 1.00 45.94 354 GLY A C 1
ATOM 2841 O O . GLY A 1 354 ? -8.331 -12.720 -21.052 1.00 45.94 354 GLY A O 1
ATOM 2842 N N . LEU A 1 355 ? -9.428 -13.852 -22.652 1.00 45.38 355 LEU A N 1
ATOM 2843 C CA . LEU A 1 355 ? -10.775 -13.490 -22.204 1.00 45.38 355 LEU A CA 1
ATOM 2844 C C . LEU A 1 355 ? -11.455 -14.669 -21.500 1.00 45.38 355 LEU A C 1
ATOM 2846 O O . LEU A 1 355 ? -12.084 -15.509 -22.139 1.00 45.38 355 LEU A O 1
ATOM 2850 N N . VAL A 1 356 ? -11.400 -14.702 -20.166 1.00 43.78 356 VAL A N 1
ATOM 2851 C CA . VAL A 1 356 ? -12.389 -15.459 -19.388 1.00 43.78 356 VAL A CA 1
ATOM 2852 C C . VAL A 1 356 ? -13.555 -14.512 -19.096 1.00 43.78 356 VAL A C 1
ATOM 2854 O O . VAL A 1 356 ? -13.393 -13.440 -18.515 1.00 43.78 356 VAL A O 1
ATOM 2857 N N . TYR A 1 357 ? -14.755 -14.870 -19.553 1.00 39.28 357 TYR A N 1
ATOM 2858 C CA . TYR A 1 357 ? -15.951 -14.052 -19.350 1.00 39.28 357 TYR A CA 1
ATOM 2859 C C . TYR A 1 357 ? -16.204 -13.845 -17.844 1.00 39.28 357 TYR A C 1
ATOM 2861 O O . TYR A 1 357 ? -16.399 -14.810 -17.108 1.00 39.28 357 TYR A O 1
ATOM 2869 N N . GLY A 1 358 ? -16.175 -12.590 -17.381 1.00 45.41 358 GLY A N 1
ATOM 2870 C CA . GLY A 1 358 ? -16.325 -12.231 -15.963 1.00 45.41 358 GLY A CA 1
ATOM 2871 C C . GLY A 1 358 ? -15.028 -12.198 -15.139 1.00 45.41 358 GLY A C 1
ATOM 2872 O O . GLY A 1 358 ? -15.101 -11.950 -13.936 1.00 45.41 358 GLY A O 1
ATOM 2873 N N . SER A 1 359 ? -13.857 -12.416 -15.751 1.00 53.50 359 SER A N 1
ATOM 2874 C CA . SER A 1 359 ? -12.551 -12.260 -15.099 1.00 53.50 359 SER A CA 1
ATOM 2875 C C . SER A 1 359 ? -11.923 -10.888 -15.355 1.00 53.50 359 SER A C 1
ATOM 2877 O O . SER A 1 359 ? -12.451 -10.048 -16.082 1.00 53.50 359 SER A O 1
ATOM 2879 N N . ILE A 1 360 ? -10.742 -10.678 -14.773 1.00 60.72 360 ILE A N 1
ATOM 2880 C CA . ILE A 1 360 ? -9.870 -9.535 -15.049 1.00 60.72 360 ILE A CA 1
ATOM 2881 C C . ILE A 1 360 ? -9.562 -9.488 -16.558 1.00 60.72 360 ILE A C 1
ATOM 2883 O O . ILE A 1 360 ? -9.036 -10.475 -17.080 1.00 60.72 360 ILE A O 1
ATOM 2887 N N . PRO A 1 361 ? -9.883 -8.385 -17.254 1.00 62.09 361 PRO A N 1
ATOM 2888 C CA . PRO A 1 361 ? -9.673 -8.263 -18.694 1.00 62.09 361 PRO A CA 1
ATOM 2889 C C . PRO A 1 361 ? -8.199 -8.404 -19.129 1.00 62.09 361 PRO A C 1
ATOM 2891 O O . PRO A 1 361 ? -7.305 -7.806 -18.527 1.00 62.09 361 PRO A O 1
ATOM 2894 N N . GLU A 1 362 ? -7.962 -9.172 -20.201 1.00 63.81 362 GLU A N 1
ATOM 2895 C CA . GLU A 1 362 ? -6.708 -9.246 -20.985 1.00 63.81 362 GLU A CA 1
ATOM 2896 C C . GLU A 1 362 ? -5.420 -9.595 -20.207 1.00 63.81 362 GLU A C 1
ATOM 2898 O O . GLU A 1 362 ? -4.308 -9.209 -20.586 1.00 63.81 362 GLU A O 1
ATOM 2903 N N . LEU A 1 363 ? -5.533 -10.366 -19.124 1.00 69.56 363 LEU A N 1
ATOM 2904 C CA . LEU A 1 363 ? -4.376 -10.830 -18.359 1.00 69.56 363 LEU A CA 1
ATOM 2905 C C . LEU A 1 363 ? -3.925 -12.224 -18.823 1.00 69.56 363 LEU A C 1
ATOM 2907 O O . LEU A 1 363 ? -4.331 -13.238 -18.264 1.00 69.56 363 LEU A O 1
ATOM 2911 N N . THR A 1 364 ? -3.072 -12.283 -19.849 1.00 73.38 364 THR A N 1
ATOM 2912 C CA . THR A 1 364 ? -2.511 -13.559 -20.338 1.00 73.38 364 THR A CA 1
ATOM 2913 C C . THR A 1 364 ? -1.339 -14.051 -19.479 1.00 73.38 364 THR A C 1
ATOM 2915 O O . THR A 1 364 ? -0.653 -13.255 -18.830 1.00 73.38 364 THR A O 1
ATOM 2918 N N . ASN A 1 365 ? -1.042 -15.356 -19.533 1.00 72.81 365 ASN A N 1
ATOM 2919 C CA . ASN A 1 365 ? 0.155 -15.928 -18.899 1.00 72.81 365 ASN A CA 1
ATOM 2920 C C . ASN A 1 365 ? 1.447 -15.262 -19.402 1.00 72.81 365 ASN A C 1
ATOM 2922 O O . ASN A 1 365 ? 2.314 -14.934 -18.596 1.00 72.81 365 ASN A O 1
ATOM 2926 N N . ASN A 1 366 ? 1.549 -14.978 -20.705 1.00 69.69 366 ASN A N 1
ATOM 2927 C CA . ASN A 1 366 ? 2.703 -14.279 -21.277 1.00 69.69 366 ASN A CA 1
ATOM 2928 C C . ASN A 1 366 ? 2.835 -12.859 -20.710 1.00 69.69 366 ASN A C 1
ATOM 2930 O O . ASN A 1 366 ? 3.926 -12.464 -20.295 1.00 69.69 366 ASN A O 1
ATOM 2934 N N . THR A 1 367 ? 1.724 -12.119 -20.604 1.00 75.81 367 THR A N 1
ATOM 2935 C CA . THR A 1 367 ? 1.695 -10.801 -19.952 1.00 75.81 367 THR A CA 1
ATOM 2936 C C . THR A 1 367 ? 2.187 -10.903 -18.507 1.00 75.81 367 THR A C 1
ATOM 2938 O O . THR A 1 367 ? 3.047 -10.124 -18.096 1.00 75.81 367 THR A O 1
ATOM 2941 N N . MET A 1 368 ? 1.692 -11.881 -17.743 1.00 81.81 368 MET A N 1
ATOM 2942 C CA . MET A 1 368 ? 2.111 -12.119 -16.359 1.00 81.81 368 MET A CA 1
ATOM 2943 C C . MET A 1 368 ? 3.612 -12.411 -16.257 1.00 81.81 368 MET A C 1
ATOM 2945 O O . MET A 1 368 ? 4.302 -11.755 -15.479 1.00 81.81 368 MET A O 1
ATOM 2949 N N . SER A 1 369 ? 4.144 -13.322 -17.074 1.00 81.56 369 SER A N 1
ATOM 2950 C CA . SER A 1 369 ? 5.569 -13.674 -17.081 1.00 81.56 369 SER A CA 1
ATOM 2951 C C . SER A 1 369 ? 6.468 -12.500 -17.476 1.00 81.56 369 SER A C 1
ATOM 2953 O O . SER A 1 369 ? 7.463 -12.242 -16.798 1.00 81.56 369 SER A O 1
ATOM 2955 N N . LYS A 1 370 ? 6.106 -11.741 -18.521 1.00 82.62 370 LYS A N 1
ATOM 2956 C CA . LYS A 1 370 ? 6.860 -10.555 -18.965 1.00 82.62 370 LYS A CA 1
ATOM 2957 C C . LYS A 1 370 ? 6.932 -9.490 -17.880 1.00 82.62 370 LYS A C 1
ATOM 2959 O O . LYS A 1 370 ? 7.996 -8.928 -17.619 1.00 82.62 370 LYS A O 1
ATOM 2964 N N . HIS A 1 371 ? 5.798 -9.214 -17.242 1.00 85.00 371 HIS A N 1
ATOM 2965 C CA . HIS A 1 371 ? 5.734 -8.230 -16.172 1.00 85.00 371 HIS A CA 1
ATOM 2966 C C . HIS A 1 371 ? 6.445 -8.702 -14.907 1.00 85.00 371 HIS A C 1
ATOM 2968 O O . HIS A 1 371 ? 7.134 -7.889 -14.298 1.00 85.00 371 HIS A O 1
ATOM 2974 N N . ARG A 1 372 ? 6.364 -9.993 -14.556 1.00 87.88 372 ARG A N 1
ATOM 2975 C CA . ARG A 1 372 ? 7.139 -10.562 -13.448 1.00 87.88 372 ARG A CA 1
ATOM 2976 C C . ARG A 1 372 ? 8.634 -10.348 -13.657 1.00 87.88 372 ARG A C 1
ATOM 2978 O O . ARG A 1 372 ? 9.264 -9.746 -12.795 1.00 87.88 372 ARG A O 1
ATOM 2985 N N . TRP A 1 373 ? 9.167 -10.738 -14.816 1.00 89.19 373 TRP A N 1
ATOM 2986 C CA . TRP A 1 373 ? 10.580 -10.524 -15.144 1.00 89.19 373 TRP A CA 1
ATOM 2987 C C . TRP A 1 373 ? 10.962 -9.039 -15.054 1.00 89.19 373 TRP A C 1
ATOM 2989 O O . TRP A 1 373 ? 11.882 -8.676 -14.324 1.00 89.19 373 TRP A O 1
ATOM 2999 N N . LEU A 1 374 ? 10.206 -8.151 -15.711 1.00 87.31 374 LEU A N 1
ATOM 3000 C CA . LEU A 1 374 ? 10.485 -6.711 -15.673 1.00 87.31 374 LEU A CA 1
ATOM 3001 C C . LEU A 1 374 ? 10.438 -6.151 -14.241 1.00 87.31 374 LEU A C 1
ATOM 3003 O O . LEU A 1 374 ? 11.206 -5.252 -13.889 1.00 87.31 374 LEU A O 1
ATOM 3007 N N . ASN A 1 375 ? 9.529 -6.661 -13.409 1.00 90.38 375 ASN A N 1
ATOM 3008 C CA . ASN A 1 375 ? 9.434 -6.289 -12.009 1.00 90.38 375 ASN A CA 1
ATOM 3009 C C . ASN A 1 375 ? 10.623 -6.789 -11.196 1.00 90.38 375 ASN A C 1
ATOM 3011 O O . ASN A 1 375 ? 11.140 -6.014 -10.399 1.00 90.38 375 ASN A O 1
ATOM 3015 N N . GLU A 1 376 ? 11.086 -8.018 -11.395 1.00 91.56 376 GLU A N 1
ATOM 3016 C CA . GLU A 1 376 ? 12.278 -8.548 -10.727 1.00 91.56 376 GLU A CA 1
ATOM 3017 C C . GLU A 1 376 ? 13.530 -7.744 -11.099 1.00 91.56 376 GLU A C 1
ATOM 3019 O O . GLU A 1 376 ? 14.301 -7.368 -10.213 1.00 91.56 376 GLU A O 1
ATOM 3024 N N . GLU A 1 377 ? 13.697 -7.389 -12.375 1.00 89.50 377 GLU A N 1
ATOM 3025 C CA . GLU A 1 377 ? 14.779 -6.513 -12.843 1.00 89.50 377 GLU A CA 1
ATOM 3026 C C . GLU A 1 377 ? 14.698 -5.126 -12.194 1.00 89.50 377 GLU A C 1
ATOM 3028 O O . GLU A 1 377 ? 15.671 -4.638 -11.618 1.00 89.50 377 GLU A O 1
ATOM 3033 N N . TRP A 1 378 ? 13.519 -4.497 -12.205 1.00 91.31 378 TRP A N 1
ATOM 3034 C CA . TRP A 1 378 ? 13.318 -3.194 -11.566 1.00 91.31 378 TRP A CA 1
ATOM 3035 C C . TRP A 1 378 ? 13.555 -3.237 -10.054 1.00 91.31 378 TRP A C 1
ATOM 3037 O O . TRP A 1 378 ? 14.179 -2.347 -9.475 1.00 91.31 378 TRP A O 1
ATOM 3047 N N . GLN A 1 379 ? 13.095 -4.289 -9.388 1.00 93.44 379 GLN A N 1
ATOM 3048 C CA . GLN A 1 379 ? 13.339 -4.483 -7.966 1.00 93.44 379 GLN A CA 1
ATOM 3049 C C . GLN A 1 379 ? 14.830 -4.702 -7.687 1.00 93.44 379 GLN A C 1
ATOM 3051 O O . GLN A 1 379 ? 15.337 -4.210 -6.678 1.00 93.44 379 GLN A O 1
ATOM 3056 N N . SER A 1 380 ? 15.552 -5.391 -8.572 1.00 91.56 380 SER A N 1
ATOM 3057 C CA . SER A 1 380 ? 17.001 -5.605 -8.458 1.00 91.56 380 SER A CA 1
ATOM 3058 C C . SER A 1 380 ? 17.759 -4.292 -8.657 1.00 91.56 380 SER A C 1
ATOM 3060 O O . SER A 1 380 ? 18.632 -3.951 -7.855 1.00 91.56 380 SER A O 1
ATOM 3062 N N . PHE A 1 381 ? 17.328 -3.460 -9.613 1.00 90.06 381 PHE A N 1
ATOM 3063 C CA . PHE A 1 381 ? 17.780 -2.075 -9.748 1.00 90.06 381 PHE A CA 1
ATOM 3064 C C . PHE A 1 381 ? 17.576 -1.278 -8.449 1.00 90.06 381 PHE A C 1
ATOM 3066 O O . PHE A 1 381 ? 18.505 -0.623 -7.966 1.00 90.06 381 PHE A O 1
ATOM 3073 N N . CYS 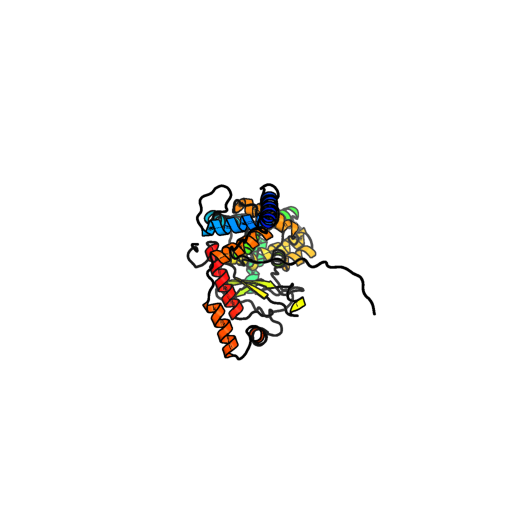A 1 382 ? 16.397 -1.396 -7.832 1.00 91.44 382 CYS A N 1
ATOM 3074 C CA . CYS A 1 382 ? 16.057 -0.810 -6.535 1.00 91.44 382 CYS A CA 1
ATOM 3075 C C . CYS A 1 382 ? 16.836 -1.401 -5.338 1.00 91.44 382 CYS A C 1
ATOM 3077 O O . CYS A 1 382 ? 16.726 -0.872 -4.232 1.00 91.44 382 CYS A O 1
ATOM 3079 N N . GLY A 1 383 ? 17.628 -2.462 -5.526 1.00 92.31 383 GLY A N 1
ATOM 3080 C CA . GLY A 1 383 ? 18.377 -3.133 -4.457 1.00 92.31 383 GLY A CA 1
ATOM 3081 C C . GLY A 1 383 ? 17.523 -4.044 -3.568 1.00 92.31 383 GLY A C 1
ATOM 3082 O O . GLY A 1 383 ? 17.870 -4.272 -2.410 1.00 92.31 383 GLY A O 1
ATOM 3083 N N . LEU A 1 384 ? 16.385 -4.518 -4.078 1.00 93.62 384 LEU A N 1
ATOM 3084 C CA . LEU A 1 384 ? 15.456 -5.413 -3.381 1.00 93.62 384 LEU A CA 1
ATOM 3085 C C . LEU A 1 384 ? 15.237 -6.755 -4.087 1.00 93.62 384 LEU A C 1
ATOM 3087 O O . LEU A 1 384 ? 14.699 -7.673 -3.469 1.00 93.62 384 LEU A O 1
ATOM 3091 N N . GLY A 1 385 ? 15.569 -6.837 -5.372 1.00 90.44 385 GLY A N 1
ATOM 3092 C CA . GLY A 1 385 ? 15.269 -7.988 -6.214 1.00 90.44 385 GLY A CA 1
ATOM 3093 C C . GLY A 1 385 ? 16.294 -9.121 -6.113 1.00 90.44 385 GLY A C 1
ATOM 3094 O O . GLY A 1 385 ? 17.275 -9.013 -5.374 1.00 90.44 385 GLY A O 1
ATOM 3095 N N . PRO A 1 386 ? 16.033 -10.224 -6.830 1.00 86.38 386 PRO A N 1
ATOM 3096 C CA . PRO A 1 386 ? 16.837 -11.441 -6.761 1.00 86.38 386 PRO A CA 1
ATOM 3097 C C . PRO A 1 386 ? 18.157 -11.350 -7.539 1.00 86.38 386 PRO A C 1
ATOM 3099 O O . PRO A 1 386 ? 19.063 -12.144 -7.292 1.00 86.38 386 PRO A O 1
ATOM 3102 N N . PHE A 1 387 ? 18.277 -10.408 -8.476 1.00 86.69 387 PHE A N 1
ATOM 3103 C CA . PHE A 1 387 ? 19.455 -10.274 -9.326 1.00 86.69 387 PHE A CA 1
ATOM 3104 C C . PHE A 1 387 ? 20.501 -9.355 -8.688 1.00 86.69 387 PHE A C 1
ATOM 3106 O O . PHE A 1 387 ? 20.158 -8.463 -7.898 1.00 86.69 387 PHE A O 1
ATOM 3113 N N . PRO A 1 388 ? 21.794 -9.543 -9.014 1.00 81.44 388 PRO A N 1
ATOM 3114 C CA . PRO A 1 388 ? 22.821 -8.613 -8.583 1.00 81.44 388 PRO A CA 1
ATOM 3115 C C . PRO A 1 388 ? 22.490 -7.191 -9.061 1.00 81.44 388 PRO A C 1
ATOM 3117 O O . PRO A 1 388 ? 21.833 -7.011 -10.090 1.00 81.44 388 PRO A O 1
ATOM 3120 N N . PRO A 1 389 ? 22.947 -6.158 -8.335 1.00 72.62 389 PRO A N 1
ATOM 3121 C CA . PRO A 1 389 ? 22.704 -4.784 -8.733 1.00 72.62 389 PRO A CA 1
ATOM 3122 C C . PRO A 1 389 ? 23.219 -4.529 -10.153 1.00 72.62 389 PRO A C 1
ATOM 3124 O O . PRO A 1 389 ? 24.414 -4.662 -10.406 1.00 72.62 389 PRO A O 1
ATOM 3127 N N . GLN A 1 390 ? 22.317 -4.138 -11.055 1.00 72.88 390 GLN A N 1
ATOM 3128 C CA . GLN A 1 390 ? 22.654 -3.840 -12.447 1.00 72.88 390 GLN A CA 1
ATOM 3129 C C . GLN A 1 390 ? 23.724 -2.738 -12.507 1.00 72.88 390 GLN A C 1
ATOM 3131 O O . GLN A 1 390 ? 23.599 -1.704 -11.831 1.00 72.88 390 GLN A O 1
ATOM 3136 N N . ALA A 1 391 ? 24.782 -3.006 -13.273 1.00 60.81 391 ALA A N 1
ATOM 3137 C CA . ALA A 1 391 ? 25.791 -2.035 -13.676 1.00 60.81 391 ALA A CA 1
ATOM 3138 C C . ALA A 1 391 ? 25.351 -1.382 -15.002 1.00 60.81 391 ALA A C 1
ATOM 3140 O O . ALA A 1 391 ? 24.620 -2.031 -15.750 1.00 60.81 391 ALA A O 1
ATOM 3141 N N . PRO A 1 392 ? 25.723 -0.115 -15.250 1.00 54.28 392 PRO A N 1
ATOM 3142 C CA . PRO A 1 392 ? 25.447 0.548 -16.524 1.00 54.28 392 PRO A CA 1
ATOM 3143 C C . PRO A 1 392 ? 26.183 -0.113 -17.691 1.00 54.28 392 PRO A C 1
ATOM 3145 O O . PRO A 1 392 ? 27.273 -0.692 -17.451 1.00 54.28 392 PRO A O 1
#

Solvent-accessible surface area (backbone atoms only — not comparable to full-atom values): 21959 Å² total; per-residue (Å²): 134,85,90,81,88,88,83,88,86,82,89,83,86,89,84,85,89,80,94,82,88,85,89,72,63,67,65,56,53,54,51,50,52,50,51,48,49,52,50,49,59,74,61,48,86,82,69,97,42,76,64,57,50,52,49,53,43,50,52,46,43,48,37,65,58,61,72,60,93,76,88,88,88,74,73,45,70,67,43,48,30,48,19,49,52,51,33,54,48,49,27,52,54,43,42,29,64,74,47,76,66,58,77,83,63,100,61,66,55,71,83,41,67,43,67,74,56,69,73,54,74,62,45,39,70,61,70,43,76,91,32,54,66,47,27,53,54,42,34,54,46,52,30,63,79,58,57,24,53,48,68,50,98,86,72,46,82,45,70,37,54,68,45,41,50,52,50,48,46,51,51,32,62,24,44,52,39,46,54,50,46,50,61,70,49,19,40,62,74,69,51,66,73,57,60,52,62,34,18,52,14,17,56,102,50,76,44,29,56,46,38,54,34,64,40,34,35,38,49,46,71,42,74,80,48,23,83,76,68,78,43,60,46,47,46,68,22,41,36,52,59,80,60,30,39,54,55,45,39,36,54,43,40,6,53,46,55,31,48,23,53,48,25,29,74,65,61,31,69,68,20,22,51,47,50,57,29,36,64,45,57,42,84,57,40,70,57,46,70,72,56,47,43,54,52,47,16,51,48,29,31,73,46,36,73,40,69,47,35,64,72,54,43,36,53,47,39,47,49,45,44,66,66,51,48,76,83,61,62,68,62,59,52,50,48,52,50,53,16,54,74,66,80,35,52,64,66,55,42,45,61,71,74,14,64,55,93,76,40,67,47,51,63,31,71,65,57,52,53,54,35,43,52,54,25,39,52,51,21,6,63,50,70,72,32,92,51,75,70,63,67,103

pLDDT: mean 77.63, std 21.31, range [28.09, 98.38]

Foldseek 3Di:
DDDDDDDDDDDDDDDDDDDDDDDPPPVVVVVVVVVVVVVVVVVVPDDDDPVVLVVVLVVLLVCQQVVDDDDDDRLDLVLLLQLLVVLLVQLVVLVCVLQVNDFQDPAFAQAQFDPLLDQPFLDASLPPPVLPVLQVVSLVSNCVVQVQWDQDPVRDIDGPLVSLLVSLQSLLSSVLSLLLSCLQQQDLADDVVQSLQAWRGRHVHHHQWTDDRRKIKGWRWDPPCCVVVVFIDIAITIHQRSSSRSVCRCSRSNVLVSSLVSLCVNPNDQLNVQSSTTDADGSSGRQDPVNQQCSSQVSCCVRRVGSDGPVSSSVSSVSNLVSFPDDPVCLVVVLCVVCVVVVHDSVVCLVPQVDDDSGDGSDDPSSVVVNVVSSLSSCCSSVRHPDHNTRD

Secondary structure (DSSP, 8-state):
----------------------SSHHHHHHHHHHHHHHHHHHHSTTS--HHHHHHHHHHHHHHHHS-----SS---HHHHHHHHHHHHHHHHHHHHHHTTT--S-SS--TT-B--TT---TT--GGGSGGGHHHHHHHHHHHHHHTT-EEE-TTSPEEE-HHHHHHHHHHHHHHHHHHHHHHHHHS-TT--HHHHTT-BSS-SSS---EEEETTEEEEEEE-TTTHHHHSS--EEEEEPPHHHHHHHHHHHHSSHHHHHHHHHHHHH-HHHHHHHHHBS-EETTEEPPHHHHHHHHHHHHHHHHSS---HHHHHHHHHHHHHHHS---HHHHHHHHHHHHHTTS-HHHHHHHHS--TTSSTT--HHHHHHHHHHHHHHHHHTT-SSSPPPP-

Sequence (392 aa):
MRCGIRRTVIWAKSSESHLDVCEHSSSIHVLFRRVLAVHNEVLAVGRSNTFNMLFQYQQFSSSLALNQQREPKRMCLAAFRQGIQTLLQQVKDRYLLLTNGHTVFDGMPNNLNDDMTNTIRGHSFVKDKQFDSIKLDFLCRLVQDHNLAMVDGDGRLGWNILAVKDVLRKCGEVWKPLYHLLYVTSQISTRSVQFLEHHTSNSDRHRNIFVQGQEMILLSGYSKTTQIADKDSCTPAFINPKVGQFLFEFLAGGLRNAEVILAKVAYGDTAHHEYKTYLVMDNGSRIRPDQWYSGFKQRNREVFGCGWGVRAFRQGAIAMAREFISPNDAFAMAEDLLAEGADHSTNIDKEHYGLVYGSIPELTNNTMSKHRWLNEEWQSFCGLGPFPPQAP

Mean predicted aligned error: 12.5 Å